Protein AF-0000000078812913 (afdb_homodimer)

pLDDT: mean 93.35, std 6.8, range [59.41, 98.69]

Solvent-accessible surface area (backbone atoms only — not comparable to full-atom values): 32656 Å² total; per-residue (Å²): 103,33,34,32,36,29,32,28,53,79,66,24,17,18,46,25,13,21,52,39,21,26,47,36,25,29,41,68,59,68,62,31,46,44,31,40,25,32,27,13,64,49,12,43,66,68,68,39,63,44,79,60,50,76,75,74,49,61,80,28,57,59,32,44,35,54,91,45,42,54,32,85,66,51,63,87,45,91,64,68,95,68,67,94,56,66,45,59,61,47,29,56,52,39,39,58,73,70,53,47,64,31,39,36,42,35,15,32,65,71,42,41,37,54,49,32,53,43,28,74,73,68,45,43,24,38,31,41,60,35,36,48,32,48,32,52,40,85,32,76,60,27,39,13,22,65,35,22,27,42,46,48,20,53,52,43,51,58,44,50,62,56,25,61,74,66,48,23,35,40,24,36,23,35,60,22,58,81,21,20,46,37,22,53,54,15,20,62,38,35,62,36,44,29,37,37,28,45,73,44,78,66,38,71,65,52,48,26,49,52,53,51,52,39,44,73,72,66,40,60,46,46,38,32,25,30,10,52,42,35,89,64,92,79,82,53,57,42,33,58,47,51,29,53,50,41,24,69,67,61,70,48,61,50,46,64,44,73,58,65,68,65,42,42,56,48,58,35,36,50,68,19,25,43,49,17,31,53,47,15,32,49,47,38,48,29,56,76,70,68,51,56,42,26,25,44,22,32,55,59,87,39,81,48,67,45,56,27,77,73,30,42,94,46,70,37,64,64,53,81,80,35,66,68,52,49,47,37,46,36,52,65,37,41,50,56,102,30,33,33,37,30,33,27,52,80,69,25,17,17,46,25,13,21,52,38,21,26,47,36,26,28,40,69,60,68,61,32,46,44,32,40,24,31,27,13,65,49,12,43,65,69,68,39,66,44,80,61,51,78,76,72,49,61,80,28,58,58,33,45,35,54,92,44,41,54,33,86,65,51,64,88,46,92,63,69,95,64,66,95,55,67,45,59,60,48,30,55,51,39,37,58,72,70,53,45,65,30,39,37,42,35,15,33,65,69,41,42,37,54,49,33,54,43,26,76,73,67,45,43,25,37,31,40,60,35,36,48,34,47,32,52,39,85,32,76,62,29,40,12,21,65,35,21,29,42,47,48,20,53,53,43,51,58,44,52,62,56,26,61,74,66,48,23,36,40,24,37,23,34,60,23,59,83,21,20,45,37,24,52,54,15,21,64,38,35,64,37,46,28,37,37,29,44,74,44,78,66,37,70,66,52,48,27,50,52,54,51,51,38,44,73,72,66,40,60,46,45,38,32,25,30,11,51,42,34,88,63,92,78,81,54,56,44,32,58,47,51,26,51,50,41,24,68,68,62,67,48,60,49,45,64,46,73,57,66,68,66,41,42,57,48,56,35,36,49,67,20,24,43,50,17,31,52,48,15,31,49,47,39,50,30,58,76,69,66,50,57,43,25,26,43,22,34,53,61,88,41,82,49,68,44,55,27,76,74,28,44,93,48,70,36,63,64,53,82,79,36,66,69,51,49,45,38,46,37,51,65,37,39,50,57

Organism: NCBI:txid997873

Radius of gyration: 26.46 Å; Cα contacts (8 Å, |Δi|>4): 1622; chains: 2; bounding box: 70×70×56 Å

Sequence (672 aa):
MRIGILTSGGDCPGINATIRGVCKTAINYYGMEVVGIHSGFQGLLTKDVESFTDKSLSGLLNLGGTMLGTSREKPFKKGGVISDVDKPALILQNIREMGLDCVVCIGGNGTQKTAAKFAAMGVNIVSVPKTIDNDIWGTDISFGFDSAVSIATDAIDRLHSTASSHKRVMVIEVMGHKAGWIALYSGMAGGGDVILVPEIPYSIKNIGNTILERLKKGKPYSIVVVAEGIRTDGRKRAAEYIAQEIEYETGIETRETVLGYIQRGGSPTPYDRNLSTRMGGHATELIANGEFGRMVALKGDTIASIPLEEVAGKLKLVSEDHDLVIQGRRMGICFGMRIGILTSGGDCPGINATIRGVCKTAINYYGMEVVGIHSGFQGLLTKDVESFTDKSLSGLLNLGGTMLGTSREKPFKKGGVISDVDKPALILQNIREMGLDCVVCIGGNGTQKTAAKFAAMGVNIVSVPKTIDNDIWGTDISFGFDSAVSIATDAIDRLHSTASSHKRVMVIEVMGHKAGWIALYSGMAGGGDVILVPEIPYSIKNIGNTILERLKKGKPYSIVVVAEGIRTDGRKRAAEYIAQEIEYETGIETRETVLGYIQRGGSPTPYDRNLSTRMGGHATELIANGEFGRMVALKGDTIASIPLEEVAGKLKLVSEDHDLVIQGRRMGICFG

Foldseek 3Di:
DEEEEEEEDDWFAQQLLLVLLQVCLCCPPVNYWYKYQAAGLVSLLVVPIGTDDPVNSPPRLFATGDPRHHHPDDLPDADDDDHPDNSLVSSVVSCVVVPHQEYEYEYAQSRLQSQLVNVVVPGFYEYEHADLLQWFPPANGHFRVVLLLVQLLVVLLVVVVVCQVQLFEEEEEGERAQAQSSQLSSCLSNVAQETEHQQDDDDLLVVLVSQVVCVVVPNSYGYHYYYQHHDAPPPDTPRVRSQVSSCVNNVGHYYYYYPPCVSRDGTGDPVSSVVSSQQSNVSNVCVSVVNGQWYWHHDPNDIDIDHSVVRHPGIHHDDCPPPSNVVCVVVNHHHD/DEEEEEEEDDWFAQQLLLVLLQVCLCCPPVNYWYKYQAAGLVSLLVVPIGTDDPVNSPPRLFATGDPRHHHPDDLPDADDDDHPDNSLVSSVVSCVVVPHQEYEYEYAQSRLQSQLVNVVVPGFYEYEHADLLQWFPPANGHFRVVLLLVQLLVVLLVVVVVCQVQLFEEEEEGERAQAQSSQLSSCLSNVAQETETQQDDDDLLVVLVSQVVCVVVPNSYGYHYYYQHHDAPPPDTPRVRSQVSSCVNNVGHYYYYYPPCVSRDGTGDPVSSVVSSQQSNVSNVCVSVVNGQWYWHHDPNDIDIDHSVVRHPGIHHDDCPPPSNVVCVVVNHHHD

Nearest PDB structures (foldseek):
  4i7e-assembly1_A  TM=9.572E-01  e=4.248E-35  Geobacillus stearothermophilus
  5xza-assembly1_A  TM=9.373E-01  e=2.368E-32  Staphylococcus aureus subsp. aureus NCTC 8325
  3opy-assembly1_G  TM=9.111E-01  e=5.689E-25  Komagataella pastoris DSMZ 70382
  3opy-assembly1_H  TM=9.187E-01  e=2.645E-23  Komagataella pastoris DSMZ 70382
  7tff-assembly1_D  TM=8.974E-01  e=3.975E-22  Homo sapiens

Structure (mmCIF, N/CA/C/O backbone):
data_AF-0000000078812913-model_v1
#
loop_
_entity.id
_entity.type
_entity.pdbx_description
1 polymer 'ATP-dependent 6-phosphofructokinase'
#
loop_
_atom_site.group_PDB
_atom_site.id
_atom_site.type_symbol
_atom_site.label_atom_id
_atom_site.label_alt_id
_atom_site.label_comp_id
_atom_site.label_asym_id
_atom_site.label_entity_id
_atom_site.label_seq_id
_atom_site.pdbx_PDB_ins_code
_atom_site.Cartn_x
_atom_site.Cartn_y
_atom_site.Cartn_z
_atom_site.occupancy
_atom_site.B_iso_or_equiv
_atom_site.auth_seq_id
_atom_site.auth_comp_id
_atom_site.auth_asym_id
_atom_site.auth_atom_id
_atom_site.pdbx_PDB_model_num
ATOM 1 N N . MET A 1 1 ? 0.148 34.562 5.285 1 95.25 1 MET A N 1
ATOM 2 C CA . MET A 1 1 ? -1.114 33.875 5 1 95.25 1 MET A CA 1
ATOM 3 C C . MET A 1 1 ? -1.564 33.031 6.188 1 95.25 1 MET A C 1
ATOM 5 O O . MET A 1 1 ? -0.74 32.438 6.867 1 95.25 1 MET A O 1
ATOM 9 N N . ARG A 1 2 ? -2.832 33.094 6.469 1 97.88 2 ARG A N 1
ATOM 10 C CA . ARG A 1 2 ? -3.432 32.344 7.566 1 97.88 2 ARG A CA 1
ATOM 11 C C . ARG A 1 2 ? -4.406 31.312 7.043 1 97.88 2 ARG A C 1
ATOM 13 O O . ARG A 1 2 ? -5.41 31.641 6.41 1 97.88 2 ARG A O 1
ATOM 20 N N . ILE A 1 3 ? -4.078 30.031 7.402 1 97.69 3 ILE A N 1
ATOM 21 C CA . ILE A 1 3 ? -4.93 28.984 6.852 1 97.69 3 ILE A CA 1
ATOM 22 C C . ILE A 1 3 ? -5.625 28.234 7.984 1 97.69 3 ILE A C 1
ATOM 24 O O . ILE A 1 3 ? -5.047 28.047 9.055 1 97.69 3 ILE A O 1
ATOM 28 N N . GLY A 1 4 ? -6.91 27.922 7.754 1 98.5 4 GLY A N 1
ATOM 29 C CA . GLY A 1 4 ? -7.652 27.047 8.633 1 98.5 4 GLY A CA 1
ATOM 30 C C . GLY A 1 4 ? -7.727 25.609 8.125 1 98.5 4 GLY A C 1
ATOM 31 O O . GLY A 1 4 ? -7.832 25.391 6.918 1 98.5 4 GLY A O 1
ATOM 32 N N . ILE A 1 5 ? -7.656 24.688 9.062 1 98.19 5 ILE A N 1
ATOM 33 C CA . ILE A 1 5 ? -7.754 23.281 8.688 1 98.19 5 ILE A CA 1
ATOM 34 C C . ILE A 1 5 ? -8.828 22.594 9.531 1 98.19 5 ILE A C 1
ATOM 36 O O . ILE A 1 5 ? -8.867 22.766 10.75 1 98.19 5 ILE A O 1
ATOM 40 N N . LEU A 1 6 ? -9.727 21.859 8.867 1 97.44 6 LEU A N 1
ATOM 41 C CA . LEU A 1 6 ? -10.758 21.125 9.586 1 97.44 6 LEU A CA 1
ATOM 42 C C . LEU A 1 6 ? -10.891 19.703 9.047 1 97.44 6 LEU A C 1
ATOM 44 O O . LEU A 1 6 ? -10.469 19.406 7.926 1 97.44 6 LEU A O 1
ATOM 48 N N . THR A 1 7 ? -11.344 18.828 9.859 1 95.25 7 THR A N 1
ATOM 49 C CA . THR A 1 7 ? -11.695 17.453 9.516 1 95.25 7 THR A CA 1
ATOM 50 C C . THR A 1 7 ? -13.18 17.203 9.734 1 95.25 7 THR A C 1
ATOM 52 O O . THR A 1 7 ? -13.75 17.641 10.734 1 95.25 7 THR A O 1
ATOM 55 N N . SER A 1 8 ? -13.734 16.547 8.766 1 92.06 8 SER A N 1
ATOM 56 C CA . SER A 1 8 ? -15.172 16.281 8.875 1 92.06 8 SER A CA 1
ATOM 57 C C . SER A 1 8 ? -15.516 14.883 8.391 1 92.06 8 SER A C 1
ATOM 59 O O . SER A 1 8 ? -14.773 14.297 7.59 1 92.06 8 SER A O 1
ATOM 61 N N . GLY A 1 9 ? -16.609 14.328 8.977 1 86.56 9 GLY A N 1
ATOM 62 C CA . GLY A 1 9 ? -17.062 12.992 8.617 1 86.56 9 GLY A CA 1
ATOM 63 C C . GLY A 1 9 ? -16.5 11.906 9.523 1 86.56 9 GLY A C 1
ATOM 64 O O . GLY A 1 9 ? -16.109 12.188 10.664 1 86.56 9 GLY A O 1
ATOM 65 N N . GLY A 1 10 ? -16.578 10.656 9.078 1 82.31 10 GLY A N 1
ATOM 66 C CA . GLY A 1 10 ? -16.094 9.539 9.875 1 82.31 10 GLY A CA 1
ATOM 67 C C . GLY A 1 10 ? -14.578 9.516 10 1 82.31 10 GLY A C 1
ATOM 68 O O . GLY A 1 10 ? -13.867 9.914 9.078 1 82.31 10 GLY A O 1
ATOM 69 N N . ASP A 1 11 ? -14.164 9.008 11.094 1 83.31 11 ASP A N 1
ATOM 70 C CA . ASP A 1 11 ? -12.719 8.953 11.312 1 83.31 11 ASP A CA 1
ATOM 71 C C . ASP A 1 11 ? -12.078 7.879 10.438 1 83.31 11 ASP A C 1
ATOM 73 O O . ASP A 1 11 ? -12.758 6.965 9.961 1 83.31 11 ASP A O 1
ATOM 77 N N . CYS A 1 12 ? -10.852 8.141 10.195 1 88.44 12 CYS A N 1
ATOM 78 C CA . CYS A 1 12 ? -10.039 7.223 9.398 1 88.44 12 CYS A CA 1
ATOM 79 C C . CYS A 1 12 ? -8.57 7.34 9.766 1 88.44 12 CYS A C 1
ATOM 81 O O . CYS A 1 12 ? -8.102 8.414 10.148 1 88.44 12 CYS A O 1
ATOM 83 N N . PRO A 1 13 ? -7.832 6.18 9.672 1 92.19 13 PRO A N 1
ATOM 84 C CA . PRO A 1 13 ? -6.383 6.305 9.852 1 92.19 13 PRO A CA 1
ATOM 85 C C . PRO A 1 13 ? -5.734 7.207 8.805 1 92.19 13 PRO A C 1
ATOM 87 O O . PRO A 1 13 ? -6.074 7.133 7.621 1 92.19 13 PRO A O 1
ATOM 90 N N . GLY A 1 14 ? -4.855 8.125 9.312 1 94.81 14 GLY A N 1
ATOM 91 C CA . GLY A 1 14 ? -4.109 8.953 8.391 1 94.81 14 GLY A CA 1
ATOM 92 C C . GLY A 1 14 ? -4.5 10.422 8.445 1 94.81 14 GLY A C 1
ATOM 93 O O . GLY A 1 14 ? -3.814 11.273 7.891 1 94.81 14 GLY A O 1
ATOM 94 N N . ILE A 1 15 ? -5.629 10.727 9.141 1 95.38 15 ILE A N 1
ATOM 95 C CA . ILE A 1 15 ? -6.09 12.109 9.234 1 95.38 15 ILE A CA 1
ATOM 96 C C . ILE A 1 15 ? -5.02 12.961 9.914 1 95.38 15 ILE A C 1
ATOM 98 O O . ILE A 1 15 ? -4.633 14.016 9.391 1 95.38 15 ILE A O 1
ATOM 102 N N . ASN A 1 16 ? -4.52 12.5 11.016 1 96.06 16 ASN A N 1
ATOM 103 C CA . ASN A 1 16 ? -3.516 13.25 11.766 1 96.06 16 ASN A CA 1
ATOM 104 C C . ASN A 1 16 ? -2.221 13.398 10.969 1 96.06 16 ASN A C 1
ATOM 106 O O . ASN A 1 16 ? -1.562 14.438 11.023 1 96.06 16 ASN A O 1
ATOM 110 N N . ALA A 1 17 ? -1.882 12.375 10.266 1 96.25 17 ALA A N 1
ATOM 111 C CA . ALA A 1 17 ? -0.711 12.461 9.391 1 96.25 17 ALA A CA 1
ATOM 112 C C . ALA A 1 17 ? -0.898 13.523 8.32 1 96.25 17 ALA A C 1
ATOM 114 O O . ALA A 1 17 ? 0.055 14.219 7.953 1 96.25 17 ALA A O 1
ATOM 115 N N . THR A 1 18 ? -2.098 13.641 7.789 1 97.44 18 THR A N 1
ATOM 116 C CA . THR A 1 18 ? -2.408 14.648 6.781 1 97.44 18 THR A CA 1
ATOM 117 C C . THR A 1 18 ? -2.328 16.047 7.375 1 97.44 18 THR A C 1
ATOM 119 O O . THR A 1 18 ? -1.732 16.953 6.777 1 97.44 18 THR A O 1
ATOM 122 N N . ILE A 1 19 ? -2.928 16.203 8.555 1 97.06 19 ILE A N 1
ATOM 123 C CA . ILE A 1 19 ? -2.84 17.484 9.258 1 97.06 19 ILE A CA 1
ATOM 124 C C . ILE A 1 19 ? -1.374 17.859 9.445 1 97.06 19 ILE A C 1
ATOM 126 O O . ILE A 1 19 ? -0.98 19 9.148 1 97.06 19 ILE A O 1
ATOM 130 N N . ARG A 1 20 ? -0.597 16.922 9.875 1 96.81 20 ARG A N 1
ATOM 131 C CA . ARG A 1 20 ? 0.834 17.125 10.07 1 96.81 20 ARG A CA 1
ATOM 132 C C . ARG A 1 20 ? 1.511 17.562 8.781 1 96.81 20 ARG A C 1
ATOM 134 O O . ARG A 1 20 ? 2.326 18.484 8.781 1 96.81 20 ARG A O 1
ATOM 141 N N . GLY A 1 21 ? 1.223 16.891 7.688 1 97.06 21 GLY A N 1
ATOM 142 C CA . GLY A 1 21 ? 1.803 17.219 6.395 1 97.06 21 GLY A CA 1
ATOM 143 C C . GLY A 1 21 ? 1.476 18.625 5.938 1 97.06 21 GLY A C 1
ATOM 144 O O . GLY A 1 21 ? 2.359 19.359 5.496 1 97.06 21 GLY A O 1
ATOM 145 N N . VAL A 1 22 ? 0.226 19 6.086 1 97.88 22 VAL A N 1
ATOM 146 C CA . VAL A 1 22 ? -0.206 20.344 5.711 1 97.88 22 VAL A CA 1
ATOM 147 C C . VAL A 1 22 ? 0.504 21.375 6.582 1 97.88 22 VAL A C 1
ATOM 149 O O . VAL A 1 22 ? 1.115 22.312 6.07 1 97.88 22 VAL A O 1
ATOM 152 N N . CYS A 1 23 ? 0.455 21.188 7.852 1 97.56 23 CYS A N 1
ATOM 153 C CA . CYS A 1 23 ? 0.89 22.188 8.812 1 97.56 23 CYS A CA 1
ATOM 154 C C . CYS A 1 23 ? 2.402 22.375 8.773 1 97.56 23 CYS A C 1
ATOM 156 O O . CYS A 1 23 ? 2.898 23.5 8.734 1 97.56 23 CYS A O 1
ATOM 158 N N . LYS A 1 24 ? 3.123 21.297 8.773 1 96.69 24 LYS A N 1
ATOM 159 C CA . LYS A 1 24 ? 4.582 21.406 8.773 1 96.69 24 LYS A CA 1
ATOM 160 C C . LYS A 1 24 ? 5.082 22.078 7.5 1 96.69 24 LYS A C 1
ATOM 162 O O . LYS A 1 24 ? 5.988 22.906 7.551 1 96.69 24 LYS A O 1
ATOM 167 N N . THR A 1 25 ? 4.52 21.688 6.418 1 97.38 25 THR A N 1
ATOM 168 C CA . THR A 1 25 ? 4.914 22.312 5.164 1 97.38 25 THR A CA 1
ATOM 169 C C . THR A 1 25 ? 4.543 23.797 5.16 1 97.38 25 THR A C 1
ATOM 171 O O . THR A 1 25 ? 5.34 24.641 4.746 1 97.38 25 THR A O 1
ATOM 174 N N . ALA A 1 26 ? 3.375 24.141 5.621 1 97.94 26 ALA A N 1
ATOM 175 C CA . ALA A 1 26 ? 2.895 25.516 5.664 1 97.94 26 ALA A CA 1
ATOM 176 C C . ALA A 1 26 ? 3.783 26.375 6.555 1 97.94 26 ALA A C 1
ATOM 178 O O . ALA A 1 26 ? 4.207 27.469 6.156 1 97.94 26 ALA A O 1
ATOM 179 N N . ILE A 1 27 ? 4.098 25.891 7.719 1 96.25 27 ILE A N 1
ATOM 180 C CA . ILE A 1 27 ? 4.828 26.656 8.727 1 96.25 27 ILE A CA 1
ATOM 181 C C . ILE A 1 27 ? 6.305 26.734 8.344 1 96.25 27 ILE A C 1
ATOM 183 O O . ILE A 1 27 ? 6.871 27.812 8.242 1 96.25 27 ILE A O 1
ATOM 187 N N . ASN A 1 28 ? 6.902 25.578 8.016 1 93.5 28 ASN A N 1
ATOM 188 C CA . ASN A 1 28 ? 8.352 25.5 7.871 1 93.5 28 ASN A CA 1
ATOM 189 C C . ASN A 1 28 ? 8.82 26 6.512 1 93.5 28 ASN A C 1
ATOM 191 O O . ASN A 1 28 ? 9.883 26.609 6.402 1 93.5 28 ASN A O 1
ATOM 195 N N . TYR A 1 29 ? 8.07 25.75 5.527 1 96.38 29 TYR A N 1
ATOM 196 C CA . TYR A 1 29 ? 8.555 26.062 4.188 1 96.38 29 TYR A CA 1
ATOM 197 C C . TYR A 1 29 ? 7.938 27.344 3.666 1 96.38 29 TYR A C 1
ATOM 199 O O . TYR A 1 29 ? 8.633 28.188 3.09 1 96.38 29 TYR A O 1
ATOM 207 N N . TYR A 1 30 ? 6.641 27.594 3.922 1 97.38 30 TYR A N 1
ATOM 208 C CA . TYR A 1 30 ? 5.969 28.734 3.312 1 97.38 30 TYR A CA 1
ATOM 209 C C . TYR A 1 30 ? 5.77 29.844 4.328 1 97.38 30 TYR A C 1
ATOM 211 O O . TYR A 1 30 ? 5.344 30.953 3.969 1 97.38 30 TYR A O 1
ATOM 219 N N . GLY A 1 31 ? 6.012 29.578 5.578 1 96.69 31 GLY A N 1
ATOM 220 C CA . GLY A 1 31 ? 5.902 30.609 6.602 1 96.69 31 GLY A CA 1
ATOM 221 C C . GLY A 1 31 ? 4.473 31.031 6.875 1 96.69 31 GLY A C 1
ATOM 222 O O . GLY A 1 31 ? 4.207 32.188 7.156 1 96.69 31 GLY A O 1
ATOM 223 N N . MET A 1 32 ? 3.586 30.141 6.734 1 97.44 32 MET A N 1
ATOM 224 C CA . MET A 1 32 ? 2.172 30.422 6.949 1 97.44 32 MET A CA 1
ATOM 225 C C . MET A 1 32 ? 1.783 30.188 8.406 1 97.44 32 MET A C 1
ATOM 227 O O . MET A 1 32 ? 2.455 29.438 9.117 1 97.44 32 MET A O 1
ATOM 231 N N . GLU A 1 33 ? 0.729 30.875 8.766 1 97.75 33 GLU A N 1
ATOM 232 C CA . GLU A 1 33 ? 0.067 30.562 10.031 1 97.75 33 GLU A CA 1
ATOM 233 C C . GLU A 1 33 ? -1.053 29.547 9.828 1 97.75 33 GLU A C 1
ATOM 235 O O . GLU A 1 33 ? -1.807 29.625 8.852 1 97.75 33 GLU A O 1
ATOM 240 N N . VAL A 1 34 ? -1.1 28.594 10.773 1 97.62 34 VAL A N 1
ATOM 241 C CA . VAL A 1 34 ? -2.107 27.547 10.625 1 97.62 34 VAL A CA 1
ATOM 242 C C . VAL A 1 34 ? -2.971 27.469 11.883 1 97.62 34 VAL A C 1
ATOM 244 O O . VAL A 1 34 ? -2.449 27.438 13 1 97.62 34 VAL A O 1
ATOM 247 N N . VAL A 1 35 ? -4.273 27.469 11.625 1 97.62 35 VAL A N 1
ATOM 248 C CA . VAL A 1 35 ? -5.234 27.328 12.719 1 97.62 35 VAL A CA 1
ATOM 249 C C . VAL A 1 35 ? -6.074 26.062 12.516 1 97.62 35 VAL A C 1
ATOM 251 O O . VAL A 1 35 ? -6.582 25.828 11.414 1 97.62 35 VAL A O 1
ATOM 254 N N . GLY A 1 36 ? -6.117 25.25 13.594 1 97.75 36 GLY A N 1
ATOM 255 C CA . GLY A 1 36 ? -7.004 24.109 13.586 1 97.75 36 GLY A CA 1
ATOM 256 C C . GLY A 1 36 ? -8.43 24.438 13.977 1 97.75 36 GLY A C 1
ATOM 257 O O . GLY A 1 36 ? -8.656 25.141 14.961 1 97.75 36 GLY A O 1
ATOM 258 N N . ILE A 1 37 ? -9.367 24.016 13.172 1 97.38 37 ILE A N 1
ATOM 259 C CA . ILE A 1 37 ? -10.789 24.234 13.422 1 97.38 37 ILE A CA 1
ATOM 260 C C . ILE A 1 37 ? -11.406 22.969 14.016 1 97.38 37 ILE A C 1
ATOM 262 O O . ILE A 1 37 ? -11.414 21.906 13.375 1 97.38 37 ILE A O 1
ATOM 266 N N . HIS A 1 38 ? -11.938 23.062 15.203 1 96.06 38 HIS A N 1
ATOM 267 C CA . HIS A 1 38 ? -12.422 21.891 15.914 1 96.06 38 HIS A CA 1
ATOM 268 C C . HIS A 1 38 ? -13.789 21.453 15.391 1 96.06 38 HIS A C 1
ATOM 270 O O . HIS A 1 38 ? -14.609 22.281 15.016 1 96.06 38 HIS A O 1
ATOM 276 N N . SER A 1 39 ? -13.992 20.125 15.328 1 93.75 39 SER A N 1
ATOM 277 C CA . SER A 1 39 ? -15.289 19.516 15.078 1 93.75 39 SER A CA 1
ATOM 278 C C . SER A 1 39 ? -15.836 19.906 13.711 1 93.75 39 SER A C 1
ATOM 280 O O . SER A 1 39 ? -17.016 20.219 13.578 1 93.75 39 SER A O 1
ATOM 282 N N . GLY A 1 40 ? -14.992 19.984 12.781 1 93.06 40 GLY A N 1
ATOM 283 C CA . GLY A 1 40 ? -15.414 20.188 11.406 1 93.06 40 GLY A CA 1
ATOM 284 C C . GLY A 1 40 ? -15.953 21.594 11.164 1 93.06 40 GLY A C 1
ATOM 285 O O . GLY A 1 40 ? -15.367 22.578 11.602 1 93.06 40 GLY A O 1
ATOM 286 N N . PHE A 1 41 ? -17.078 21.641 10.469 1 93.25 41 PHE A N 1
ATOM 287 C CA . PHE A 1 41 ? -17.656 22.922 10.086 1 93.25 41 PHE A CA 1
ATOM 288 C C . PHE A 1 41 ? -18.312 23.594 11.289 1 93.25 41 PHE A C 1
ATOM 290 O O . PHE A 1 41 ? -18.547 24.797 11.281 1 93.25 41 PHE A O 1
ATOM 297 N N . GLN A 1 42 ? -18.625 22.812 12.273 1 92 42 GLN A N 1
ATOM 298 C CA . GLN A 1 42 ? -19.172 23.375 13.508 1 92 42 GLN A CA 1
ATOM 299 C C . GLN A 1 42 ? -18.188 24.359 14.133 1 92 42 GLN A C 1
ATOM 301 O O . GLN A 1 42 ? -18.609 25.359 14.719 1 92 42 GLN A O 1
ATOM 306 N N . GLY A 1 43 ? -16.938 24.078 14.031 1 94.69 43 GLY A N 1
ATOM 307 C CA . GLY A 1 43 ? -15.93 24.969 14.57 1 94.69 43 GLY A CA 1
ATOM 308 C C . GLY A 1 43 ? -15.906 26.328 13.883 1 94.69 43 GLY A C 1
ATOM 309 O O . GLY A 1 43 ? -15.555 27.328 14.492 1 94.69 43 GLY A O 1
ATOM 310 N N . LEU A 1 44 ? -16.266 26.344 12.633 1 94.62 44 LEU A N 1
ATOM 311 C CA . LEU A 1 44 ? -16.359 27.609 11.906 1 94.62 44 LEU A CA 1
ATOM 312 C C . LEU A 1 44 ? -17.562 28.422 12.383 1 94.62 44 LEU A C 1
ATOM 314 O O . LEU A 1 44 ? -17.531 29.641 12.336 1 94.62 44 LEU A O 1
ATOM 318 N N . LEU A 1 45 ? -18.578 27.719 12.812 1 92.69 45 LEU A N 1
ATOM 319 C CA . LEU A 1 45 ? -19.781 28.375 13.312 1 92.69 45 LEU A CA 1
ATOM 320 C C . LEU A 1 45 ? -19.531 29 14.68 1 92.69 45 LEU A C 1
ATOM 322 O O . LEU A 1 45 ? -20.016 30.109 14.961 1 92.69 45 LEU A O 1
ATOM 326 N N . THR A 1 46 ? -18.797 28.344 15.5 1 93.25 46 THR A N 1
ATOM 327 C CA . THR A 1 46 ? -18.641 28.75 16.891 1 93.25 46 THR A CA 1
ATOM 328 C C . THR A 1 46 ? -17.297 29.422 17.109 1 93.25 46 THR A C 1
ATOM 330 O O . THR A 1 46 ? -16.969 29.844 18.219 1 93.25 46 THR A O 1
ATOM 333 N N . LYS A 1 47 ? -16.453 29.5 16.109 1 96.31 47 LYS A N 1
ATOM 334 C CA . LYS A 1 47 ? -15.102 30.047 16.172 1 96.31 47 LYS A CA 1
ATOM 335 C C . LYS A 1 47 ? -14.266 29.281 17.203 1 96.31 47 LYS A C 1
ATOM 337 O O . LYS A 1 47 ? -13.555 29.891 18.016 1 96.31 47 LYS A O 1
ATOM 342 N N . ASP A 1 48 ? -14.477 27.984 17.219 1 96.25 48 ASP A N 1
ATOM 343 C CA . ASP A 1 48 ? -13.68 27.094 18.062 1 96.25 48 ASP A CA 1
ATOM 344 C C . ASP A 1 48 ? -12.422 26.625 17.328 1 96.25 48 ASP A C 1
ATOM 346 O O . ASP A 1 48 ? -12.453 25.641 16.594 1 96.25 48 ASP A O 1
ATOM 350 N N . VAL A 1 49 ? -11.289 27.375 17.656 1 96.69 49 VAL A N 1
ATOM 351 C CA . VAL A 1 49 ? -10.086 27.141 16.875 1 96.69 49 VAL A CA 1
ATOM 352 C C . VAL A 1 49 ? -8.867 27.125 17.797 1 96.69 49 VAL A C 1
ATOM 354 O O . VAL A 1 49 ? -8.945 27.562 18.953 1 96.69 49 VAL A O 1
ATOM 357 N N . GLU A 1 50 ? -7.828 26.531 17.344 1 96.56 50 GLU A N 1
ATOM 358 C CA . GLU A 1 50 ? -6.539 26.547 18.031 1 96.56 50 GLU A CA 1
ATOM 359 C C . GLU A 1 50 ? -5.395 26.797 17.062 1 96.56 50 GLU A C 1
ATOM 361 O O . GLU A 1 50 ? -5.43 26.328 15.922 1 96.56 50 GLU A O 1
ATOM 366 N N . SER A 1 51 ? -4.402 27.453 17.578 1 95.94 51 SER A N 1
ATOM 367 C CA . SER A 1 51 ? -3.223 27.703 16.75 1 95.94 51 SER A CA 1
ATOM 368 C C . SER A 1 51 ? -2.262 26.516 16.797 1 95.94 51 SER A C 1
ATOM 370 O O . SER A 1 51 ? -2.051 25.922 17.844 1 95.94 51 SER A O 1
ATOM 372 N N . PHE A 1 52 ? -1.752 26.188 15.625 1 95.19 52 PHE A N 1
ATOM 373 C CA . PHE A 1 52 ? -0.778 25.109 15.555 1 95.19 52 PHE A CA 1
ATOM 374 C C . PHE A 1 52 ? 0.642 25.656 15.523 1 95.19 52 PHE A C 1
ATOM 376 O O . PHE A 1 52 ? 0.901 26.688 14.883 1 95.19 52 PHE A O 1
ATOM 383 N N . THR A 1 53 ? 1.521 24.969 16.266 1 90.81 53 THR A N 1
ATOM 384 C CA . THR A 1 53 ? 2.963 25.188 16.234 1 90.81 53 THR A CA 1
ATOM 385 C C . THR A 1 53 ? 3.701 23.875 15.945 1 90.81 53 THR A C 1
ATOM 387 O O . THR A 1 53 ? 3.09 22.812 15.906 1 90.81 53 THR A O 1
ATOM 390 N N . ASP A 1 54 ? 4.957 23.984 15.758 1 87.31 54 ASP A N 1
ATOM 391 C CA . ASP A 1 54 ? 5.773 22.797 15.523 1 87.31 54 ASP A CA 1
ATOM 392 C C . ASP A 1 54 ? 5.645 21.812 16.672 1 87.31 54 ASP A C 1
ATOM 394 O O . ASP A 1 54 ? 5.586 20.594 16.453 1 87.31 54 ASP A O 1
ATOM 398 N N . LYS A 1 55 ? 5.543 22.281 17.812 1 84.88 55 LYS A N 1
ATOM 399 C CA . LYS A 1 55 ? 5.441 21.453 19 1 84.88 55 LYS A CA 1
ATOM 400 C C . LYS A 1 55 ? 4.109 20.703 19.047 1 84.88 55 LYS A C 1
ATOM 402 O O . LYS A 1 55 ? 4.059 19.531 19.422 1 84.88 55 LYS A O 1
ATOM 407 N N . SER A 1 56 ? 3.09 21.391 18.609 1 87.62 56 SER A N 1
ATOM 408 C CA . SER A 1 56 ? 1.759 20.797 18.656 1 87.62 56 SER A CA 1
ATOM 409 C C . SER A 1 56 ? 1.619 19.672 17.625 1 87.62 56 SER A C 1
ATOM 411 O O . SER A 1 56 ? 0.696 18.859 17.703 1 87.62 56 SER A O 1
ATOM 413 N N . LEU A 1 57 ? 2.521 19.609 16.703 1 90.19 57 LEU A N 1
ATOM 414 C CA . LEU A 1 57 ? 2.398 18.672 15.586 1 90.19 57 LEU A CA 1
ATOM 415 C C . LEU A 1 57 ? 3.215 17.406 15.844 1 90.19 57 LEU A C 1
ATOM 417 O O . LEU A 1 57 ? 3.193 16.484 15.039 1 90.19 57 LEU A O 1
ATOM 421 N N . SER A 1 58 ? 3.854 17.344 16.953 1 85.81 58 SER A N 1
ATOM 422 C CA . SER A 1 58 ? 4.699 16.203 17.281 1 85.81 58 SER A CA 1
ATOM 423 C C . SER A 1 58 ? 3.863 14.977 17.609 1 85.81 58 SER A C 1
ATOM 425 O O . SER A 1 58 ? 2.85 15.078 18.297 1 85.81 58 SER A O 1
ATOM 427 N N . GLY A 1 59 ? 4.254 13.812 17.031 1 85.31 59 GLY A N 1
ATOM 428 C CA . GLY A 1 59 ? 3.654 12.539 17.406 1 85.31 59 GLY A CA 1
ATOM 429 C C . GLY A 1 59 ? 2.354 12.258 16.688 1 85.31 59 GLY A C 1
ATOM 430 O O . GLY A 1 59 ? 1.604 11.359 17.062 1 85.31 59 GLY A O 1
ATOM 431 N N . LEU A 1 60 ? 2.062 12.945 15.688 1 90.69 60 LEU A N 1
ATOM 432 C CA . LEU A 1 60 ? 0.774 12.82 15.016 1 90.69 60 LEU A CA 1
ATOM 433 C C . LEU A 1 60 ? 0.831 11.758 13.922 1 90.69 60 LEU A C 1
ATOM 435 O O . LEU A 1 60 ? -0.206 11.242 13.508 1 90.69 60 LEU A O 1
ATOM 439 N N . LEU A 1 61 ? 1.952 11.43 13.484 1 91.5 61 LEU A N 1
ATOM 440 C CA . LEU A 1 61 ? 2.148 10.641 12.273 1 91.5 61 LEU A CA 1
ATOM 441 C C . LEU A 1 61 ? 1.521 9.258 12.422 1 91.5 61 LEU A C 1
ATOM 443 O O . LEU A 1 61 ? 0.888 8.758 11.492 1 91.5 61 LEU A O 1
ATOM 447 N N . ASN A 1 62 ? 1.61 8.625 13.602 1 89.5 62 ASN A N 1
ATOM 448 C CA . ASN A 1 62 ? 1.151 7.254 13.766 1 89.5 62 ASN A CA 1
ATOM 449 C C . ASN A 1 62 ? -0.137 7.188 14.578 1 89.5 62 ASN A C 1
ATOM 451 O O . ASN A 1 62 ? -0.612 6.098 14.914 1 89.5 62 ASN A O 1
ATOM 455 N N . LEU A 1 63 ? -0.652 8.32 14.836 1 86.44 63 LEU A N 1
ATOM 456 C CA . LEU A 1 63 ? -1.858 8.367 15.656 1 86.44 63 LEU A CA 1
ATOM 457 C C . LEU A 1 63 ? -3.104 8.156 14.805 1 86.44 63 LEU A C 1
ATOM 459 O O . LEU A 1 63 ? -3.205 8.703 13.703 1 86.44 63 LEU A O 1
ATOM 463 N N . GLY A 1 64 ? -3.979 7.363 15.336 1 80.88 64 GLY A N 1
ATOM 464 C CA . GLY A 1 64 ? -5.273 7.188 14.703 1 80.88 64 GLY A CA 1
ATOM 465 C C . GLY A 1 64 ? -6.27 8.273 15.07 1 80.88 64 GLY A C 1
ATOM 466 O O . GLY A 1 64 ? -6.012 9.086 15.961 1 80.88 64 GLY A O 1
ATOM 467 N N . GLY A 1 65 ? -7.402 8.281 14.242 1 81.94 65 GLY A N 1
ATOM 468 C CA . GLY A 1 65 ? -8.422 9.281 14.523 1 81.94 65 GLY A CA 1
ATOM 469 C C . GLY A 1 65 ? -8.039 10.672 14.055 1 81.94 65 GLY A C 1
ATOM 470 O O . GLY A 1 65 ? -7.328 10.828 13.055 1 81.94 65 GLY A O 1
ATOM 471 N N . THR A 1 66 ? -8.656 11.664 14.703 1 86.56 66 THR A N 1
ATOM 472 C CA . THR A 1 66 ? -8.352 13.062 14.391 1 86.56 66 THR A CA 1
ATOM 473 C C . THR A 1 66 ? -8.211 13.883 15.664 1 86.56 66 THR A C 1
ATOM 475 O O . THR A 1 66 ? -9.062 13.82 16.547 1 86.56 66 THR A O 1
ATOM 478 N N . MET A 1 67 ? -7.172 14.656 15.695 1 87.94 67 MET A N 1
ATOM 479 C CA . MET A 1 67 ? -6.918 15.5 16.859 1 87.94 67 MET A CA 1
ATOM 480 C C . MET A 1 67 ? -7.883 16.672 16.906 1 87.94 67 MET A C 1
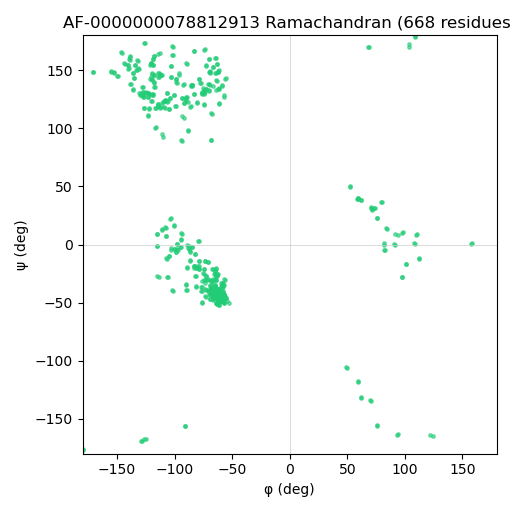ATOM 482 O O . MET A 1 67 ? -8.047 17.312 17.938 1 87.94 67 MET A O 1
ATOM 486 N N . LEU A 1 68 ? -8.57 16.953 15.852 1 92.56 68 LEU A N 1
ATOM 487 C CA . LEU A 1 68 ? -9.453 18.109 15.766 1 92.56 68 LEU A CA 1
ATOM 488 C C . LEU A 1 68 ? -10.898 17.719 16.031 1 92.56 68 LEU A C 1
ATOM 490 O O . LEU A 1 68 ? -11.781 18.578 16.125 1 92.56 68 LEU A O 1
ATOM 494 N N . GLY A 1 69 ? -11.062 16.422 16.203 1 87.31 69 GLY A N 1
ATOM 495 C CA . GLY A 1 69 ? -12.438 15.969 16.328 1 87.31 69 GLY A CA 1
ATOM 496 C C . GLY A 1 69 ? -13.234 16.094 15.055 1 87.31 69 GLY A C 1
ATOM 497 O O . GLY A 1 69 ? -12.75 16.656 14.07 1 87.31 69 GLY A O 1
ATOM 498 N N . THR A 1 70 ? -14.367 15.523 15.102 1 83.56 70 THR A N 1
ATOM 499 C CA . THR A 1 70 ? -15.234 15.57 13.93 1 83.56 70 THR A CA 1
ATOM 500 C C . THR A 1 70 ? -16.688 15.766 14.344 1 83.56 70 THR A C 1
ATOM 502 O O . THR A 1 70 ? -17.016 15.648 15.523 1 83.56 70 THR A O 1
ATOM 505 N N . SER A 1 71 ? -17.359 16.328 13.398 1 76.88 71 SER A N 1
ATOM 506 C CA . SER A 1 71 ? -18.797 16.469 13.57 1 76.88 71 SER A CA 1
ATOM 507 C C . SER A 1 71 ? -19.547 16.156 12.281 1 76.88 71 SER A C 1
ATOM 509 O O . SER A 1 71 ? -18.969 16.172 11.195 1 76.88 71 SER A O 1
ATOM 511 N N . ARG A 1 72 ? -20.875 15.875 12.477 1 72.06 72 ARG A N 1
ATOM 512 C CA . ARG A 1 72 ? -21.719 15.602 11.312 1 72.06 72 ARG A CA 1
ATOM 513 C C . ARG A 1 72 ? -22.594 16.812 10.977 1 72.06 72 ARG A C 1
ATOM 515 O O . ARG A 1 72 ? -23.625 16.672 10.305 1 72.06 72 ARG A O 1
ATOM 522 N N . GLU A 1 73 ? -22.109 17.875 11.43 1 73.75 73 GLU A N 1
ATOM 523 C CA . GLU A 1 73 ? -22.828 19.109 11.148 1 73.75 73 GLU A CA 1
ATOM 524 C C . GLU A 1 73 ? -22.859 19.406 9.648 1 73.75 73 GLU A C 1
ATOM 526 O O . GLU A 1 73 ? -21.828 19.312 8.969 1 73.75 73 GLU A O 1
ATOM 531 N N . LYS A 1 74 ? -24.109 19.766 9.109 1 79.31 74 LYS A N 1
ATOM 532 C CA . LYS A 1 74 ? -24.312 20.141 7.711 1 79.31 74 LYS A CA 1
ATOM 533 C C . LYS A 1 74 ? -24.781 21.594 7.586 1 79.31 74 LYS A C 1
ATOM 535 O O . LYS A 1 74 ? -25.953 21.891 7.773 1 79.31 74 LYS A O 1
ATOM 540 N N . PRO A 1 75 ? -23.812 22.375 7.258 1 86.25 75 PRO A N 1
ATOM 541 C CA . PRO A 1 75 ? -24.094 23.812 7.234 1 86.25 75 PRO A CA 1
ATOM 542 C C . PRO A 1 75 ? -25.266 24.172 6.305 1 86.25 75 PRO A C 1
ATOM 544 O O . PRO A 1 75 ? -25.969 25.156 6.539 1 86.25 75 PRO A O 1
ATOM 547 N N . PHE A 1 76 ? -25.469 23.438 5.285 1 88.12 76 PHE A N 1
ATOM 548 C CA . PHE A 1 76 ? -26.453 23.812 4.273 1 88.12 76 PHE A CA 1
ATOM 549 C C . PHE A 1 76 ? -27.766 23.062 4.484 1 88.12 76 PHE A C 1
ATOM 551 O O . PHE A 1 76 ? -28.703 23.188 3.689 1 88.12 76 PHE A O 1
ATOM 558 N N . LYS A 1 77 ? -27.75 22.188 5.363 1 79.06 77 LYS A N 1
ATOM 559 C CA . LYS A 1 77 ? -29.016 21.531 5.695 1 79.06 77 LYS A CA 1
ATOM 560 C C . LYS A 1 77 ? -29.672 22.188 6.906 1 79.06 77 LYS A C 1
ATOM 562 O O . LYS A 1 77 ? -28.984 22.734 7.77 1 79.06 77 LYS A O 1
ATOM 567 N N . LYS A 1 78 ? -31.125 22.125 6.723 1 68.5 78 LYS A N 1
ATOM 568 C CA . LYS A 1 78 ? -31.922 22.672 7.82 1 68.5 78 LYS A CA 1
ATOM 569 C C . LYS A 1 78 ? -31.766 21.828 9.086 1 68.5 78 LYS A C 1
ATOM 571 O O . LYS A 1 78 ? -31.453 20.641 9.008 1 68.5 78 LYS A O 1
ATOM 576 N N . GLY A 1 79 ? -31.609 22.484 10.234 1 63.34 79 GLY A N 1
ATOM 577 C CA . GLY A 1 79 ? -31.484 21.797 11.516 1 63.34 79 GLY A CA 1
ATOM 578 C C . GLY A 1 79 ? -30.062 21.75 12.031 1 63.34 79 GLY A C 1
ATOM 579 O O . GLY A 1 79 ? -29.188 22.422 11.508 1 63.34 79 GLY A O 1
ATOM 580 N N . GLY A 1 80 ? -29.734 21.344 13.273 1 59.41 80 GLY A N 1
ATOM 581 C CA . GLY A 1 80 ? -28.406 21.234 13.875 1 59.41 80 GLY A CA 1
ATOM 582 C C . GLY A 1 80 ? -28.281 22.031 15.164 1 59.41 80 GLY A C 1
ATOM 583 O O . GLY A 1 80 ? -29.281 22.328 15.812 1 59.41 80 GLY A O 1
ATOM 584 N N . VAL A 1 81 ? -27.078 22.219 15.555 1 59.75 81 VAL A N 1
ATOM 585 C CA . VAL A 1 81 ? -26.781 22.781 16.859 1 59.75 81 VAL A CA 1
ATOM 586 C C . VAL A 1 81 ? -27.375 24.188 16.969 1 59.75 81 VAL A C 1
ATOM 588 O O . VAL A 1 81 ? -27.859 24.594 18.031 1 59.75 81 VAL A O 1
ATOM 591 N N . ILE A 1 82 ? -27.219 25.031 15.891 1 60.31 82 ILE A N 1
ATOM 592 C CA . ILE A 1 82 ? -27.766 26.375 15.914 1 60.31 82 ILE A CA 1
ATOM 593 C C . ILE A 1 82 ? -28.938 26.484 14.938 1 60.31 82 ILE A C 1
ATOM 595 O O . ILE A 1 82 ? -28.75 26.375 13.727 1 60.31 82 ILE A O 1
ATOM 599 N N . SER A 1 83 ? -30.094 26.25 15.508 1 63.53 83 SER A N 1
ATOM 600 C CA . SER A 1 83 ? -31.359 26.375 14.789 1 63.53 83 SER A CA 1
ATOM 601 C C . SER A 1 83 ? -31.719 27.828 14.547 1 63.53 83 SER A C 1
ATOM 603 O O . SER A 1 83 ? -31.281 28.719 15.281 1 63.53 83 SER A O 1
ATOM 605 N N . ASP A 1 84 ? -32.094 28.125 13.211 1 65.19 84 ASP A N 1
ATOM 606 C CA . ASP A 1 84 ? -32.719 29.406 12.898 1 65.19 84 ASP A CA 1
ATOM 607 C C . ASP A 1 84 ? -31.688 30.438 12.453 1 65.19 84 ASP A C 1
ATOM 609 O O . ASP A 1 84 ? -31.891 31.641 12.648 1 65.19 84 ASP A O 1
ATOM 613 N N . VAL A 1 85 ? -30.531 30.031 12.258 1 76.75 85 VAL A N 1
ATOM 614 C CA . VAL A 1 85 ? -29.547 30.969 11.727 1 76.75 85 VAL A CA 1
ATOM 615 C C . VAL A 1 85 ? -29.125 30.531 10.32 1 76.75 85 VAL A C 1
ATOM 617 O O . VAL A 1 85 ? -29.219 29.359 9.977 1 76.75 85 VAL A O 1
ATOM 620 N N . ASP A 1 86 ? -28.891 31.547 9.492 1 90.38 86 ASP A N 1
ATOM 621 C CA . ASP A 1 86 ? -28.25 31.281 8.211 1 90.38 86 ASP A CA 1
ATOM 622 C C . ASP A 1 86 ? -26.812 30.844 8.391 1 90.38 86 ASP A C 1
ATOM 624 O O . ASP A 1 86 ? -25.891 31.656 8.383 1 90.38 86 ASP A O 1
ATOM 628 N N . LYS A 1 87 ? -26.641 29.531 8.523 1 92.19 87 LYS A N 1
ATOM 629 C CA . LYS A 1 87 ? -25.359 28.953 8.898 1 92.19 87 LYS A CA 1
ATOM 630 C C . LYS A 1 87 ? -24.281 29.297 7.875 1 92.19 87 LYS A C 1
ATOM 632 O O . LYS A 1 87 ? -23.172 29.703 8.234 1 92.19 87 LYS A O 1
ATOM 637 N N . PRO A 1 88 ? -24.562 29.141 6.582 1 93.81 88 PRO A N 1
ATOM 638 C CA . PRO A 1 88 ? -23.531 29.484 5.602 1 93.81 88 PRO A CA 1
ATOM 639 C C . PRO A 1 88 ? -23.062 30.938 5.719 1 93.81 88 PRO A C 1
ATOM 641 O O . PRO A 1 88 ? -21.875 31.203 5.668 1 93.81 88 PRO A O 1
ATOM 644 N N . ALA A 1 89 ? -23.969 31.812 5.895 1 94.31 89 ALA A N 1
ATOM 645 C CA . ALA A 1 89 ? -23.641 33.219 6.02 1 94.31 89 ALA A CA 1
ATOM 646 C C . ALA A 1 89 ? -22.781 33.469 7.262 1 94.31 89 ALA A C 1
ATOM 648 O O . ALA A 1 89 ? -21.844 34.281 7.23 1 94.31 89 ALA A O 1
ATOM 649 N N . LEU A 1 90 ? -23.188 32.812 8.289 1 94.62 90 LEU A N 1
ATOM 650 C CA . LEU A 1 90 ? -22.438 32.969 9.531 1 94.62 90 LEU A CA 1
ATOM 651 C C . LEU A 1 90 ? -21.016 32.438 9.383 1 94.62 90 LEU A C 1
ATOM 653 O O . LEU A 1 90 ? -20.062 33.031 9.891 1 94.62 90 LEU A O 1
ATOM 657 N N . ILE A 1 91 ? -20.828 31.359 8.766 1 95.81 91 ILE A N 1
ATOM 658 C CA . ILE A 1 91 ? -19.516 30.766 8.539 1 95.81 91 ILE A CA 1
ATOM 659 C C . ILE A 1 91 ? -18.656 31.703 7.711 1 95.81 91 ILE A C 1
ATOM 661 O O . ILE A 1 91 ? -17.484 31.906 8.023 1 95.81 91 ILE A O 1
ATOM 665 N N . LEU A 1 92 ? -19.25 32.312 6.695 1 96.75 92 LEU A N 1
ATOM 666 C CA . LEU A 1 92 ? -18.516 33.25 5.863 1 96.75 92 LEU A CA 1
ATOM 667 C C . LEU A 1 92 ? -18.047 34.438 6.695 1 96.75 92 LEU A C 1
ATOM 669 O O . LEU A 1 92 ? -16.891 34.875 6.562 1 96.75 92 LEU A O 1
ATOM 673 N N . GLN A 1 93 ? -18.938 34.906 7.5 1 96.69 93 GLN A N 1
ATOM 674 C CA . GLN A 1 93 ? -18.594 36.031 8.383 1 96.69 93 GLN A CA 1
ATOM 675 C C . GLN A 1 93 ? -17.469 35.656 9.336 1 96.69 93 GLN A C 1
ATOM 677 O O . GLN A 1 93 ? -16.516 36.406 9.516 1 96.69 93 GLN A O 1
ATOM 682 N N . ASN A 1 94 ? -17.594 34.5 9.898 1 97.38 94 ASN A N 1
ATOM 683 C CA . ASN A 1 94 ? -16.609 34.062 10.875 1 97.38 94 ASN A CA 1
ATOM 684 C C . ASN A 1 94 ? -15.25 33.812 10.227 1 97.38 94 ASN A C 1
ATOM 686 O O . ASN A 1 94 ? -14.211 34.094 10.836 1 97.38 94 ASN A O 1
ATOM 690 N N . ILE A 1 95 ? -15.188 33.281 9.047 1 97.69 95 ILE A N 1
ATOM 691 C CA . ILE A 1 95 ? -13.953 33.094 8.297 1 97.69 95 ILE A CA 1
ATOM 692 C C . ILE A 1 95 ? -13.234 34.438 8.117 1 97.69 95 ILE A C 1
ATOM 694 O O . ILE A 1 95 ? -12.031 34.531 8.336 1 97.69 95 ILE A O 1
ATOM 698 N N . ARG A 1 96 ? -14 35.438 7.789 1 97 96 ARG A N 1
ATOM 699 C CA . ARG A 1 96 ? -13.461 36.781 7.613 1 97 96 ARG A CA 1
ATOM 700 C C . ARG A 1 96 ? -12.953 37.375 8.938 1 97 96 ARG A C 1
ATOM 702 O O . ARG A 1 96 ? -11.859 37.938 9 1 97 96 ARG A O 1
ATOM 709 N N . GLU A 1 97 ? -13.719 37.156 9.914 1 97.56 97 GLU A N 1
ATOM 710 C CA . GLU A 1 97 ? -13.367 37.719 11.219 1 97.56 97 GLU A CA 1
ATOM 711 C C . GLU A 1 97 ? -12.102 37.062 11.773 1 97.56 97 GLU A C 1
ATOM 713 O O . GLU A 1 97 ? -11.312 37.719 12.461 1 97.56 97 GLU A O 1
ATOM 718 N N . MET A 1 98 ? -11.938 35.812 11.516 1 97.31 98 MET A N 1
ATOM 719 C CA . MET A 1 98 ? -10.773 35.094 12.008 1 97.31 98 MET A CA 1
ATOM 720 C C . MET A 1 98 ? -9.562 35.312 11.117 1 97.31 98 MET A C 1
ATOM 722 O O . MET A 1 98 ? -8.453 34.875 11.43 1 97.31 98 MET A O 1
ATOM 726 N N . GLY A 1 99 ? -9.82 35.938 10.031 1 97.12 99 GLY A N 1
ATOM 727 C CA . GLY A 1 99 ? -8.734 36.281 9.125 1 97.12 99 GLY A CA 1
ATOM 728 C C . GLY A 1 99 ? -8.195 35.094 8.359 1 97.12 99 GLY A C 1
ATOM 729 O O . GLY A 1 99 ? -6.992 35 8.102 1 97.12 99 GLY A O 1
ATOM 730 N N . LEU A 1 100 ? -8.992 34.156 8.07 1 97.94 100 LEU A N 1
ATOM 731 C CA . LEU A 1 100 ? -8.562 33 7.336 1 97.94 100 LEU A CA 1
ATOM 732 C C . LEU A 1 100 ? -8.5 33.281 5.84 1 97.94 100 LEU A C 1
ATOM 734 O O . LEU A 1 100 ? -9.508 33.625 5.227 1 97.94 100 LEU A O 1
ATOM 738 N N . ASP A 1 101 ? -7.336 33.094 5.277 1 98.12 101 ASP A N 1
ATOM 739 C CA . ASP A 1 101 ? -7.145 33.281 3.846 1 98.12 101 ASP A CA 1
ATOM 740 C C . ASP A 1 101 ? -7.605 32.062 3.051 1 98.12 101 ASP A C 1
ATOM 742 O O . ASP A 1 101 ? -7.922 32.188 1.864 1 98.12 101 ASP A O 1
ATOM 746 N N . CYS A 1 102 ? -7.555 30.922 3.693 1 98.12 102 CYS A N 1
ATOM 747 C CA . CYS A 1 102 ? -7.91 29.656 3.07 1 98.12 102 CYS A CA 1
ATOM 748 C C . CYS A 1 102 ? -8.352 28.641 4.117 1 98.12 102 CYS A C 1
ATOM 750 O O . CYS A 1 102 ? -7.934 28.719 5.277 1 98.12 102 CYS A O 1
ATOM 752 N N . VAL A 1 103 ? -9.242 27.781 3.688 1 98.56 103 VAL A N 1
ATOM 753 C CA . VAL A 1 103 ? -9.664 26.688 4.555 1 98.56 103 VAL A CA 1
ATOM 754 C C . VAL A 1 103 ? -9.359 25.359 3.883 1 98.56 103 VAL A C 1
ATOM 756 O O . VAL A 1 103 ? -9.773 25.109 2.744 1 98.56 103 VAL A O 1
ATOM 759 N N . VAL A 1 104 ? -8.594 24.516 4.574 1 98.69 104 VAL A N 1
ATOM 760 C CA . VAL A 1 104 ? -8.328 23.156 4.133 1 98.69 104 VAL A CA 1
ATOM 761 C C . VAL A 1 104 ? -9.359 22.203 4.73 1 98.69 104 VAL A C 1
ATOM 763 O O . VAL A 1 104 ? -9.5 22.125 5.953 1 98.69 104 VAL A O 1
ATOM 766 N N . CYS A 1 105 ? -10.055 21.531 3.889 1 97.88 105 CYS A N 1
ATOM 767 C CA . CYS A 1 105 ? -11.078 20.594 4.332 1 97.88 105 CYS A CA 1
ATOM 768 C C . CYS A 1 105 ? -10.641 19.156 4.098 1 97.88 105 CYS A C 1
ATOM 770 O O . CYS A 1 105 ? -10.43 18.75 2.957 1 97.88 105 CYS A O 1
ATOM 772 N N . ILE A 1 106 ? -10.516 18.406 5.145 1 97.38 106 ILE A N 1
ATOM 773 C CA . ILE A 1 106 ? -10.195 16.984 5.066 1 97.38 106 ILE A CA 1
ATOM 774 C C . ILE A 1 106 ? -11.445 16.156 5.352 1 97.38 106 ILE A C 1
ATOM 776 O O . ILE A 1 106 ? -12.016 16.234 6.441 1 97.38 106 ILE A O 1
ATOM 780 N N . GLY A 1 107 ? -11.906 15.383 4.379 1 94.94 107 GLY A N 1
ATOM 781 C CA . GLY A 1 107 ? -13.117 14.633 4.641 1 94.94 107 GLY A CA 1
ATOM 782 C C . GLY A 1 107 ? -13.555 13.773 3.467 1 94.94 107 GLY A C 1
ATOM 783 O O . GLY A 1 107 ? -12.797 13.602 2.506 1 94.94 107 GLY A O 1
ATOM 784 N N . GLY A 1 108 ? -14.688 13.125 3.637 1 93.81 108 GLY A N 1
ATOM 785 C CA . GLY A 1 108 ? -15.242 12.25 2.615 1 93.81 108 GLY A CA 1
ATOM 786 C C . GLY A 1 108 ? -16.188 12.961 1.663 1 93.81 108 GLY A C 1
ATOM 787 O O . GLY A 1 108 ? -16.078 14.172 1.463 1 93.81 108 GLY A O 1
ATOM 788 N N . ASN A 1 109 ? -17.094 12.203 1.032 1 93.19 109 ASN A N 1
ATOM 789 C CA . ASN A 1 109 ? -17.984 12.719 -0 1 93.19 109 ASN A CA 1
ATOM 790 C C . ASN A 1 109 ? -18.828 13.867 0.519 1 93.19 109 ASN A C 1
ATOM 792 O O . ASN A 1 109 ? -18.984 14.891 -0.156 1 93.19 109 ASN A O 1
ATOM 796 N N . GLY A 1 110 ? -19.406 13.711 1.691 1 92.06 110 GLY A N 1
ATOM 797 C CA . GLY A 1 110 ? -20.188 14.789 2.271 1 92.06 110 GLY A CA 1
ATOM 798 C C . GLY A 1 110 ? -19.391 16.062 2.479 1 92.06 110 GLY A C 1
ATOM 799 O O . GLY A 1 1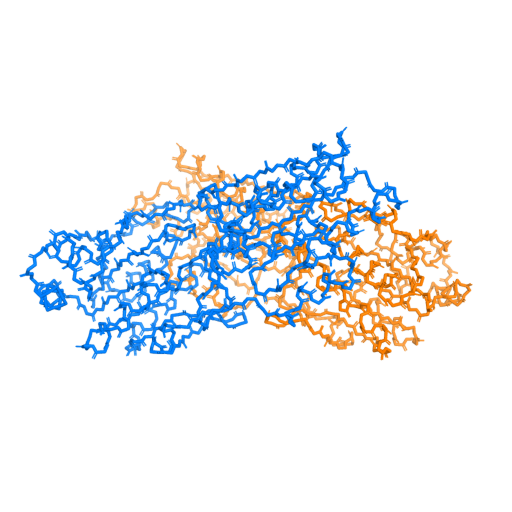10 ? -19.875 17.156 2.209 1 92.06 110 GLY A O 1
ATOM 800 N N . THR A 1 111 ? -18.219 15.922 2.973 1 93.81 111 THR A N 1
ATOM 801 C CA . THR A 1 111 ? -17.328 17.062 3.188 1 93.81 111 THR A CA 1
ATOM 802 C C . THR A 1 111 ? -16.969 17.734 1.862 1 93.81 111 THR A C 1
ATOM 804 O O . THR A 1 111 ? -16.953 18.953 1.767 1 93.81 111 THR A O 1
ATOM 807 N N . GLN A 1 112 ? -16.703 16.906 0.867 1 95.31 112 GLN A N 1
ATOM 808 C CA . GLN A 1 112 ? -16.344 17.453 -0.439 1 95.31 112 GLN A CA 1
ATOM 809 C C . GLN A 1 112 ? -17.5 18.25 -1.03 1 95.31 112 GLN A C 1
ATOM 811 O O . GLN A 1 112 ? -17.281 19.297 -1.652 1 95.31 112 GLN A O 1
ATOM 816 N N . LYS A 1 113 ? -18.672 17.781 -0.855 1 94.56 113 LYS A N 1
ATOM 817 C CA . LYS A 1 113 ? -19.859 18.5 -1.323 1 94.56 113 LYS A CA 1
ATOM 818 C C . LYS A 1 113 ? -19.984 19.844 -0.629 1 94.56 113 LYS A C 1
ATOM 820 O O . LYS A 1 113 ? -20.203 20.859 -1.283 1 94.56 113 LYS A O 1
ATOM 825 N N . THR A 1 114 ? -19.844 19.844 0.669 1 94.75 114 THR A N 1
ATOM 826 C CA . THR A 1 114 ? -19.922 21.062 1.455 1 94.75 114 THR A CA 1
ATOM 827 C C . THR A 1 114 ? -18.812 22.047 1.069 1 94.75 114 THR A C 1
ATOM 829 O O . THR A 1 114 ? -19.062 23.234 0.906 1 94.75 114 THR A O 1
ATOM 832 N N . ALA A 1 115 ? -17.641 21.516 0.916 1 96.25 115 ALA A N 1
ATOM 833 C CA . ALA A 1 115 ? -16.5 22.312 0.503 1 96.25 115 ALA A CA 1
ATOM 834 C C . ALA A 1 115 ? -16.75 22.969 -0.851 1 96.25 115 ALA A C 1
ATOM 836 O O . ALA A 1 115 ? -16.422 24.141 -1.046 1 96.25 115 ALA A O 1
ATOM 837 N N . ALA A 1 116 ? -17.328 22.234 -1.766 1 96.31 116 ALA A N 1
ATOM 838 C CA . ALA A 1 116 ? -17.625 22.75 -3.098 1 96.31 116 ALA A CA 1
ATOM 839 C C . ALA A 1 116 ? -18.625 23.906 -3.023 1 96.31 116 ALA A C 1
ATOM 841 O O . ALA A 1 116 ? -18.484 24.891 -3.75 1 96.31 116 ALA A O 1
ATOM 842 N N . LYS A 1 117 ? -19.578 23.781 -2.199 1 95.88 117 LYS A N 1
ATOM 843 C CA . LYS A 1 117 ? -20.578 24.828 -2.035 1 95.88 117 LYS A CA 1
ATOM 844 C C . LYS A 1 117 ? -19.953 26.109 -1.503 1 95.88 117 LYS A C 1
ATOM 846 O O . LYS A 1 117 ? -20.234 27.203 -1.999 1 95.88 117 LYS A O 1
ATOM 851 N N . PHE A 1 118 ? -19.094 26 -0.534 1 96.62 118 PHE A N 1
ATOM 852 C CA . PHE A 1 118 ? -18.438 27.172 0.02 1 96.62 118 PHE A CA 1
ATOM 853 C C . PHE A 1 118 ? -17.469 27.781 -0.988 1 96.62 118 PHE A C 1
ATOM 855 O O . PHE A 1 118 ? -17.312 29 -1.053 1 96.62 118 PHE A O 1
ATOM 862 N N . ALA A 1 119 ? -16.812 26.891 -1.728 1 97 119 ALA A N 1
ATOM 863 C CA . ALA A 1 119 ? -15.953 27.406 -2.791 1 97 119 ALA A CA 1
ATOM 864 C C . ALA A 1 119 ? -16.75 28.219 -3.803 1 97 119 ALA A C 1
ATOM 866 O O . ALA A 1 119 ? -16.297 29.266 -4.266 1 97 119 ALA A O 1
ATOM 867 N N . ALA A 1 120 ? -17.875 27.766 -4.129 1 95.44 120 ALA A N 1
AT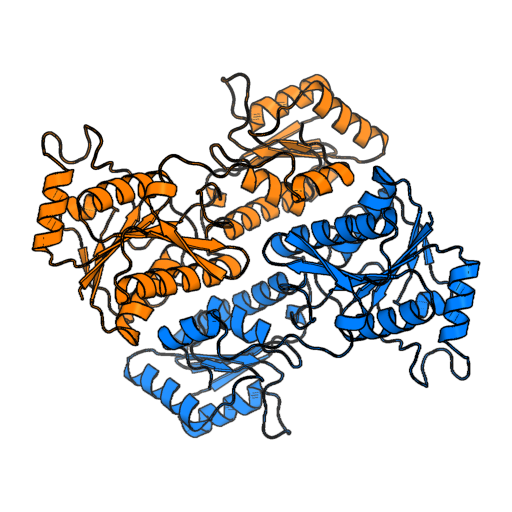OM 868 C CA . ALA A 1 120 ? -18.75 28.469 -5.07 1 95.44 120 ALA A CA 1
ATOM 869 C C . ALA A 1 120 ? -19.203 29.812 -4.512 1 95.44 120 ALA A C 1
ATOM 871 O O . ALA A 1 120 ? -19.5 30.734 -5.27 1 95.44 120 ALA A O 1
ATOM 872 N N . MET A 1 121 ? -19.172 29.938 -3.209 1 96.19 121 MET A N 1
ATOM 873 C CA . MET A 1 121 ? -19.578 31.172 -2.545 1 96.19 121 MET A CA 1
ATOM 874 C C . MET A 1 121 ? -18.406 32.125 -2.424 1 96.19 121 MET A C 1
ATOM 876 O O . MET A 1 121 ? -18.547 33.219 -1.857 1 96.19 121 MET A O 1
ATOM 880 N N . GLY A 1 122 ? -17.234 31.672 -2.859 1 95.88 122 GLY A N 1
ATOM 881 C CA . GLY A 1 122 ? -16.094 32.594 -2.908 1 95.88 122 GLY A CA 1
ATOM 882 C C . GLY A 1 122 ? -15.055 32.312 -1.848 1 95.88 122 GLY A C 1
ATOM 883 O O . GLY A 1 122 ? -14.062 33.031 -1.734 1 95.88 122 GLY A O 1
ATOM 884 N N . VAL A 1 123 ? -15.258 31.297 -1.037 1 97.25 123 VAL A N 1
ATOM 885 C CA . VAL A 1 123 ? -14.266 30.922 -0.033 1 97.25 123 VAL A CA 1
ATOM 886 C C . VAL A 1 123 ? -13.102 30.188 -0.701 1 97.25 123 VAL A C 1
ATOM 888 O O . VAL A 1 123 ? -13.312 29.312 -1.545 1 97.25 123 VAL A O 1
ATOM 891 N N . ASN A 1 124 ? -11.867 30.609 -0.42 1 98.38 124 ASN A N 1
ATOM 892 C CA . ASN A 1 124 ? -10.703 29.859 -0.866 1 98.38 124 ASN A CA 1
ATOM 893 C C . ASN A 1 124 ? -10.602 28.516 -0.143 1 98.38 124 ASN A C 1
ATOM 895 O O . ASN A 1 124 ? -10.273 28.469 1.042 1 98.38 124 ASN A O 1
ATOM 899 N N . ILE A 1 125 ? -10.797 27.422 -0.933 1 98.31 125 ILE A N 1
ATOM 900 C CA . ILE A 1 125 ? -10.836 26.094 -0.332 1 98.31 125 ILE A CA 1
ATOM 901 C C . ILE A 1 125 ? -9.859 25.172 -1.053 1 98.31 125 ILE A C 1
ATOM 903 O O . ILE A 1 125 ? -9.758 25.203 -2.281 1 98.31 125 ILE A O 1
ATOM 907 N N . VAL A 1 126 ? -9.117 24.422 -0.326 1 98.69 126 VAL A N 1
ATOM 908 C CA . VAL A 1 126 ? -8.398 23.234 -0.793 1 98.69 126 VAL A CA 1
ATOM 909 C C . VAL A 1 126 ? -8.82 22.016 0.03 1 98.69 126 VAL A C 1
ATOM 911 O O . VAL A 1 126 ? -8.914 22.094 1.258 1 98.69 126 VAL A O 1
ATOM 914 N N . SER A 1 127 ? -9.164 20.969 -0.667 1 98.19 127 SER A N 1
ATOM 915 C CA . SER A 1 127 ? -9.648 19.812 0.086 1 98.19 127 SER A CA 1
ATOM 916 C C . SER A 1 127 ? -8.75 18.594 -0.125 1 98.19 127 SER A C 1
ATOM 918 O O . SER A 1 127 ? -8.008 18.531 -1.107 1 98.19 127 SER A O 1
ATOM 920 N N . VAL A 1 128 ? -8.734 17.688 0.819 1 98.19 128 VAL A N 1
ATOM 921 C CA . VAL A 1 128 ? -8.008 16.422 0.792 1 98.19 128 VAL A CA 1
ATOM 922 C C . VAL A 1 128 ? -8.977 15.266 0.999 1 98.19 128 VAL A C 1
ATOM 924 O O . VAL A 1 128 ? -9.742 15.25 1.969 1 98.19 128 VAL A O 1
ATOM 927 N N . PRO A 1 129 ? -8.977 14.273 0.101 1 97.19 129 PRO A N 1
ATOM 928 C CA . PRO A 1 129 ? -9.945 13.172 0.162 1 97.19 129 PRO A CA 1
ATOM 929 C C . PRO A 1 129 ? -9.633 12.172 1.271 1 97.19 129 PRO A C 1
ATOM 931 O O . PRO A 1 129 ? -8.555 11.57 1.277 1 97.19 129 PRO A O 1
ATOM 934 N N . LYS A 1 130 ? -10.57 12.047 2.139 1 94.31 130 LYS A N 1
ATOM 935 C CA . LYS A 1 130 ? -10.469 11.141 3.283 1 94.31 130 LYS A CA 1
ATOM 936 C C . LYS A 1 130 ? -11.609 10.133 3.283 1 94.31 130 LYS A C 1
ATOM 938 O O . LYS A 1 130 ? -12.781 10.508 3.41 1 94.31 130 LYS A O 1
ATOM 943 N N . THR A 1 131 ? -11.273 8.82 3.166 1 93.81 131 THR A N 1
ATOM 944 C CA . THR A 1 131 ? -12.266 7.766 3.377 1 93.81 131 THR A CA 1
ATOM 945 C C . THR A 1 131 ? -11.594 6.398 3.41 1 93.81 131 THR A C 1
ATOM 947 O O . THR A 1 131 ? -10.625 6.152 2.682 1 93.81 131 THR A O 1
ATOM 950 N N . ILE A 1 132 ? -12.156 5.492 4.172 1 94.56 132 ILE A N 1
ATOM 951 C CA . ILE A 1 132 ? -11.688 4.113 4.125 1 94.56 132 ILE A CA 1
ATOM 952 C C . ILE A 1 132 ? -12.344 3.387 2.951 1 94.56 132 ILE A C 1
ATOM 954 O O . ILE A 1 132 ? -11.852 2.342 2.51 1 94.56 132 ILE A O 1
ATOM 958 N N . ASP A 1 133 ? -13.414 3.895 2.422 1 94.75 133 ASP A N 1
ATOM 959 C CA . ASP A 1 133 ? -14.242 3.203 1.438 1 94.75 133 ASP A CA 1
ATOM 960 C C . ASP A 1 133 ? -13.625 3.289 0.044 1 94.75 133 ASP A C 1
ATOM 962 O O . ASP A 1 133 ? -14.023 2.555 -0.863 1 94.75 133 ASP A O 1
ATOM 966 N N . ASN A 1 134 ? -12.734 4.223 -0.141 1 96.5 134 ASN A N 1
ATOM 967 C CA . ASN A 1 134 ? -12.078 4.445 -1.425 1 96.5 134 ASN A CA 1
ATOM 968 C C . ASN A 1 134 ? -13.086 4.762 -2.523 1 96.5 134 ASN A C 1
ATOM 970 O O . ASN A 1 134 ? -12.922 4.328 -3.666 1 96.5 134 ASN A O 1
ATOM 974 N N . ASP A 1 135 ? -14.125 5.586 -2.168 1 96.06 135 ASP A N 1
ATOM 975 C CA . ASP A 1 135 ? -15.203 5.812 -3.121 1 96.06 135 ASP A CA 1
ATOM 976 C C . ASP A 1 135 ? -15.25 7.273 -3.564 1 96.06 135 ASP A C 1
ATOM 978 O O . ASP A 1 135 ? -16.219 7.707 -4.195 1 96.06 135 ASP A O 1
ATOM 982 N N . ILE A 1 136 ? -14.266 8.039 -3.199 1 95.94 136 ILE A N 1
ATOM 983 C CA . ILE A 1 136 ? -14.25 9.438 -3.615 1 95.94 136 ILE A CA 1
ATOM 984 C C . ILE A 1 136 ? -13.844 9.531 -5.086 1 95.94 136 ILE A C 1
ATOM 986 O O . ILE A 1 136 ? -12.82 8.977 -5.492 1 95.94 136 ILE A O 1
ATOM 990 N N . TRP A 1 137 ? -14.602 10.258 -5.855 1 96 137 TRP A N 1
ATOM 991 C CA . TRP A 1 137 ? -14.375 10.43 -7.285 1 96 137 TRP A CA 1
ATOM 992 C C . TRP A 1 137 ? -13.133 11.281 -7.539 1 96 137 TRP A C 1
ATOM 994 O O . TRP A 1 137 ? -12.891 12.266 -6.84 1 96 137 TRP A O 1
ATOM 1004 N N . GLY A 1 138 ? -12.32 10.852 -8.555 1 95.56 138 GLY A N 1
ATOM 1005 C CA . GLY A 1 138 ? -11.234 11.711 -9 1 95.56 138 GLY A CA 1
ATOM 1006 C C . GLY A 1 138 ? -9.883 11.289 -8.453 1 95.56 138 GLY A C 1
ATOM 1007 O O . GLY A 1 138 ? -8.844 11.734 -8.945 1 95.56 138 GLY A O 1
ATOM 1008 N N . THR A 1 139 ? -9.852 10.477 -7.438 1 96.88 139 THR A N 1
ATOM 1009 C CA . THR A 1 139 ? -8.586 9.984 -6.902 1 96.88 139 THR A CA 1
ATOM 1010 C C . THR A 1 139 ? -8.523 8.461 -6.984 1 96.88 139 THR A C 1
ATOM 1012 O O . THR A 1 139 ? -9.531 7.781 -6.762 1 96.88 139 THR A O 1
ATOM 1015 N N . ASP A 1 140 ? -7.391 7.902 -7.281 1 95.94 140 ASP A N 1
ATOM 1016 C CA . ASP A 1 140 ? -7.227 6.457 -7.41 1 95.94 140 ASP A CA 1
ATOM 1017 C C . ASP A 1 140 ? -7.344 5.766 -6.055 1 95.94 140 ASP A C 1
ATOM 1019 O O . ASP A 1 140 ? -7.938 4.695 -5.945 1 95.94 140 ASP A O 1
ATOM 1023 N N . ILE A 1 141 ? -6.73 6.348 -5.074 1 96.19 141 ILE A N 1
ATOM 1024 C CA . ILE A 1 141 ? -6.746 5.809 -3.717 1 96.19 141 ILE A CA 1
ATOM 1025 C C . ILE A 1 141 ? -6.922 6.945 -2.713 1 96.19 141 ILE A C 1
ATOM 1027 O O . ILE A 1 141 ? -6.367 8.031 -2.891 1 96.19 141 ILE A O 1
ATOM 1031 N N . SER A 1 142 ? -7.727 6.738 -1.715 1 95.75 142 SER A N 1
ATOM 1032 C CA . SER A 1 142 ? -7.824 7.641 -0.572 1 95.75 142 SER A CA 1
ATOM 1033 C C . SER A 1 142 ? -7.094 7.074 0.643 1 95.75 142 SER A C 1
ATOM 1035 O O . SER A 1 142 ? -7.059 5.859 0.842 1 95.75 142 SER A O 1
ATOM 1037 N N . PHE A 1 143 ? -6.48 7.988 1.413 1 96.06 143 PHE A N 1
ATOM 1038 C CA . PHE A 1 143 ? -5.805 7.465 2.594 1 96.06 143 PHE A CA 1
ATOM 1039 C C . PHE A 1 143 ? -6.812 6.895 3.584 1 96.06 143 PHE A C 1
ATOM 1041 O O . PHE A 1 143 ? -7.961 7.344 3.637 1 96.06 143 PHE A O 1
ATOM 1048 N N . GLY A 1 144 ? -6.332 5.918 4.371 1 95.19 144 GLY A N 1
ATOM 1049 C CA . GLY A 1 144 ? -7.191 5.156 5.266 1 95.19 144 GLY A CA 1
ATOM 1050 C C . GLY A 1 144 ? -7.633 3.828 4.68 1 95.19 144 GLY A C 1
ATOM 1051 O O . GLY A 1 144 ? -7.922 2.883 5.418 1 95.19 144 GLY A O 1
ATOM 1052 N N . PHE A 1 145 ? -7.703 3.77 3.32 1 96.62 145 PHE A N 1
ATOM 1053 C CA . PHE A 1 145 ? -8.164 2.576 2.619 1 96.62 145 PHE A CA 1
ATOM 1054 C C . PHE A 1 145 ? -7.211 1.41 2.857 1 96.62 145 PHE A C 1
ATOM 1056 O O . PHE A 1 145 ? -7.645 0.312 3.215 1 96.62 145 PHE A O 1
ATOM 1063 N N . ASP A 1 146 ? -5.918 1.62 2.654 1 97.62 146 ASP A N 1
ATOM 1064 C CA . ASP A 1 146 ? -4.93 0.562 2.836 1 97.62 146 ASP A CA 1
ATOM 1065 C C . ASP A 1 146 ? -4.957 0.024 4.266 1 97.62 146 ASP A C 1
ATOM 1067 O O . ASP A 1 146 ? -4.801 -1.179 4.484 1 97.62 146 ASP A O 1
ATOM 1071 N N . SER A 1 147 ? -5.094 0.87 5.254 1 96.75 147 SER A N 1
ATOM 1072 C CA . SER A 1 147 ? -5.191 0.467 6.652 1 96.75 147 SER A CA 1
ATOM 1073 C C . SER A 1 147 ? -6.414 -0.411 6.891 1 96.75 147 SER A C 1
ATOM 1075 O O . SER A 1 147 ? -6.324 -1.447 7.555 1 96.75 147 SER A O 1
ATOM 1077 N N . ALA A 1 148 ? -7.531 0.011 6.328 1 96.12 148 ALA A N 1
ATOM 1078 C CA . ALA A 1 148 ? -8.766 -0.761 6.484 1 96.12 148 ALA A CA 1
ATOM 1079 C C . ALA A 1 148 ? -8.633 -2.139 5.836 1 96.12 148 ALA A C 1
ATOM 1081 O O . ALA A 1 148 ? -9.047 -3.145 6.418 1 96.12 148 ALA A O 1
ATOM 1082 N N . VAL A 1 149 ? -8.102 -2.197 4.68 1 97.62 149 VAL A N 1
ATOM 1083 C CA . VAL A 1 149 ? -7.891 -3.457 3.973 1 97.62 149 VAL A CA 1
ATOM 1084 C C . VAL A 1 149 ? -6.969 -4.359 4.785 1 97.62 149 VAL A C 1
ATOM 1086 O O . VAL A 1 149 ? -7.191 -5.57 4.875 1 97.62 149 VAL A O 1
ATOM 1089 N N . SER A 1 150 ? -5.941 -3.787 5.395 1 96.81 150 SER A N 1
ATOM 1090 C CA . SER A 1 150 ? -4.996 -4.551 6.203 1 96.81 150 SER A CA 1
ATOM 1091 C C . SER A 1 150 ? -5.688 -5.195 7.398 1 96.81 150 SER A C 1
ATOM 1093 O O . SER A 1 150 ? -5.473 -6.375 7.684 1 96.81 150 SER A O 1
ATOM 1095 N N . ILE A 1 151 ? -6.492 -4.488 8.031 1 95.31 151 ILE A N 1
ATOM 1096 C CA . ILE A 1 151 ? -7.211 -4.992 9.195 1 95.31 151 ILE A CA 1
ATOM 1097 C C . ILE A 1 151 ? -8.18 -6.09 8.766 1 95.31 151 ILE A C 1
ATOM 1099 O O . ILE A 1 151 ? -8.234 -7.156 9.391 1 95.31 151 ILE A O 1
ATOM 1103 N N . ALA A 1 152 ? -8.906 -5.828 7.746 1 96.31 152 ALA A N 1
ATOM 1104 C CA . ALA A 1 152 ? -9.867 -6.812 7.246 1 96.31 152 ALA A CA 1
ATOM 1105 C C . ALA A 1 152 ? -9.156 -8.094 6.82 1 96.31 152 ALA A C 1
ATOM 1107 O O . ALA A 1 152 ? -9.633 -9.195 7.113 1 96.31 152 ALA A O 1
ATOM 1108 N N . THR A 1 153 ? -8.078 -7.996 6.125 1 97.12 153 THR A N 1
ATOM 1109 C CA . THR A 1 153 ? -7.328 -9.156 5.66 1 97.12 153 THR A CA 1
ATOM 1110 C C . THR A 1 153 ? -6.809 -9.969 6.844 1 97.12 153 THR A C 1
ATOM 1112 O O . THR A 1 153 ? -6.867 -11.203 6.832 1 97.12 153 THR A O 1
ATOM 1115 N N . ASP A 1 154 ? -6.312 -9.266 7.855 1 94.31 154 ASP A N 1
ATOM 1116 C CA . ASP A 1 154 ? -5.859 -9.938 9.07 1 94.31 154 ASP A CA 1
ATOM 1117 C C . ASP A 1 154 ? -6.984 -10.758 9.688 1 94.31 154 ASP A C 1
ATOM 1119 O O . ASP A 1 154 ? -6.766 -11.891 10.141 1 94.31 154 ASP A O 1
ATOM 1123 N N . ALA A 1 155 ? -8.117 -10.188 9.742 1 94.12 155 ALA A N 1
ATOM 1124 C CA . ALA A 1 155 ? -9.281 -10.891 10.273 1 94.12 155 ALA A CA 1
ATOM 1125 C C . ALA A 1 155 ? -9.609 -12.125 9.438 1 94.12 155 ALA A C 1
ATOM 1127 O O . ALA A 1 155 ? -9.883 -13.195 9.984 1 94.12 155 ALA A O 1
ATOM 1128 N N . ILE A 1 156 ? -9.57 -12.031 8.164 1 94.94 156 ILE A N 1
ATOM 1129 C CA . ILE A 1 156 ? -9.852 -13.148 7.27 1 94.94 156 ILE A CA 1
ATOM 1130 C C . ILE A 1 156 ? -8.812 -14.25 7.484 1 94.94 156 ILE A C 1
ATOM 1132 O O . ILE A 1 156 ? -9.164 -15.438 7.551 1 94.94 156 ILE A O 1
ATOM 1136 N N . ASP A 1 157 ? -7.551 -13.906 7.629 1 93.38 157 ASP A N 1
ATOM 1137 C CA . ASP A 1 157 ? -6.48 -14.867 7.863 1 93.38 157 ASP A CA 1
ATOM 1138 C C . ASP A 1 157 ? -6.75 -15.688 9.125 1 93.38 157 ASP A C 1
ATOM 1140 O O . ASP A 1 157 ? -6.516 -16.891 9.141 1 93.38 157 ASP A O 1
ATOM 1144 N N . ARG A 1 158 ? -7.223 -15.047 10.117 1 89.5 158 ARG A N 1
ATOM 1145 C CA . ARG A 1 158 ? -7.508 -15.711 11.383 1 89.5 158 ARG A CA 1
ATOM 1146 C C . ARG A 1 158 ? -8.656 -16.703 11.234 1 89.5 158 ARG A C 1
ATOM 1148 O O . ARG A 1 158 ? -8.688 -17.719 11.922 1 89.5 158 ARG A O 1
ATOM 1155 N N . LEU A 1 159 ? -9.539 -16.375 10.359 1 89.81 159 LEU A N 1
ATOM 1156 C CA . LEU A 1 159 ? -10.711 -17.234 10.164 1 89.81 159 LEU A CA 1
ATOM 1157 C C . LEU A 1 159 ? -10.336 -18.5 9.406 1 89.81 159 LEU A C 1
ATOM 1159 O O . LEU A 1 159 ? -11.016 -19.516 9.531 1 89.81 159 LEU A O 1
ATOM 1163 N N . HIS A 1 160 ? -9.281 -18.469 8.617 1 88.56 160 HIS A N 1
ATOM 1164 C CA . HIS A 1 160 ? -8.852 -19.672 7.891 1 88.56 160 HIS A CA 1
ATOM 1165 C C . HIS A 1 160 ? -8.508 -20.797 8.852 1 88.56 160 HIS A C 1
ATOM 1167 O O . HIS A 1 160 ? -8.875 -21.953 8.609 1 88.56 160 HIS A O 1
ATOM 1173 N N . SER A 1 161 ? -7.891 -20.5 9.93 1 81.5 161 SER A N 1
ATOM 1174 C CA . SER A 1 161 ? -7.477 -21.531 10.883 1 81.5 161 SER A CA 1
ATOM 1175 C C . SER A 1 161 ? -8.68 -22.188 11.547 1 81.5 161 SER A C 1
ATOM 1177 O O . SER A 1 161 ? -8.727 -23.406 11.688 1 81.5 161 SER A O 1
ATOM 1179 N N . THR A 1 162 ? -9.641 -21.359 11.812 1 80.12 162 THR A N 1
ATOM 1180 C CA . THR A 1 162 ? -10.836 -21.875 12.477 1 80.12 162 THR A CA 1
ATOM 1181 C C . THR A 1 162 ? -11.719 -22.641 11.492 1 80.12 162 THR A C 1
ATOM 1183 O O . THR A 1 162 ? -12.305 -23.656 11.844 1 80.12 162 THR A O 1
ATOM 1186 N N . ALA A 1 163 ? -11.773 -22.094 10.375 1 80.19 163 ALA A N 1
ATOM 1187 C CA . ALA A 1 163 ? -12.602 -22.719 9.352 1 80.19 163 ALA A CA 1
ATOM 1188 C C . ALA A 1 163 ? -12.078 -24.109 9 1 80.19 163 ALA A C 1
ATOM 1190 O O . ALA A 1 163 ? -12.852 -25.047 8.789 1 80.19 163 ALA A O 1
ATOM 1191 N N . SER A 1 164 ? -10.828 -24.266 8.945 1 78.38 164 SER A N 1
ATOM 1192 C CA . SER A 1 164 ? -10.195 -25.531 8.578 1 78.38 164 SER A CA 1
ATOM 1193 C C . SER A 1 164 ? -10.422 -26.594 9.648 1 78.38 164 SER A C 1
ATOM 1195 O O . SER A 1 164 ? -10.602 -27.766 9.336 1 78.38 164 SER A O 1
ATOM 1197 N N . SER A 1 165 ? -10.516 -26.172 10.82 1 78.38 165 SER A N 1
ATOM 1198 C CA . SER A 1 165 ? -10.672 -27.109 11.938 1 78.38 165 SER A CA 1
ATOM 1199 C C . SER A 1 165 ? -12.086 -27.688 11.969 1 78.38 165 SER A C 1
ATOM 1201 O O . SER A 1 165 ? -12.281 -28.844 12.344 1 78.38 165 SER A O 1
ATOM 1203 N N . HIS A 1 166 ? -13.078 -26.953 11.523 1 76.19 166 HIS A N 1
ATOM 1204 C CA . HIS A 1 166 ? -14.469 -27.344 11.719 1 76.19 166 HIS A CA 1
ATOM 1205 C C . HIS A 1 166 ? -15.148 -27.641 10.391 1 76.19 166 HIS A C 1
ATOM 1207 O O . HIS A 1 166 ? -16.328 -28.016 10.359 1 76.19 166 HIS A O 1
ATOM 1213 N N . LYS A 1 167 ? -14.43 -27.484 9.289 1 81.69 167 LYS A N 1
ATOM 1214 C CA . LYS A 1 167 ? -14.961 -27.734 7.957 1 81.69 167 LYS A CA 1
ATOM 1215 C C . LYS A 1 167 ? -16.266 -26.969 7.727 1 81.69 167 LYS A C 1
ATOM 1217 O O . LYS A 1 167 ? -17.266 -27.547 7.305 1 81.69 167 LYS A O 1
ATOM 1222 N N . ARG A 1 168 ? -16.281 -25.656 8.023 1 90.44 168 ARG A N 1
ATOM 1223 C CA . ARG A 1 168 ? -17.438 -24.781 7.961 1 90.44 168 ARG A CA 1
ATOM 1224 C C . ARG A 1 168 ? -17.234 -23.672 6.941 1 90.44 168 ARG A C 1
ATOM 1226 O O . ARG A 1 168 ? -16.125 -23.453 6.469 1 90.44 168 ARG A O 1
ATOM 1233 N N . VAL A 1 169 ? -18.375 -23.125 6.605 1 94.75 169 VAL A N 1
ATOM 1234 C CA . VAL A 1 169 ? -18.344 -21.906 5.809 1 94.75 169 VAL A CA 1
ATOM 1235 C C . VAL A 1 169 ? -18.297 -20.688 6.727 1 94.75 169 VAL A C 1
ATOM 1237 O O . VAL A 1 169 ? -19.062 -20.594 7.68 1 94.75 169 VAL A O 1
ATOM 1240 N N . MET A 1 170 ? -17.359 -19.859 6.508 1 95.69 170 MET A N 1
ATOM 1241 C CA . MET A 1 170 ? -17.25 -18.641 7.285 1 95.69 170 MET A CA 1
ATOM 1242 C C . MET A 1 170 ? -17.609 -17.422 6.438 1 95.69 170 MET A C 1
ATOM 1244 O O . MET A 1 170 ? -17.016 -17.188 5.391 1 95.69 170 MET A O 1
ATOM 1248 N N . VAL A 1 171 ? -18.578 -16.672 6.922 1 97 171 VAL A N 1
ATOM 1249 C CA . VAL A 1 171 ? -19.016 -15.453 6.25 1 97 171 VAL A CA 1
ATOM 1250 C C . VAL A 1 171 ? -18.531 -14.234 7.031 1 97 171 VAL A C 1
ATOM 1252 O O . VAL A 1 171 ? -18.844 -14.086 8.211 1 97 171 VAL A O 1
ATOM 1255 N N . ILE A 1 172 ? -17.781 -13.383 6.355 1 97.06 172 ILE A N 1
ATOM 1256 C CA . ILE A 1 172 ? -17.25 -12.203 7.031 1 97.06 172 ILE A CA 1
ATOM 1257 C C . ILE A 1 172 ? -17.781 -10.938 6.348 1 97.06 172 ILE A C 1
ATOM 1259 O O . ILE A 1 172 ? -17.672 -10.789 5.133 1 97.06 172 ILE A O 1
ATOM 1263 N N . GLU A 1 173 ? -18.312 -10.062 7.156 1 97.44 173 GLU A N 1
ATOM 1264 C CA . GLU A 1 173 ? -18.844 -8.797 6.664 1 97.44 173 GLU A CA 1
ATOM 1265 C C . GLU A 1 173 ? -17.859 -7.656 6.906 1 97.44 173 GLU A C 1
ATOM 1267 O O . GLU A 1 173 ? -17.375 -7.477 8.023 1 97.44 173 GLU A O 1
ATOM 1272 N N . VAL A 1 174 ? -17.594 -6.938 5.852 1 97.06 174 VAL A N 1
ATOM 1273 C CA . VAL A 1 174 ? -16.672 -5.809 5.957 1 97.06 174 VAL A CA 1
ATOM 1274 C C . VAL A 1 174 ? -17.406 -4.512 5.594 1 97.06 174 VAL A C 1
ATOM 1276 O O . VAL A 1 174 ? -18.438 -4.539 4.914 1 97.06 174 VAL A O 1
ATOM 1279 N N . MET A 1 175 ? -16.859 -3.375 6.023 1 94.31 175 MET A N 1
ATOM 1280 C CA . MET A 1 175 ? -17.438 -2.053 5.773 1 94.31 175 MET A CA 1
ATOM 1281 C C . MET A 1 175 ? -17.219 -1.638 4.32 1 94.31 175 MET A C 1
ATOM 1283 O O . MET A 1 175 ? -16.531 -2.328 3.564 1 94.31 175 MET A O 1
ATOM 1287 N N . GLY A 1 176 ? -17.906 -0.568 3.852 1 91.88 176 GLY A N 1
ATOM 1288 C CA . GLY A 1 176 ? -17.734 -0.024 2.514 1 91.88 176 GLY A CA 1
ATOM 1289 C C . GLY A 1 176 ? -18.938 0.788 2.051 1 91.88 176 GLY A C 1
ATOM 1290 O O . GLY A 1 176 ? -18.953 1.289 0.925 1 91.88 176 GLY A O 1
ATOM 1291 N N . HIS A 1 177 ? -19.891 0.903 2.896 1 89.56 177 HIS A N 1
ATOM 1292 C CA . HIS A 1 177 ? -21.125 1.61 2.576 1 89.56 177 HIS A CA 1
ATOM 1293 C C . HIS A 1 177 ? -21.688 1.151 1.237 1 89.56 177 HIS A C 1
ATOM 1295 O O . HIS A 1 177 ? -22.094 -0.005 1.092 1 89.56 177 HIS A O 1
ATOM 1301 N N . LYS A 1 178 ? -21.516 2.016 0.234 1 91.44 178 LYS A N 1
ATOM 1302 C CA . LYS A 1 178 ? -22.094 1.695 -1.07 1 91.44 178 LYS A CA 1
ATOM 1303 C C . LYS A 1 178 ? -21.031 1.141 -2.016 1 91.44 178 LYS A C 1
ATOM 1305 O O . LYS A 1 178 ? -21.328 0.729 -3.135 1 91.44 178 LYS A O 1
ATOM 1310 N N . ALA A 1 179 ? -19.844 1.115 -1.564 1 95.94 179 ALA A N 1
ATOM 1311 C CA . ALA A 1 179 ? -18.75 0.695 -2.438 1 95.94 179 ALA A CA 1
ATOM 1312 C C . ALA A 1 179 ? -18.156 -0.637 -1.981 1 95.94 179 ALA A C 1
ATOM 1314 O O . ALA A 1 179 ? -18.047 -0.889 -0.78 1 95.94 179 ALA A O 1
ATOM 1315 N N . GLY A 1 180 ? -17.719 -1.451 -2.893 1 97.88 180 GLY A N 1
ATOM 1316 C CA . GLY A 1 180 ? -17.25 -2.795 -2.582 1 97.88 180 GLY A CA 1
ATOM 1317 C C . GLY A 1 180 ? -15.742 -2.908 -2.523 1 97.88 180 GLY A C 1
ATOM 1318 O O . GLY A 1 180 ? -15.195 -4.016 -2.502 1 97.88 180 GLY A O 1
ATOM 1319 N N . TRP A 1 181 ? -15.039 -1.809 -2.424 1 98.25 181 TRP A N 1
ATOM 1320 C CA . TRP A 1 181 ? -13.586 -1.803 -2.555 1 98.25 181 TRP A CA 1
ATOM 1321 C C . TRP A 1 181 ? -12.93 -2.604 -1.433 1 98.25 181 TRP A C 1
ATOM 1323 O O . TRP A 1 181 ? -12.039 -3.416 -1.679 1 98.25 181 TRP A O 1
ATOM 1333 N N . ILE A 1 182 ? -13.344 -2.414 -0.194 1 98 182 ILE A N 1
ATOM 1334 C CA . ILE A 1 182 ? -12.742 -3.119 0.934 1 98 182 ILE A CA 1
ATOM 1335 C C . ILE A 1 182 ? -12.969 -4.621 0.78 1 98 182 ILE A C 1
ATOM 1337 O O . ILE A 1 182 ? -12.047 -5.418 0.968 1 98 182 ILE A O 1
ATOM 1341 N N . ALA A 1 183 ? -14.164 -4.973 0.44 1 98.5 183 ALA A N 1
ATOM 1342 C CA . ALA A 1 183 ? -14.484 -6.387 0.252 1 98.5 183 ALA A CA 1
ATOM 1343 C C . ALA A 1 183 ? -13.633 -7 -0.855 1 98.5 183 ALA A C 1
ATOM 1345 O O . ALA A 1 183 ? -13.07 -8.086 -0.687 1 98.5 183 ALA A O 1
ATOM 134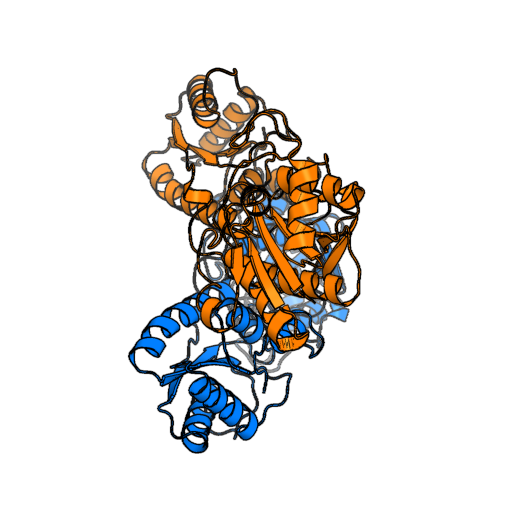6 N N . LEU A 1 184 ? -13.531 -6.316 -1.959 1 98.56 184 LEU A N 1
ATOM 1347 C CA . LEU A 1 184 ? -12.766 -6.809 -3.098 1 98.56 184 LEU A CA 1
ATOM 1348 C C . LEU A 1 184 ? -11.297 -6.996 -2.729 1 98.56 184 LEU A C 1
ATOM 1350 O O . LEU A 1 184 ? -10.742 -8.086 -2.895 1 98.56 184 LEU A O 1
ATOM 1354 N N . TYR A 1 185 ? -10.68 -5.98 -2.166 1 98.56 185 TYR A N 1
ATOM 1355 C CA . TYR A 1 185 ? -9.242 -5.996 -1.922 1 98.56 185 TYR A CA 1
ATOM 1356 C C . TYR A 1 185 ? -8.898 -6.93 -0.769 1 98.56 185 TYR A C 1
ATOM 1358 O O . TYR A 1 185 ? -7.93 -7.695 -0.851 1 98.56 185 TYR A O 1
ATOM 1366 N N . SER A 1 186 ? -9.617 -6.883 0.298 1 98.38 186 SER A N 1
ATOM 1367 C CA . SER A 1 186 ? -9.328 -7.754 1.434 1 98.38 186 SER A CA 1
ATOM 1368 C C . SER A 1 186 ? -9.688 -9.203 1.122 1 98.38 186 SER A C 1
ATOM 1370 O O . SER A 1 186 ? -8.992 -10.125 1.555 1 98.38 186 SER A O 1
ATOM 1372 N N . GLY A 1 187 ? -10.797 -9.398 0.435 1 98.44 187 GLY A N 1
ATOM 1373 C CA . GLY A 1 187 ? -11.164 -10.75 0.027 1 98.44 187 GLY A CA 1
ATOM 1374 C C . GLY A 1 187 ? -10.117 -11.414 -0.842 1 98.44 187 GLY A C 1
ATOM 1375 O O . GLY A 1 187 ? -9.781 -12.586 -0.637 1 98.44 187 GLY A O 1
ATOM 1376 N N . MET A 1 188 ? -9.633 -10.664 -1.812 1 98.12 188 MET A N 1
ATOM 1377 C CA . MET A 1 188 ? -8.586 -11.188 -2.684 1 98.12 188 MET A CA 1
ATOM 1378 C C . MET A 1 188 ? -7.301 -11.445 -1.903 1 98.12 188 MET A C 1
ATOM 1380 O O . MET A 1 188 ? -6.695 -12.508 -2.025 1 98.12 188 MET A O 1
ATOM 1384 N N . ALA A 1 189 ? -6.961 -10.531 -1.071 1 97.94 189 ALA A N 1
ATOM 1385 C CA . ALA A 1 189 ? -5.719 -10.633 -0.308 1 97.94 189 ALA A CA 1
ATOM 1386 C C . ALA A 1 189 ? -5.832 -11.695 0.78 1 97.94 189 ALA A C 1
ATOM 1388 O O . ALA A 1 189 ? -4.824 -12.273 1.198 1 97.94 189 ALA A O 1
ATOM 1389 N N . GLY A 1 190 ? -7.016 -11.922 1.229 1 96.75 190 GLY A N 1
ATOM 1390 C CA . GLY A 1 190 ? -7.238 -12.859 2.312 1 96.75 190 GLY A CA 1
ATOM 1391 C C . GLY A 1 190 ? -7.602 -14.25 1.827 1 96.75 190 GLY A C 1
ATOM 1392 O O . GLY A 1 190 ? -7.844 -15.156 2.633 1 96.75 190 GLY A O 1
ATOM 1393 N N . GLY A 1 191 ? -7.703 -14.406 0.56 1 95.81 191 GLY A N 1
ATOM 1394 C CA . GLY A 1 191 ? -8.008 -15.719 0.017 1 95.81 191 GLY A CA 1
ATOM 1395 C C . GLY A 1 191 ? -9.477 -16.078 0.106 1 95.81 191 GLY A C 1
ATOM 1396 O O . GLY A 1 191 ? -9.828 -17.219 0.42 1 95.81 191 GLY A O 1
ATOM 1397 N N . GLY A 1 192 ? -10.305 -15.18 -0.068 1 96.44 192 GLY A N 1
ATOM 1398 C CA . GLY A 1 192 ? -11.734 -15.461 -0.135 1 96.44 192 GLY A CA 1
ATOM 1399 C C . GLY A 1 192 ? -12.117 -16.328 -1.317 1 96.44 192 GLY A C 1
ATOM 1400 O O . GLY A 1 192 ? -11.562 -16.172 -2.41 1 96.44 192 GLY A O 1
ATOM 1401 N N . ASP A 1 193 ? -13.047 -17.219 -1.054 1 96.88 193 ASP A N 1
ATOM 1402 C CA . ASP A 1 193 ? -13.539 -18.094 -2.115 1 96.88 193 ASP A CA 1
ATOM 1403 C C . ASP A 1 193 ? -14.734 -17.453 -2.832 1 96.88 193 ASP A C 1
ATOM 1405 O O . ASP A 1 193 ? -14.953 -17.703 -4.02 1 96.88 193 ASP A O 1
ATOM 1409 N N . VAL A 1 194 ? -15.5 -16.766 -2.088 1 98.25 194 VAL A N 1
ATOM 1410 C CA . VAL A 1 194 ? -16.641 -15.984 -2.57 1 98.25 194 VAL A CA 1
ATOM 1411 C C . VAL A 1 194 ? -16.516 -14.539 -2.078 1 98.25 194 VAL A C 1
ATOM 1413 O O . VAL A 1 194 ? -16.281 -14.297 -0.893 1 98.25 194 VAL A O 1
ATOM 1416 N N . ILE A 1 195 ? -16.594 -13.641 -3 1 98.62 195 ILE A N 1
ATOM 1417 C CA . ILE A 1 195 ? -16.531 -12.227 -2.662 1 98.62 195 ILE A CA 1
ATOM 1418 C C . ILE A 1 195 ? -17.734 -11.5 -3.248 1 98.62 195 ILE A C 1
ATOM 1420 O O . ILE A 1 195 ? -17.906 -11.438 -4.469 1 98.62 195 ILE A O 1
ATOM 1424 N N . LEU A 1 196 ? -18.562 -10.93 -2.381 1 98.56 196 LEU A N 1
ATOM 1425 C CA . LEU A 1 196 ? -19.781 -10.258 -2.814 1 98.56 196 LEU A CA 1
ATOM 1426 C C . LEU A 1 196 ? -19.688 -8.75 -2.607 1 98.56 196 LEU A C 1
ATOM 1428 O O . LEU A 1 196 ? -19.469 -8.289 -1.486 1 98.56 196 LEU A O 1
ATOM 1432 N N . VAL A 1 197 ? -19.844 -8.008 -3.672 1 98.25 197 VAL A N 1
ATOM 1433 C CA . VAL A 1 197 ? -19.797 -6.551 -3.646 1 98.25 197 VAL A CA 1
ATOM 1434 C C . VAL A 1 197 ? -21.125 -5.984 -4.164 1 98.25 197 VAL A C 1
ATOM 1436 O O . VAL A 1 197 ? -21.828 -6.641 -4.926 1 98.25 197 VAL A O 1
ATOM 1439 N N . PRO A 1 198 ? -21.469 -4.773 -3.76 1 97.25 198 PRO A N 1
ATOM 1440 C CA . PRO A 1 198 ? -22.766 -4.207 -4.141 1 97.25 198 PRO A CA 1
ATOM 1441 C C . PRO A 1 198 ? -22.906 -4.004 -5.648 1 97.25 198 PRO A C 1
ATOM 1443 O O . PRO A 1 198 ? -24.016 -4.016 -6.18 1 97.25 198 PRO A O 1
ATOM 1446 N N . GLU A 1 199 ? -21.828 -3.836 -6.312 1 97.56 199 GLU A N 1
ATOM 1447 C CA . GLU A 1 199 ? -21.812 -3.428 -7.715 1 97.56 199 GLU A CA 1
ATOM 1448 C C . GLU A 1 199 ? -22.062 -4.617 -8.641 1 97.56 199 GLU A C 1
ATOM 1450 O O . GLU A 1 199 ? -22.391 -4.445 -9.812 1 97.56 199 GLU A O 1
ATOM 1455 N N . ILE A 1 200 ? -21.859 -5.824 -8.195 1 97.06 200 ILE A N 1
ATOM 1456 C CA . ILE A 1 200 ? -22.016 -7.035 -8.992 1 97.06 200 ILE A CA 1
ATOM 1457 C C . ILE A 1 200 ? -23.172 -7.875 -8.438 1 97.06 200 ILE A C 1
ATOM 1459 O O . ILE A 1 200 ? -23.125 -8.312 -7.289 1 97.06 200 ILE A O 1
ATOM 1463 N N . PRO A 1 201 ? -24.188 -8.109 -9.25 1 96.19 201 PRO A N 1
ATOM 1464 C CA . PRO A 1 201 ? -25.297 -8.93 -8.781 1 96.19 201 PRO A CA 1
ATOM 1465 C C . PRO A 1 201 ? -24.875 -10.352 -8.43 1 96.19 201 PRO A C 1
ATOM 1467 O O . PRO A 1 201 ? -23.922 -10.883 -9.008 1 96.19 201 PRO A O 1
ATOM 1470 N N . TYR A 1 202 ? -25.625 -10.953 -7.414 1 96.81 202 TYR A N 1
ATOM 1471 C CA . TYR A 1 202 ? -25.297 -12.32 -7.023 1 96.81 202 TYR A CA 1
ATOM 1472 C C . TYR A 1 202 ? -26.562 -13.188 -6.953 1 96.81 202 TYR A C 1
ATOM 1474 O O . TYR A 1 202 ? -27.672 -12.664 -6.871 1 96.81 202 TYR A O 1
ATOM 1482 N N . SER A 1 203 ? -26.344 -14.477 -7.055 1 96.81 203 SER A N 1
ATOM 1483 C CA . SER A 1 203 ? -27.359 -15.508 -6.887 1 96.81 203 SER A CA 1
ATOM 1484 C C . SER A 1 203 ? -26.984 -16.5 -5.789 1 96.81 203 SER A C 1
ATOM 1486 O O . SER A 1 203 ? -25.891 -17.078 -5.824 1 96.81 203 SER A O 1
ATOM 1488 N N . ILE A 1 204 ? -27.922 -16.703 -4.914 1 96.44 204 ILE A N 1
ATOM 1489 C CA . ILE A 1 204 ? -27.672 -17.641 -3.814 1 96.44 204 ILE A CA 1
ATOM 1490 C C . ILE A 1 204 ? -27.391 -19.031 -4.371 1 96.44 204 ILE A C 1
ATOM 1492 O O . ILE A 1 204 ? -26.547 -19.75 -3.848 1 96.44 204 ILE A O 1
ATOM 1496 N N . LYS A 1 205 ? -28.062 -19.375 -5.348 1 96.94 205 LYS A N 1
ATOM 1497 C CA . LYS A 1 205 ? -27.875 -20.672 -5.984 1 96.94 205 LYS A CA 1
ATOM 1498 C C . LYS A 1 205 ? -26.453 -20.812 -6.508 1 96.94 205 LYS A C 1
ATOM 1500 O O . LYS A 1 205 ? -25.812 -21.859 -6.316 1 96.94 205 LYS A O 1
ATOM 1505 N N . ASN A 1 206 ? -26.016 -19.797 -7.141 1 97.31 206 ASN A N 1
ATOM 1506 C CA . ASN A 1 206 ? -24.656 -19.828 -7.676 1 97.31 206 ASN A CA 1
ATOM 1507 C C . ASN A 1 206 ? -23.609 -19.938 -6.566 1 97.31 206 ASN A C 1
ATOM 1509 O O . ASN A 1 206 ? -22.625 -20.656 -6.695 1 97.31 206 ASN A O 1
ATOM 1513 N N . ILE A 1 207 ? -23.812 -19.188 -5.527 1 97.38 207 ILE A N 1
ATOM 1514 C CA . ILE A 1 207 ? -22.922 -19.219 -4.375 1 97.38 207 ILE A CA 1
ATOM 1515 C C . ILE A 1 207 ? -22.906 -20.609 -3.77 1 97.38 207 ILE A C 1
ATOM 1517 O O . ILE A 1 207 ? -21.844 -21.172 -3.506 1 97.38 207 ILE A O 1
ATOM 1521 N N . GLY A 1 208 ? -24.094 -21.141 -3.58 1 96.69 208 GLY A N 1
ATOM 1522 C CA . GLY A 1 208 ? -24.203 -22.5 -3.051 1 96.69 208 GLY A CA 1
ATOM 1523 C C . GLY A 1 208 ? -23.5 -23.531 -3.904 1 96.69 208 GLY A C 1
ATOM 1524 O O . GLY A 1 208 ? -22.781 -24.391 -3.381 1 96.69 208 GLY A O 1
ATOM 1525 N N . ASN A 1 209 ? -23.703 -23.469 -5.18 1 97 209 ASN A N 1
ATOM 1526 C CA . ASN A 1 209 ? -23.047 -24.391 -6.105 1 97 209 ASN A CA 1
ATOM 1527 C C . ASN A 1 209 ? -21.531 -24.297 -6 1 97 209 ASN A C 1
ATOM 1529 O O . ASN A 1 209 ? -20.828 -25.312 -6.047 1 97 209 ASN A O 1
ATOM 1533 N N . THR A 1 210 ? -21.062 -23.094 -5.895 1 96.31 210 THR A N 1
ATOM 1534 C CA . THR A 1 210 ? -19.625 -22.875 -5.766 1 96.31 210 THR A CA 1
ATOM 1535 C C . THR A 1 210 ? -19.078 -23.562 -4.52 1 96.31 210 THR A C 1
ATOM 1537 O O . THR A 1 210 ? -18.062 -24.25 -4.574 1 96.31 210 THR A O 1
ATOM 1540 N N . ILE A 1 211 ? -19.75 -23.406 -3.455 1 96.06 211 ILE A N 1
ATOM 1541 C CA . ILE A 1 211 ? -19.328 -23.969 -2.174 1 96.06 211 ILE A CA 1
ATOM 1542 C C . ILE A 1 211 ? -19.375 -25.484 -2.24 1 96.06 211 ILE A C 1
ATOM 1544 O O . ILE A 1 211 ? -18.438 -26.172 -1.798 1 96.06 211 ILE A O 1
ATOM 1548 N N . LEU A 1 212 ? -20.391 -26.047 -2.82 1 95.69 212 LEU A N 1
ATOM 1549 C CA . LEU A 1 212 ? -20.547 -27.5 -2.934 1 95.69 212 LEU A CA 1
ATOM 1550 C C . LEU A 1 212 ? -19.484 -28.094 -3.85 1 95.69 212 LEU A C 1
ATOM 1552 O O . LEU A 1 212 ? -18.953 -29.172 -3.578 1 95.69 212 LEU A O 1
ATOM 1556 N N . GLU A 1 213 ? -19.234 -27.406 -4.898 1 94.44 213 GL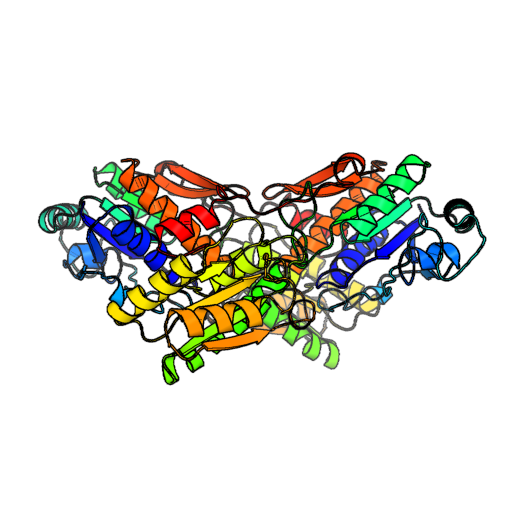U A N 1
ATOM 1557 C CA . GLU A 1 213 ? -18.188 -27.875 -5.812 1 94.44 213 GLU A CA 1
ATOM 1558 C C . GLU A 1 213 ? -16.828 -27.906 -5.129 1 94.44 213 GLU A C 1
ATOM 1560 O O . GLU A 1 213 ? -16.031 -28.828 -5.367 1 94.44 213 GLU A O 1
ATOM 1565 N N . ARG A 1 214 ? -16.562 -26.922 -4.348 1 91.88 214 ARG A N 1
ATOM 1566 C CA . ARG A 1 214 ? -15.32 -26.922 -3.59 1 91.88 214 ARG A CA 1
ATOM 1567 C C . ARG A 1 214 ? -15.242 -28.109 -2.643 1 91.88 214 ARG A C 1
ATOM 1569 O O . ARG A 1 214 ? -14.188 -28.75 -2.523 1 91.88 214 ARG A O 1
ATOM 1576 N N . LEU A 1 215 ? -16.297 -28.359 -2.025 1 89.94 215 LEU A N 1
ATOM 1577 C CA . LEU A 1 215 ? -16.359 -29.516 -1.126 1 89.94 215 LEU A CA 1
ATOM 1578 C C . LEU A 1 215 ? -16.062 -30.812 -1.878 1 89.94 215 LEU A C 1
ATOM 1580 O O . LEU A 1 215 ? -15.336 -31.672 -1.383 1 89.94 215 LEU A O 1
ATOM 1584 N N . LYS A 1 216 ? -16.594 -30.906 -3.012 1 91.12 216 LYS A N 1
ATOM 1585 C CA . LYS A 1 216 ? -16.406 -32.094 -3.84 1 91.12 216 LYS A CA 1
ATOM 1586 C C . LYS A 1 216 ? -14.945 -32.25 -4.254 1 91.12 216 LYS A C 1
ATOM 1588 O O . LYS A 1 216 ? -14.461 -33.375 -4.434 1 91.12 216 LYS A O 1
ATOM 1593 N N . LYS A 1 217 ? -14.297 -31.141 -4.367 1 88.06 217 LYS A N 1
ATOM 1594 C CA . LYS A 1 217 ? -12.906 -31.141 -4.789 1 88.06 217 LYS A CA 1
ATOM 1595 C C . LYS A 1 217 ? -11.969 -31.375 -3.604 1 88.06 217 LYS A C 1
ATOM 1597 O O . LYS A 1 217 ? -10.75 -31.266 -3.734 1 88.06 217 LYS A O 1
ATOM 1602 N N . GLY A 1 218 ? -12.57 -31.484 -2.42 1 85.06 218 GLY A N 1
ATOM 1603 C CA . GLY A 1 218 ? -11.781 -31.844 -1.248 1 85.06 218 GLY A CA 1
ATOM 1604 C C . GLY A 1 218 ? -11.375 -30.641 -0.419 1 85.06 218 GLY A C 1
ATOM 1605 O O . GLY A 1 218 ? -10.508 -30.734 0.445 1 85.06 218 GLY A O 1
ATOM 1606 N N . LYS A 1 219 ? -11.922 -29.578 -0.74 1 86.38 219 LYS A N 1
ATOM 1607 C CA . LYS A 1 219 ? -11.664 -28.391 0.074 1 86.38 219 LYS A CA 1
ATOM 1608 C C . LYS A 1 219 ? -12.617 -28.328 1.262 1 86.38 219 LYS A C 1
ATOM 1610 O O . LYS A 1 219 ? -13.828 -28.156 1.084 1 86.38 219 LYS A O 1
ATOM 1615 N N . PRO A 1 220 ? -12.102 -28.344 2.438 1 81.06 220 PRO A N 1
ATOM 1616 C CA . PRO A 1 220 ? -12.93 -28.625 3.617 1 81.06 220 PRO A CA 1
ATOM 1617 C C . PRO A 1 220 ? -13.742 -27.406 4.07 1 81.06 220 PRO A C 1
ATOM 1619 O O . PRO A 1 220 ? -14.688 -27.562 4.848 1 81.06 220 PRO A O 1
ATOM 1622 N N . TYR A 1 221 ? -13.336 -26.297 3.705 1 90.5 221 TYR A N 1
ATOM 1623 C CA . TYR A 1 221 ? -14.039 -25.109 4.16 1 90.5 221 TYR A CA 1
ATOM 1624 C C . TYR A 1 221 ? -14.016 -24.016 3.09 1 90.5 221 TYR A C 1
ATOM 1626 O O . TYR A 1 221 ? -13.297 -24.125 2.096 1 90.5 221 TYR A O 1
ATOM 1634 N N . SER A 1 222 ? -14.883 -23.016 3.285 1 94.88 222 SER A N 1
ATOM 1635 C CA . SER A 1 222 ? -14.945 -21.875 2.371 1 94.88 222 SER A CA 1
ATOM 1636 C C . SER A 1 222 ? -15.031 -20.562 3.133 1 94.88 222 SER A C 1
ATOM 1638 O O . SER A 1 222 ? -15.648 -20.484 4.199 1 94.88 222 SER A O 1
ATOM 1640 N N . ILE A 1 223 ? -14.383 -19.609 2.584 1 96.19 223 ILE A N 1
ATOM 1641 C CA . ILE A 1 223 ? -14.422 -18.25 3.123 1 96.19 223 ILE A CA 1
ATOM 1642 C C . ILE A 1 223 ? -15.242 -17.359 2.205 1 96.19 223 ILE A C 1
ATOM 1644 O O . ILE A 1 223 ? -14.945 -17.234 1.016 1 96.19 223 ILE A O 1
ATOM 1648 N N . VAL A 1 224 ? -16.281 -16.703 2.791 1 98 224 VAL A N 1
ATOM 1649 C CA . VAL A 1 224 ? -17.172 -15.812 2.057 1 98 224 VAL A CA 1
ATOM 1650 C C . VAL A 1 224 ? -17.031 -14.391 2.604 1 98 224 VAL A C 1
ATOM 1652 O O . VAL A 1 224 ? -17.328 -14.141 3.773 1 98 224 VAL A O 1
ATOM 1655 N N . VAL A 1 225 ? -16.578 -13.477 1.742 1 98.44 225 VAL A N 1
ATOM 1656 C CA . VAL A 1 225 ? -16.422 -12.078 2.137 1 98.44 225 VAL A CA 1
ATOM 1657 C C . VAL A 1 225 ? -17.562 -11.242 1.535 1 98.44 225 VAL A C 1
ATOM 1659 O O . VAL A 1 225 ? -17.75 -11.234 0.317 1 98.44 225 VAL A O 1
ATOM 1662 N N . VAL A 1 226 ? -18.281 -10.508 2.383 1 98.12 226 VAL A N 1
ATOM 1663 C CA . VAL A 1 226 ? -19.438 -9.766 1.903 1 98.12 226 VAL A CA 1
ATOM 1664 C C . VAL A 1 226 ? -19.328 -8.305 2.324 1 98.12 226 VAL A C 1
ATOM 1666 O O . VAL A 1 226 ? -19.031 -8 3.482 1 98.12 226 VAL A O 1
ATOM 1669 N N . ALA A 1 227 ? -19.484 -7.422 1.345 1 97.75 227 ALA A N 1
ATOM 1670 C CA . ALA A 1 227 ? -19.578 -6 1.664 1 97.75 227 ALA A CA 1
ATOM 1671 C C . ALA A 1 227 ? -20.891 -5.688 2.387 1 97.75 227 ALA A C 1
ATOM 1673 O O . ALA A 1 227 ? -21.953 -6.23 2.039 1 97.75 227 ALA A O 1
ATOM 1674 N N . GLU A 1 228 ? -20.859 -4.73 3.24 1 95.12 228 GLU A N 1
ATOM 1675 C CA . GLU A 1 228 ? -22.047 -4.383 4.02 1 95.12 228 GLU A CA 1
ATOM 1676 C C . GLU A 1 228 ? -23.141 -3.807 3.131 1 95.12 228 GLU A C 1
ATOM 1678 O O . GLU A 1 228 ? -24.328 -3.904 3.457 1 95.12 228 GLU A O 1
ATOM 1683 N N . GLY A 1 229 ? -22.797 -3.316 1.988 1 94.44 229 GLY A N 1
ATOM 1684 C CA . GLY A 1 229 ? -23.75 -2.609 1.146 1 94.44 229 GLY A CA 1
ATOM 1685 C C . GLY A 1 229 ? -24.406 -3.504 0.119 1 94.44 229 GLY A C 1
ATOM 1686 O O . GLY A 1 229 ? -25.125 -3.021 -0.759 1 94.44 229 GLY A O 1
ATOM 1687 N N . ILE A 1 230 ? -24.25 -4.801 0.172 1 95.88 230 ILE A N 1
ATOM 1688 C CA . ILE A 1 230 ? -24.859 -5.664 -0.825 1 95.88 230 ILE A CA 1
ATOM 1689 C C . ILE A 1 230 ? -26.375 -5.68 -0.624 1 95.88 230 ILE A C 1
ATOM 1691 O O . ILE A 1 230 ? -26.875 -5.383 0.467 1 95.88 230 ILE A O 1
ATOM 1695 N N . ARG A 1 231 ? -27.078 -6.066 -1.686 1 92.44 231 ARG A N 1
ATOM 1696 C CA . ARG A 1 231 ? -28.531 -6.188 -1.609 1 92.44 231 ARG A CA 1
ATOM 1697 C C . ARG A 1 231 ? -28.938 -7.434 -0.826 1 92.44 231 ARG A C 1
ATOM 1699 O O . ARG A 1 231 ? -28.391 -8.516 -1.047 1 92.44 231 ARG A O 1
ATOM 1706 N N . THR A 1 232 ? -29.781 -7.211 0.086 1 93.62 232 THR A N 1
ATOM 1707 C CA . THR A 1 232 ? -30.328 -8.312 0.872 1 93.62 232 THR A CA 1
ATOM 1708 C C . THR A 1 232 ? -31.859 -8.305 0.815 1 93.62 232 THR A C 1
ATOM 1710 O O . THR A 1 232 ? -32.438 -7.672 -0.06 1 93.62 232 THR A O 1
ATOM 1713 N N . ASP A 1 233 ? -32.5 -9.102 1.713 1 86.81 233 ASP A N 1
ATOM 1714 C CA . ASP A 1 233 ? -33.938 -9.109 1.804 1 86.81 233 ASP A CA 1
ATOM 1715 C C . ASP A 1 233 ? -34.469 -7.898 2.586 1 86.81 233 ASP A C 1
ATOM 1717 O O . ASP A 1 233 ? -35.656 -7.734 2.771 1 86.81 233 ASP A O 1
ATOM 1721 N N . GLY A 1 234 ? -33.562 -7.043 2.982 1 84.06 234 GLY A N 1
ATOM 1722 C CA . GLY A 1 234 ? -33.906 -5.797 3.652 1 84.06 234 GLY A CA 1
ATOM 1723 C C . GLY A 1 234 ? -34.156 -5.969 5.141 1 84.06 234 GLY A C 1
ATOM 1724 O O . GLY A 1 234 ? -34.312 -4.984 5.863 1 84.06 234 GLY A O 1
ATOM 1725 N N . ARG A 1 235 ? -34.156 -7.121 5.719 1 83.69 235 ARG A N 1
ATOM 1726 C CA . ARG A 1 235 ? -34.469 -7.363 7.125 1 83.69 235 ARG A CA 1
ATOM 1727 C C . ARG A 1 235 ? -33.219 -7.691 7.918 1 83.69 235 ARG A C 1
ATOM 1729 O O . ARG A 1 235 ? -33.125 -7.391 9.117 1 83.69 235 ARG A O 1
ATOM 1736 N N . LYS A 1 236 ? -32.25 -8.234 7.344 1 88.88 236 LYS A N 1
ATOM 1737 C CA . LYS A 1 236 ? -31.062 -8.742 8.008 1 88.88 236 LYS A CA 1
ATOM 1738 C C . LYS A 1 236 ? -29.812 -8.039 7.5 1 88.88 236 LYS A C 1
ATOM 1740 O O . LYS A 1 236 ? -29.812 -7.496 6.395 1 88.88 236 LYS A O 1
ATOM 1745 N N . ARG A 1 237 ? -28.797 -8.102 8.438 1 91 237 ARG A N 1
ATOM 1746 C CA . ARG A 1 237 ? -27.484 -7.66 7.98 1 91 237 ARG A CA 1
ATOM 1747 C C . ARG A 1 237 ? -26.969 -8.562 6.859 1 91 237 ARG A C 1
ATOM 1749 O O . ARG A 1 237 ? -27.359 -9.719 6.754 1 91 237 ARG A O 1
ATOM 1756 N N . ALA A 1 238 ? -26.125 -8 6.078 1 94 238 ALA A N 1
ATOM 1757 C CA . ALA A 1 238 ? -25.625 -8.695 4.895 1 94 238 ALA A CA 1
ATOM 1758 C C . ALA A 1 238 ? -25.062 -10.062 5.262 1 94 238 ALA A C 1
ATOM 1760 O O . ALA A 1 238 ? -25.422 -11.078 4.656 1 94 238 ALA A O 1
ATOM 1761 N N . ALA A 1 239 ? -24.203 -10.102 6.246 1 95.06 239 ALA A N 1
ATOM 1762 C CA . ALA A 1 239 ? -23.562 -11.352 6.625 1 95.06 239 ALA A CA 1
ATOM 1763 C C . ALA A 1 239 ? -24.578 -12.367 7.137 1 95.06 239 ALA A C 1
ATOM 1765 O O . ALA A 1 239 ? -24.5 -13.555 6.812 1 95.06 239 ALA A O 1
ATOM 1766 N N . GLU A 1 240 ? -25.453 -11.938 7.957 1 94.62 240 GLU A N 1
ATOM 1767 C CA . GLU A 1 240 ? -26.484 -12.82 8.5 1 94.62 240 GLU A CA 1
ATOM 1768 C C . GLU A 1 240 ? -27.359 -13.391 7.387 1 94.62 240 GLU A C 1
ATOM 1770 O O . GLU A 1 240 ? -27.641 -14.586 7.367 1 94.62 240 GLU A O 1
ATOM 1775 N N . TYR A 1 241 ? -27.781 -12.516 6.523 1 96.38 241 TYR A N 1
ATOM 1776 C CA . TYR A 1 241 ? -28.609 -12.922 5.398 1 96.38 241 TYR A CA 1
ATOM 1777 C C . TYR A 1 241 ? -27.906 -13.977 4.555 1 96.38 241 TYR A C 1
ATOM 1779 O O . TYR A 1 241 ? -28.484 -15.039 4.273 1 96.38 241 TYR A O 1
ATOM 1787 N N . ILE A 1 242 ? -26.703 -13.742 4.188 1 97 242 ILE A N 1
ATOM 1788 C CA . ILE A 1 242 ? -25.953 -14.617 3.295 1 97 242 ILE A CA 1
ATOM 1789 C C . ILE A 1 242 ? -25.656 -15.945 4 1 97 242 ILE A C 1
ATOM 1791 O O . ILE A 1 242 ? -25.75 -17.016 3.395 1 97 242 ILE A O 1
ATOM 1795 N N . ALA A 1 243 ? -25.266 -15.867 5.27 1 96.69 243 ALA A N 1
ATOM 1796 C CA . ALA A 1 243 ? -24.969 -17.078 6.027 1 96.69 243 ALA A CA 1
ATOM 1797 C C . ALA A 1 243 ? -26.172 -18.016 6.074 1 96.69 243 ALA A C 1
ATOM 1799 O O . ALA A 1 243 ? -26.047 -19.219 5.852 1 96.69 243 ALA A O 1
ATOM 1800 N N . GLN A 1 244 ? -27.281 -17.5 6.367 1 96.69 244 GLN A N 1
ATOM 1801 C CA . GLN A 1 244 ? -28.5 -18.297 6.453 1 96.69 244 GLN A CA 1
ATOM 1802 C C . GLN A 1 244 ? -28.859 -18.906 5.102 1 96.69 244 GLN A C 1
ATOM 1804 O O . GLN A 1 244 ? -29.25 -20.062 5.023 1 96.69 244 GLN A O 1
ATOM 1809 N N . GLU A 1 245 ? -28.766 -18.078 4.117 1 96.38 245 GLU A N 1
ATOM 1810 C CA . GLU A 1 245 ? -29.094 -18.547 2.775 1 96.38 245 GLU A CA 1
ATOM 1811 C C . GLU A 1 245 ? -28.156 -19.656 2.328 1 96.38 245 GLU A C 1
ATOM 1813 O O . GLU A 1 245 ? -28.578 -20.625 1.692 1 96.38 245 GLU A O 1
ATOM 1818 N N . ILE A 1 246 ? -26.875 -19.516 2.598 1 96.56 246 ILE A N 1
ATOM 1819 C CA . ILE A 1 246 ? -25.891 -20.531 2.24 1 96.56 246 ILE A CA 1
ATOM 1820 C C . ILE A 1 246 ? -26.203 -21.828 2.967 1 96.56 246 ILE A C 1
ATOM 1822 O O . ILE A 1 246 ? -26.188 -22.906 2.361 1 96.56 246 ILE A O 1
ATOM 1826 N N . GLU A 1 247 ? -26.438 -21.672 4.262 1 96.31 247 GLU A N 1
ATOM 1827 C CA . GLU A 1 247 ? -26.75 -22.859 5.047 1 96.31 247 GLU A CA 1
ATOM 1828 C C . GLU A 1 247 ? -28 -23.562 4.516 1 96.31 247 GLU A C 1
ATOM 1830 O O . GLU A 1 247 ? -28.047 -24.797 4.43 1 96.31 247 GLU A O 1
ATOM 1835 N N . TYR A 1 248 ? -28.953 -22.828 4.176 1 96 248 TYR A N 1
ATOM 1836 C CA . TYR A 1 248 ? -30.188 -23.375 3.633 1 96 248 TYR A CA 1
ATOM 1837 C C . TYR A 1 248 ? -29.938 -24.062 2.301 1 96 248 TYR A C 1
ATOM 1839 O O . TYR A 1 248 ? -30.438 -25.172 2.064 1 96 248 TYR A O 1
ATOM 1847 N N . GLU A 1 249 ? -29.188 -23.469 1.507 1 95.25 249 GLU A N 1
ATOM 1848 C CA . GLU A 1 249 ? -28.969 -23.953 0.147 1 95.25 249 GLU A CA 1
ATOM 1849 C C . GLU A 1 249 ? -28.031 -25.156 0.137 1 95.25 249 GLU A C 1
ATOM 1851 O O . GLU A 1 249 ? -28.172 -26.047 -0.706 1 95.25 249 GLU A O 1
ATOM 1856 N N . THR A 1 250 ? -27.078 -25.297 1.039 1 95.31 250 THR A N 1
ATOM 1857 C CA . THR A 1 250 ? -26 -26.281 0.931 1 95.31 250 THR A CA 1
ATOM 1858 C C . THR A 1 250 ? -26.109 -27.312 2.049 1 95.31 250 THR A C 1
ATOM 1860 O O . THR A 1 250 ? -25.547 -28.406 1.945 1 95.31 250 THR A O 1
ATOM 1863 N N . GLY A 1 251 ? -26.703 -26.891 3.178 1 94.5 251 GLY A N 1
ATOM 1864 C CA . GLY A 1 251 ? -26.75 -27.75 4.355 1 94.5 251 GLY A CA 1
ATOM 1865 C C . GLY A 1 251 ? -25.469 -27.703 5.168 1 94.5 251 GLY A C 1
ATOM 1866 O O . GLY A 1 251 ? -25.359 -28.375 6.203 1 94.5 251 GLY A O 1
ATOM 1867 N N . ILE A 1 252 ? -24.516 -26.969 4.766 1 93.94 252 ILE A N 1
ATOM 1868 C CA . ILE A 1 252 ? -23.234 -26.891 5.453 1 93.94 252 ILE A CA 1
ATOM 1869 C C . ILE A 1 252 ? -23.312 -25.859 6.578 1 93.94 252 ILE A C 1
ATOM 1871 O O . ILE A 1 252 ? -23.859 -24.781 6.391 1 93.94 252 ILE A O 1
ATOM 1875 N N . GLU A 1 253 ? -22.766 -26.188 7.75 1 93.81 253 GLU A N 1
ATOM 1876 C CA . GLU A 1 253 ? -22.734 -25.25 8.859 1 93.81 253 GLU A CA 1
ATOM 1877 C C . GLU A 1 253 ? -22.031 -23.953 8.461 1 93.81 253 GLU A C 1
ATOM 1879 O O . GLU A 1 253 ? -20.922 -23.984 7.941 1 93.81 253 GLU A O 1
ATOM 1884 N N . THR A 1 254 ? -22.703 -22.844 8.688 1 94.88 254 THR A N 1
ATOM 1885 C CA . THR A 1 254 ? -22.203 -21.547 8.266 1 94.88 254 THR A CA 1
ATOM 1886 C C . THR A 1 254 ? -22.234 -20.547 9.422 1 94.88 254 THR A C 1
ATOM 1888 O O . THR A 1 254 ? -23.25 -20.422 10.109 1 94.88 254 THR A O 1
ATOM 1891 N N . ARG A 1 255 ? -21.109 -19.891 9.664 1 93.19 255 ARG A N 1
ATOM 1892 C CA . ARG A 1 255 ? -20.984 -18.891 10.727 1 93.19 255 ARG A CA 1
ATOM 1893 C C . ARG A 1 255 ? -20.641 -17.516 10.148 1 93.19 255 ARG A C 1
ATOM 1895 O O . ARG A 1 255 ? -19.922 -17.422 9.156 1 93.19 255 ARG A O 1
ATOM 1902 N N . GLU A 1 256 ? -21.156 -16.516 10.789 1 93.88 256 GLU A N 1
ATOM 1903 C CA . GLU A 1 256 ? -20.891 -15.164 10.312 1 93.88 256 GLU A CA 1
ATOM 1904 C C . GLU A 1 256 ? -20.047 -14.383 11.32 1 93.88 256 GLU A C 1
ATOM 1906 O O . GLU A 1 256 ? -20.125 -14.633 12.523 1 93.88 256 GLU A O 1
ATOM 1911 N N . THR A 1 257 ? -19.234 -13.508 10.836 1 92.12 257 THR A N 1
ATOM 1912 C CA . THR A 1 257 ? -18.469 -12.531 11.594 1 92.12 257 THR A CA 1
ATOM 1913 C C . THR A 1 257 ? -18.625 -11.133 11.008 1 92.12 257 THR A C 1
ATOM 1915 O O . THR A 1 257 ? -18.5 -10.945 9.797 1 92.12 257 THR A O 1
ATOM 1918 N N . VAL A 1 258 ? -18.938 -10.172 11.844 1 93.19 258 VAL A N 1
ATOM 1919 C CA . VAL A 1 258 ? -19.062 -8.781 11.43 1 93.19 258 VAL A CA 1
ATOM 1920 C C . VAL A 1 258 ? -17.938 -7.957 12.055 1 93.19 258 VAL A C 1
ATOM 1922 O O . VAL A 1 258 ? -17.859 -7.84 13.281 1 93.19 258 VAL A O 1
ATOM 1925 N N . LEU A 1 259 ? -17.141 -7.395 11.273 1 91.56 259 LEU A N 1
ATOM 1926 C CA . LEU A 1 259 ? -15.953 -6.711 11.781 1 91.56 259 LEU A CA 1
ATOM 1927 C C . LEU A 1 259 ? -16.328 -5.359 12.383 1 91.56 259 LEU A C 1
ATOM 1929 O O . LEU A 1 259 ? -15.695 -4.91 13.352 1 91.56 259 LEU A O 1
ATOM 1933 N N . GLY A 1 260 ? -17.312 -4.672 11.781 1 86.94 260 GLY A N 1
ATOM 1934 C CA . GLY A 1 260 ? -17.734 -3.393 12.328 1 86.94 260 GLY A CA 1
ATOM 1935 C C . GLY A 1 260 ? -16.625 -2.354 12.336 1 86.94 260 GLY A C 1
ATOM 1936 O O . GLY A 1 260 ? -15.875 -2.225 11.359 1 86.94 260 GLY A O 1
ATOM 1937 N N . TYR A 1 261 ? -16.391 -1.648 13.484 1 82.75 261 TYR A N 1
ATOM 1938 C CA . TYR A 1 261 ? -15.602 -0.428 13.531 1 82.75 261 TYR A CA 1
ATOM 1939 C C . TYR A 1 261 ? -14.125 -0.749 13.766 1 82.75 261 TYR A C 1
ATOM 1941 O O . TYR A 1 261 ? -13.273 0.143 13.719 1 82.75 261 TYR A O 1
ATOM 1949 N N . ILE A 1 262 ? -13.781 -1.942 13.898 1 81.94 262 ILE A N 1
ATOM 1950 C CA . ILE A 1 262 ? -12.375 -2.301 14.047 1 81.94 262 ILE A CA 1
ATOM 1951 C C . ILE A 1 262 ? -11.609 -1.934 12.781 1 81.94 262 ILE A C 1
ATOM 1953 O O . ILE A 1 262 ? -10.391 -1.767 12.812 1 81.94 262 ILE A O 1
ATOM 1957 N N . GLN A 1 263 ? -12.32 -1.794 11.719 1 88 263 GLN A N 1
ATOM 1958 C CA . GLN A 1 263 ? -11.719 -1.529 10.422 1 88 263 GLN A CA 1
ATOM 1959 C C . GLN A 1 263 ? -11.336 -0.059 10.281 1 88 263 GLN A C 1
ATOM 1961 O O . GLN A 1 263 ? -10.594 0.31 9.367 1 88 263 GLN A O 1
ATOM 1966 N N . ARG A 1 264 ? -11.82 0.8 11.148 1 83.81 264 ARG A N 1
ATOM 1967 C CA . ARG A 1 264 ? -11.617 2.24 11.023 1 83.81 264 ARG A CA 1
ATOM 1968 C C . ARG A 1 264 ? -10.617 2.748 12.062 1 83.81 264 ARG A C 1
ATOM 1970 O O . ARG A 1 264 ? -10.203 3.906 12.016 1 83.81 264 ARG A O 1
ATOM 1977 N N . GLY A 1 265 ? -10.312 1.964 12.945 1 76.44 265 GLY A N 1
ATOM 1978 C CA . GLY A 1 265 ? -9.438 2.379 14.031 1 76.44 265 GLY A CA 1
ATOM 1979 C C . GLY A 1 265 ? -8.016 1.873 13.867 1 76.44 265 GLY A C 1
ATOM 1980 O O . GLY A 1 265 ? -7.719 1.107 12.953 1 76.44 265 GLY A O 1
ATOM 1981 N N . GLY A 1 266 ? -7.094 2.609 14.719 1 79.75 266 GLY A N 1
ATOM 1982 C CA . GLY A 1 266 ? -5.73 2.109 14.797 1 79.75 266 GLY A CA 1
ATOM 1983 C C . GLY A 1 266 ? -4.727 2.992 14.086 1 79.75 266 GLY A C 1
ATOM 1984 O O . GLY A 1 266 ? -5.086 4.039 13.539 1 79.75 266 GLY A O 1
ATOM 1985 N N . SER A 1 267 ? -3.523 2.559 14.172 1 90.81 267 SER A N 1
ATOM 1986 C CA . SER A 1 267 ? -2.428 3.271 13.523 1 90.81 267 SER A CA 1
ATOM 1987 C C . SER A 1 267 ? -2.443 3.055 12.016 1 90.81 267 SER A C 1
ATOM 1989 O O . SER A 1 267 ? -2.688 1.942 11.547 1 90.81 267 SER A O 1
ATOM 1991 N N . PRO A 1 268 ? -2.305 4.141 11.281 1 95.44 268 PRO A N 1
ATOM 1992 C CA . PRO A 1 268 ? -2.252 3.982 9.828 1 95.44 268 PRO A CA 1
ATOM 1993 C C . PRO A 1 268 ? -1.059 3.148 9.367 1 95.44 268 PRO A C 1
ATOM 1995 O O . PRO A 1 268 ? -0.007 3.158 10.008 1 95.44 268 PRO A O 1
ATOM 1998 N N . THR A 1 269 ? -1.218 2.418 8.266 1 96.81 269 THR A N 1
ATOM 1999 C CA . THR A 1 269 ? -0.117 1.705 7.633 1 96.81 269 THR A CA 1
ATOM 2000 C C . THR A 1 269 ? 0.929 2.684 7.105 1 96.81 269 THR A C 1
ATOM 2002 O O . THR A 1 269 ? 0.639 3.867 6.914 1 96.81 269 THR A O 1
ATOM 2005 N N . PRO A 1 270 ? 2.191 2.18 6.863 1 97.19 270 PRO A N 1
ATOM 2006 C CA . PRO A 1 270 ? 3.197 3.053 6.254 1 97.19 270 PRO A CA 1
ATOM 2007 C C . PRO A 1 270 ? 2.754 3.615 4.906 1 97.19 270 PRO A C 1
ATOM 2009 O O . PRO A 1 270 ? 3.092 4.75 4.562 1 97.19 270 PRO A O 1
ATOM 2012 N N . TYR A 1 271 ? 2.004 2.824 4.133 1 97.75 271 TYR A N 1
ATOM 2013 C CA . TYR A 1 271 ? 1.479 3.316 2.865 1 97.75 271 TYR A CA 1
ATOM 2014 C C . TYR A 1 271 ? 0.586 4.535 3.082 1 97.75 271 TYR A C 1
ATOM 2016 O O . TYR A 1 271 ? 0.769 5.566 2.434 1 97.75 271 TYR A O 1
ATOM 2024 N N . ASP A 1 272 ? -0.336 4.43 4.023 1 97.5 272 ASP A N 1
ATOM 2025 C CA . ASP A 1 272 ? -1.261 5.523 4.293 1 97.5 272 ASP A CA 1
ATOM 2026 C C . ASP A 1 272 ? -0.528 6.723 4.891 1 97.5 272 ASP A C 1
ATOM 2028 O O . ASP A 1 272 ? -0.879 7.875 4.613 1 97.5 272 ASP A O 1
ATOM 2032 N N . ARG A 1 273 ? 0.444 6.504 5.727 1 97.88 273 ARG A N 1
ATOM 2033 C CA . ARG A 1 273 ? 1.229 7.594 6.293 1 97.88 273 ARG A CA 1
ATOM 2034 C C . ARG A 1 273 ? 1.924 8.398 5.199 1 97.88 273 ARG A C 1
ATOM 2036 O O . ARG A 1 273 ? 1.868 9.633 5.199 1 97.88 273 ARG A O 1
ATOM 2043 N N . ASN A 1 274 ? 2.57 7.695 4.309 1 98.31 274 ASN A N 1
ATOM 2044 C CA . ASN A 1 274 ? 3.271 8.359 3.215 1 98.31 274 ASN A CA 1
ATOM 2045 C C . ASN A 1 274 ? 2.303 9.086 2.281 1 98.31 274 ASN A C 1
ATOM 2047 O O . ASN A 1 274 ? 2.582 10.195 1.829 1 98.31 274 ASN A O 1
ATOM 2051 N N . LEU A 1 275 ? 1.192 8.406 1.948 1 97.88 275 LEU A N 1
ATOM 2052 C CA . LEU A 1 275 ? 0.196 9.039 1.093 1 97.88 275 LEU A CA 1
ATOM 2053 C C . LEU A 1 275 ? -0.338 10.312 1.734 1 97.88 275 LEU A C 1
ATOM 2055 O O . LEU A 1 275 ? -0.455 11.352 1.069 1 97.88 275 LEU A O 1
ATOM 2059 N N . SER A 1 276 ? -0.658 10.258 3.031 1 97.62 276 SER A N 1
ATOM 2060 C CA . SER A 1 276 ? -1.147 11.406 3.783 1 97.62 276 SER A CA 1
ATOM 2061 C C . SER A 1 276 ? -0.147 12.562 3.744 1 97.62 276 SER A C 1
ATOM 2063 O O . SER A 1 276 ? -0.527 13.711 3.535 1 97.62 276 SER A O 1
ATOM 2065 N N . THR A 1 277 ? 1.099 12.25 3.939 1 97.38 277 THR A N 1
ATOM 2066 C CA . THR A 1 277 ? 2.162 13.25 3.912 1 97.38 277 THR A CA 1
ATOM 2067 C C . THR A 1 277 ? 2.246 13.914 2.539 1 97.38 277 THR A C 1
ATOM 2069 O O . THR A 1 277 ? 2.33 15.141 2.441 1 97.38 277 THR A O 1
ATOM 2072 N N . ARG A 1 278 ? 2.211 13.117 1.507 1 97.88 278 ARG A N 1
ATOM 2073 C CA . ARG A 1 278 ? 2.287 13.625 0.14 1 97.88 278 ARG A CA 1
ATOM 2074 C C . ARG A 1 278 ? 1.092 14.516 -0.18 1 97.88 278 ARG A C 1
ATOM 2076 O O . ARG A 1 278 ? 1.255 15.609 -0.72 1 97.88 278 ARG A O 1
ATOM 2083 N N . MET A 1 279 ? -0.065 14.07 0.175 1 98.31 279 MET A N 1
ATOM 2084 C CA . MET A 1 279 ? -1.275 14.844 -0.099 1 98.31 279 MET A CA 1
ATOM 2085 C C . MET A 1 279 ? -1.286 16.141 0.7 1 98.31 279 MET A C 1
ATOM 2087 O O . MET A 1 279 ? -1.67 17.188 0.18 1 98.31 279 MET A O 1
ATOM 2091 N N . GLY A 1 280 ? -0.913 16.047 1.965 1 98.19 280 GLY A N 1
ATOM 2092 C CA . GLY A 1 280 ? -0.83 17.234 2.785 1 98.19 280 GLY A CA 1
ATOM 2093 C C . GLY A 1 280 ? 0.106 18.297 2.215 1 98.19 280 GLY A C 1
ATOM 2094 O O . GLY A 1 280 ? -0.257 19.469 2.111 1 98.19 280 GLY A O 1
ATOM 2095 N N . GLY A 1 281 ? 1.299 17.859 1.859 1 97.81 281 GLY A N 1
ATOM 2096 C CA . GLY A 1 281 ? 2.254 18.781 1.259 1 97.81 281 GLY A CA 1
ATOM 2097 C C . GLY A 1 281 ? 1.741 19.422 -0.012 1 97.81 281 GLY A C 1
ATOM 2098 O O . GLY A 1 281 ? 1.924 20.625 -0.219 1 97.81 281 GLY A O 1
ATOM 2099 N N . HIS A 1 282 ? 1.107 18.672 -0.842 1 98.12 282 HIS A N 1
ATOM 2100 C CA . HIS A 1 282 ? 0.591 19.188 -2.104 1 98.12 282 HIS A CA 1
ATOM 2101 C C . HIS A 1 282 ? -0.573 20.141 -1.869 1 98.12 282 HIS A C 1
ATOM 2103 O O . HIS A 1 282 ? -0.75 21.109 -2.617 1 98.12 282 HIS A O 1
ATOM 2109 N N . ALA A 1 283 ? -1.354 19.828 -0.851 1 98.56 283 ALA A N 1
ATOM 2110 C CA . ALA A 1 283 ? -2.41 20.781 -0.49 1 98.56 283 ALA A CA 1
ATOM 2111 C C . ALA A 1 283 ? -1.835 22.156 -0.19 1 98.56 283 ALA A C 1
ATOM 2113 O O . ALA A 1 283 ? -2.336 23.172 -0.69 1 98.56 283 ALA A O 1
ATOM 2114 N N . THR A 1 284 ? -0.818 22.203 0.583 1 98.38 284 THR A N 1
ATOM 2115 C CA . THR A 1 284 ? -0.171 23.469 0.938 1 98.38 284 THR A CA 1
ATOM 2116 C C . THR A 1 284 ? 0.448 24.125 -0.293 1 98.38 284 THR A C 1
ATOM 2118 O O . THR A 1 284 ? 0.435 25.344 -0.423 1 98.38 284 THR A O 1
ATOM 2121 N N . GLU A 1 285 ? 0.982 23.312 -1.166 1 97.88 285 GLU A N 1
ATOM 2122 C CA . GLU A 1 285 ? 1.526 23.844 -2.416 1 97.88 285 GLU A CA 1
ATOM 2123 C C . GLU A 1 285 ? 0.448 24.547 -3.238 1 97.88 285 GLU A C 1
ATOM 2125 O O . GLU A 1 285 ? 0.693 25.609 -3.816 1 97.88 285 GLU A O 1
ATOM 2130 N N . LEU A 1 286 ? -0.689 23.953 -3.35 1 98.5 286 LEU A N 1
ATOM 2131 C CA . LEU A 1 286 ? -1.807 24.578 -4.047 1 98.5 286 LEU A CA 1
ATOM 2132 C C . LEU A 1 286 ? -2.141 25.938 -3.436 1 98.5 286 LEU A C 1
ATOM 2134 O O . LEU A 1 286 ? -2.371 26.906 -4.156 1 98.5 286 LEU A O 1
ATOM 2138 N N . ILE A 1 287 ? -2.162 25.984 -2.139 1 98.44 287 ILE A N 1
ATOM 2139 C CA . ILE A 1 287 ? -2.467 27.219 -1.42 1 98.44 287 ILE A CA 1
ATOM 2140 C C . ILE A 1 287 ? -1.421 28.281 -1.75 1 98.44 287 ILE A C 1
ATOM 2142 O O . ILE A 1 287 ? -1.766 29.422 -2.084 1 98.44 287 ILE A O 1
ATOM 2146 N N . ALA A 1 288 ? -0.194 27.922 -1.665 1 98.19 288 ALA A N 1
ATOM 2147 C CA . ALA A 1 288 ? 0.907 28.844 -1.935 1 98.19 288 ALA A CA 1
ATOM 2148 C C . ALA A 1 288 ? 0.837 29.375 -3.361 1 98.19 288 ALA A C 1
ATOM 2150 O O . ALA A 1 288 ? 1.206 30.531 -3.619 1 98.19 288 ALA A O 1
ATOM 2151 N N . ASN A 1 289 ? 0.371 28.562 -4.262 1 98 289 ASN A N 1
ATOM 2152 C CA . ASN A 1 289 ? 0.289 28.922 -5.672 1 98 289 ASN A CA 1
ATOM 2153 C C . ASN A 1 289 ? -1.014 29.656 -5.988 1 98 289 ASN A C 1
ATOM 2155 O O . ASN A 1 289 ? -1.256 30.031 -7.137 1 98 289 ASN A O 1
ATOM 2159 N N . GLY A 1 290 ? -1.899 29.75 -5.023 1 98.12 290 GLY A N 1
ATOM 2160 C CA . GLY A 1 290 ? -3.178 30.422 -5.227 1 98.12 290 GLY A CA 1
ATOM 2161 C C . GLY A 1 290 ? -4.16 29.578 -6.027 1 98.12 290 GLY A C 1
ATOM 2162 O O . GLY A 1 290 ? -5.016 30.125 -6.73 1 98.12 290 GLY A O 1
ATOM 2163 N N . GLU A 1 291 ? -3.945 28.312 -6.016 1 98.25 291 GLU A N 1
ATOM 2164 C CA . GLU A 1 291 ? -4.836 27.391 -6.715 1 98.25 291 GLU A CA 1
ATOM 2165 C C . GLU A 1 291 ? -5.91 26.844 -5.777 1 98.25 291 GLU A C 1
ATOM 2167 O O . GLU A 1 291 ? -5.77 25.75 -5.238 1 98.25 291 GLU A O 1
ATOM 2172 N N . PHE A 1 292 ? -7.02 27.578 -5.707 1 98.38 292 PHE A N 1
ATOM 2173 C CA . PHE A 1 292 ? -8.102 27.25 -4.789 1 98.38 292 PHE A CA 1
ATOM 2174 C C . PHE A 1 292 ? -9.242 26.547 -5.52 1 98.38 292 PHE A C 1
ATOM 2176 O O . PHE A 1 292 ? -9.227 26.438 -6.75 1 98.38 292 PHE A O 1
ATOM 2183 N N . GLY A 1 293 ? -10.234 26 -4.734 1 97.88 293 GLY A N 1
ATOM 2184 C CA . GLY A 1 293 ? -11.367 25.297 -5.305 1 97.88 293 GLY A CA 1
ATOM 2185 C C . GLY A 1 293 ? -11 23.938 -5.883 1 97.88 293 GLY A C 1
ATOM 2186 O O . GLY A 1 293 ? -11.562 23.516 -6.891 1 97.88 293 GLY A O 1
ATOM 2187 N N . ARG A 1 294 ? -10.016 23.359 -5.297 1 98.38 294 ARG A N 1
ATOM 2188 C CA . ARG A 1 294 ? -9.5 22.109 -5.848 1 98.38 294 ARG A CA 1
ATOM 2189 C C . ARG A 1 294 ? -9.344 21.062 -4.758 1 98.38 294 ARG A C 1
ATOM 2191 O O . ARG A 1 294 ? -9.133 21.391 -3.59 1 98.38 294 ARG A O 1
ATOM 2198 N N . MET A 1 295 ? -9.453 19.781 -5.105 1 98.44 295 MET A N 1
ATOM 2199 C CA . MET A 1 295 ? -9.156 18.625 -4.258 1 98.44 295 MET A CA 1
ATOM 2200 C C . MET A 1 295 ? -7.859 17.953 -4.688 1 98.44 295 MET A C 1
ATOM 2202 O O . MET A 1 295 ? -7.66 17.688 -5.871 1 98.44 295 MET A O 1
ATOM 2206 N N . VAL A 1 296 ? -7.035 17.734 -3.744 1 98.56 296 VAL A N 1
ATOM 2207 C CA . VAL A 1 296 ? -5.844 16.938 -4.02 1 98.56 296 VAL A CA 1
ATOM 2208 C C . VAL A 1 296 ? -6.25 15.516 -4.398 1 98.56 296 VAL A C 1
ATOM 2210 O O . VAL A 1 296 ? -7.285 15.023 -3.947 1 98.56 296 VAL A O 1
ATOM 2213 N N . ALA A 1 297 ? -5.477 14.891 -5.266 1 98.12 297 ALA A N 1
ATOM 2214 C CA . ALA A 1 297 ? -5.82 13.562 -5.758 1 98.12 297 ALA A CA 1
ATOM 2215 C C . ALA A 1 297 ? -4.566 12.758 -6.09 1 98.12 297 ALA A C 1
ATOM 2217 O O . ALA A 1 297 ? -3.553 13.32 -6.508 1 98.12 297 ALA A O 1
ATOM 2218 N N . LEU A 1 298 ? -4.66 11.469 -5.844 1 97.38 298 LEU A N 1
ATOM 2219 C CA . LEU A 1 298 ? -3.648 10.555 -6.359 1 97.38 298 LEU A CA 1
ATOM 2220 C C . LEU A 1 298 ? -4.027 10.047 -7.746 1 97.38 298 LEU A C 1
ATOM 2222 O O . LEU A 1 298 ? -5.105 9.477 -7.93 1 97.38 298 LEU A O 1
ATOM 2226 N N . LYS A 1 299 ? -3.201 10.234 -8.727 1 95.75 299 LYS A N 1
ATOM 2227 C CA . LYS A 1 299 ? -3.338 9.719 -10.086 1 95.75 299 LYS A CA 1
ATOM 2228 C C . LYS A 1 299 ? -2.119 8.891 -10.484 1 95.75 299 LYS A C 1
ATOM 2230 O O . LYS A 1 299 ? -1.064 9.445 -10.805 1 95.75 299 LYS A O 1
ATOM 2235 N N . GLY A 1 300 ? -2.395 7.559 -10.602 1 91.88 300 GLY A N 1
ATOM 2236 C CA . GLY A 1 300 ? -1.219 6.715 -10.75 1 91.88 300 GLY A CA 1
ATOM 2237 C C . GLY A 1 300 ? -0.255 6.824 -9.586 1 91.88 300 GLY A C 1
ATOM 2238 O O . GLY A 1 300 ? -0.625 6.551 -8.438 1 91.88 300 GLY A O 1
ATOM 2239 N N . ASP A 1 301 ? 0.972 7.293 -9.867 1 89.75 301 ASP A N 1
ATOM 2240 C CA . ASP A 1 301 ? 1.971 7.438 -8.812 1 89.75 301 ASP A CA 1
ATOM 2241 C C . ASP A 1 301 ? 2.258 8.906 -8.516 1 89.75 301 ASP A C 1
ATOM 2243 O O . ASP A 1 301 ? 3.199 9.227 -7.789 1 89.75 301 ASP A O 1
ATOM 2247 N N . THR A 1 302 ? 1.439 9.797 -9.016 1 94.19 302 THR A N 1
ATOM 2248 C CA . THR A 1 302 ? 1.673 11.227 -8.867 1 94.19 302 THR A CA 1
ATOM 2249 C C . THR A 1 302 ? 0.516 11.891 -8.125 1 94.19 302 THR A C 1
ATOM 2251 O O . THR A 1 302 ? -0.632 11.453 -8.234 1 94.19 302 THR A O 1
ATOM 2254 N N . ILE A 1 303 ? 0.911 12.898 -7.387 1 97.12 303 ILE A N 1
ATOM 2255 C CA . ILE A 1 303 ? -0.122 13.703 -6.742 1 97.12 303 ILE A CA 1
ATOM 2256 C C . ILE A 1 303 ? -0.53 14.852 -7.66 1 97.12 303 ILE A C 1
ATOM 2258 O O . ILE A 1 303 ? 0.326 15.562 -8.188 1 97.12 303 ILE A O 1
ATOM 2262 N N . ALA A 1 304 ? -1.78 14.93 -7.902 1 97 304 ALA A N 1
ATOM 2263 C CA . ALA A 1 304 ? -2.391 15.977 -8.719 1 97 304 ALA A CA 1
ATOM 2264 C C . ALA A 1 304 ? -3.561 16.625 -7.992 1 97 304 ALA A C 1
ATOM 2266 O O . ALA A 1 304 ? -3.639 16.578 -6.762 1 97 304 ALA A O 1
ATOM 2267 N N . SER A 1 305 ? -4.328 17.422 -8.695 1 98.19 305 SER A N 1
ATOM 2268 C CA . SER A 1 305 ? -5.547 18 -8.141 1 98.19 305 SER A CA 1
ATOM 2269 C C . SER A 1 305 ? -6.648 18.094 -9.188 1 98.19 305 SER A C 1
ATOM 2271 O O . SER A 1 305 ? -6.375 18.062 -10.391 1 98.19 305 SER A O 1
ATOM 2273 N N . ILE A 1 306 ? -7.883 18.125 -8.766 1 98 306 ILE A N 1
ATOM 2274 C CA . ILE A 1 306 ? -9.039 18.25 -9.648 1 98 306 ILE A CA 1
ATOM 2275 C C . ILE A 1 306 ? -10 19.297 -9.086 1 98 306 ILE A C 1
ATOM 2277 O O . ILE A 1 306 ? -10.055 19.5 -7.871 1 98 306 ILE A O 1
ATOM 2281 N N . PRO A 1 307 ? -10.711 19.953 -9.961 1 97.75 307 PRO A N 1
ATOM 2282 C CA . PRO A 1 307 ? -11.695 20.906 -9.445 1 97.75 307 PRO A CA 1
ATOM 2283 C C . PRO A 1 307 ? -12.734 20.25 -8.539 1 97.75 307 PRO A C 1
ATOM 2285 O O . PRO A 1 307 ? -13.242 19.172 -8.852 1 97.75 307 PRO A O 1
ATOM 2288 N N . LEU A 1 308 ? -13.031 20.922 -7.426 1 96.62 308 LEU A N 1
ATOM 2289 C CA . LEU A 1 308 ? -13.984 20.422 -6.449 1 96.62 308 LEU A CA 1
ATOM 2290 C C . LEU A 1 308 ? -15.352 20.188 -7.094 1 96.62 308 LEU A C 1
ATOM 2292 O O . LEU A 1 308 ? -16.078 19.266 -6.715 1 96.62 308 LEU A O 1
ATOM 2296 N N . GLU A 1 309 ? -15.711 20.938 -8.023 1 94.44 309 GLU A N 1
ATOM 2297 C CA . GLU A 1 309 ? -17 20.859 -8.711 1 94.44 309 GLU A CA 1
ATOM 2298 C C . GLU A 1 309 ? -17.156 19.531 -9.438 1 94.44 309 GLU A C 1
ATOM 2300 O O . GLU A 1 309 ? -18.281 19.062 -9.633 1 94.44 309 GLU A O 1
ATOM 2305 N N . GLU A 1 310 ? -16.062 18.938 -9.781 1 94.81 310 GLU A N 1
ATOM 2306 C CA . GLU A 1 310 ? -16.094 17.672 -10.508 1 94.81 310 GLU A CA 1
ATOM 2307 C C . GLU A 1 310 ? -16.266 16.484 -9.562 1 94.81 310 GLU A C 1
ATOM 2309 O O . GLU A 1 310 ? -16.641 15.391 -9.984 1 94.81 310 GLU A O 1
ATOM 2314 N N . VAL A 1 311 ? -15.984 16.703 -8.328 1 93.56 311 VAL A N 1
ATOM 2315 C CA . VAL A 1 311 ? -15.969 15.617 -7.344 1 93.56 311 VAL A CA 1
ATOM 2316 C C . VAL A 1 311 ? -17.359 15.469 -6.719 1 93.56 311 VAL A C 1
ATOM 2318 O O . VAL A 1 311 ? -17.828 14.352 -6.516 1 93.56 311 VAL A O 1
ATOM 2321 N N . ALA A 1 312 ? -17.984 16.578 -6.477 1 85.12 312 ALA A N 1
ATOM 2322 C CA . ALA A 1 312 ? -19.219 16.641 -5.707 1 85.12 312 ALA A CA 1
ATOM 2323 C C . ALA A 1 312 ? -20.328 15.836 -6.395 1 85.12 312 ALA A C 1
ATOM 2325 O O . ALA A 1 312 ? -20.578 16 -7.594 1 85.12 312 ALA A O 1
ATOM 2326 N N . GLY A 1 313 ? -20.875 14.812 -5.621 1 84.25 313 GLY A N 1
ATOM 2327 C CA . GLY A 1 313 ? -22.031 14.062 -6.094 1 84.25 313 GLY A CA 1
ATOM 2328 C C . GLY A 1 313 ? -21.656 12.828 -6.895 1 84.25 313 GLY A C 1
ATOM 2329 O O . GLY A 1 313 ? -22.531 12.109 -7.379 1 84.25 313 GLY A O 1
ATOM 2330 N N . LYS A 1 314 ? -20.469 12.578 -7.062 1 92.38 314 LYS A N 1
ATOM 2331 C CA . LYS A 1 314 ? -20 11.406 -7.805 1 92.38 314 LYS A CA 1
ATOM 2332 C C . LYS A 1 314 ? -19.328 10.406 -6.883 1 92.38 314 LYS A C 1
ATOM 2334 O O . LYS A 1 314 ? -18.703 10.789 -5.883 1 92.38 314 LYS A O 1
ATOM 2339 N N . LEU A 1 315 ? -19.484 9.133 -7.195 1 94.31 315 LEU A N 1
ATOM 2340 C CA . LEU A 1 315 ? -18.844 8.062 -6.43 1 94.31 315 LEU A CA 1
ATOM 2341 C C . LEU A 1 315 ? -17.953 7.219 -7.32 1 94.31 315 LEU A C 1
ATOM 2343 O O . LEU A 1 315 ? -18.266 6.977 -8.484 1 94.31 315 LEU A O 1
ATOM 2347 N N . LYS A 1 316 ? -16.859 6.805 -6.82 1 95.81 316 LYS A N 1
ATOM 2348 C CA . LYS A 1 316 ? -16.016 5.805 -7.461 1 95.81 316 LYS A CA 1
ATOM 2349 C C . LYS A 1 316 ? -16.359 4.398 -6.984 1 95.81 316 LYS A C 1
ATOM 2351 O O . LYS A 1 316 ? -16.078 4.035 -5.844 1 95.81 316 LYS A O 1
ATOM 2356 N N . LEU A 1 317 ? -16.938 3.654 -7.84 1 96.81 317 LEU A N 1
ATOM 2357 C CA . LEU A 1 317 ? -17.422 2.328 -7.473 1 96.81 317 LEU A CA 1
ATOM 2358 C C . LEU A 1 317 ? -16.625 1.242 -8.195 1 96.81 317 LEU A C 1
ATOM 2360 O O . LEU A 1 317 ? -15.906 1.529 -9.148 1 96.81 317 LEU A O 1
ATOM 2364 N N . VAL A 1 318 ? -16.75 0.009 -7.707 1 96.94 318 VAL A N 1
ATOM 2365 C CA . VAL A 1 318 ? -16.109 -1.134 -8.344 1 96.94 318 VAL A CA 1
ATOM 2366 C C . VAL A 1 318 ? -16.797 -1.439 -9.672 1 96.94 318 VAL A C 1
ATOM 2368 O O . VAL A 1 318 ? -18.016 -1.451 -9.75 1 96.94 318 VAL A O 1
ATOM 2371 N N . SER A 1 319 ? -16 -1.6 -10.656 1 95 319 SER A N 1
ATOM 2372 C CA . SER A 1 319 ? -16.547 -2.029 -11.938 1 95 319 SER A CA 1
ATOM 2373 C C . SER A 1 319 ? -16.281 -3.508 -12.188 1 95 319 SER A C 1
ATOM 2375 O O . SER A 1 319 ? -15.297 -4.059 -11.695 1 95 319 SER A O 1
ATOM 2377 N N . GLU A 1 320 ? -17.094 -4.145 -12.953 1 94.31 320 GLU A N 1
ATOM 2378 C CA . GLU A 1 320 ? -16.938 -5.562 -13.258 1 94.31 320 GLU A CA 1
ATOM 2379 C C . GLU A 1 320 ? -15.656 -5.816 -14.055 1 94.31 320 GLU A C 1
ATOM 2381 O O . GLU A 1 320 ? -15.109 -6.922 -14.023 1 94.31 320 GLU A O 1
ATOM 2386 N N . ASP A 1 321 ? -15.234 -4.848 -14.734 1 95 321 ASP A N 1
ATOM 2387 C CA . ASP A 1 321 ? -14.055 -5.02 -15.578 1 95 321 ASP A CA 1
ATOM 2388 C C . ASP A 1 321 ? -12.781 -4.594 -14.852 1 95 321 ASP A C 1
ATOM 2390 O O . ASP A 1 321 ? -11.711 -4.504 -15.453 1 95 321 ASP A O 1
ATOM 2394 N N . HIS A 1 322 ? -12.961 -4.258 -13.617 1 95.5 322 HIS A N 1
ATOM 2395 C CA . HIS A 1 322 ? -11.766 -3.953 -12.836 1 95.5 322 HIS A CA 1
ATOM 2396 C C . HIS A 1 322 ? -10.781 -5.117 -12.852 1 95.5 322 HIS A C 1
ATOM 2398 O O . HIS A 1 322 ? -11.188 -6.281 -12.758 1 95.5 322 HIS A O 1
ATOM 2404 N N . ASP A 1 323 ? -9.547 -4.836 -12.898 1 95.81 323 ASP A N 1
ATOM 2405 C CA . ASP A 1 323 ? -8.469 -5.805 -13.078 1 95.81 323 ASP A CA 1
ATOM 2406 C C . ASP A 1 323 ? -8.516 -6.879 -11.992 1 95.81 323 ASP A C 1
ATOM 2408 O O . ASP A 1 323 ? -8.383 -8.07 -12.281 1 95.81 323 ASP A O 1
ATOM 2412 N N . LEU A 1 324 ? -8.672 -6.512 -10.789 1 96.31 324 LEU A N 1
ATOM 2413 C CA . LEU A 1 324 ? -8.672 -7.461 -9.68 1 96.31 324 LEU A CA 1
ATOM 2414 C C . LEU A 1 324 ? -9.859 -8.406 -9.773 1 96.31 324 LEU A C 1
ATOM 2416 O O . LEU A 1 324 ? -9.758 -9.578 -9.375 1 96.31 324 LEU A O 1
ATOM 2420 N N . VAL A 1 325 ? -10.969 -7.906 -10.242 1 97.31 325 VAL A N 1
ATOM 2421 C CA . VAL A 1 325 ? -12.141 -8.75 -10.445 1 97.31 325 VAL A CA 1
ATOM 2422 C C . VAL A 1 325 ? -11.859 -9.766 -11.555 1 97.31 325 VAL A C 1
ATOM 2424 O O . VAL A 1 325 ? -12.125 -10.961 -11.383 1 97.31 325 VAL A O 1
ATOM 2427 N N . ILE A 1 326 ? -11.281 -9.328 -12.633 1 96.94 326 ILE A N 1
ATOM 2428 C CA . ILE A 1 326 ? -10.977 -10.18 -13.773 1 96.94 326 ILE A CA 1
ATOM 2429 C C . ILE A 1 326 ? -10.016 -11.289 -13.352 1 96.94 326 ILE A C 1
ATOM 2431 O O . ILE A 1 326 ? -10.258 -12.469 -13.609 1 96.94 326 ILE A O 1
ATOM 2435 N N . GLN A 1 327 ? -8.961 -10.914 -12.68 1 96.06 327 GLN A N 1
ATOM 2436 C CA . GLN A 1 327 ? -7.98 -11.906 -12.242 1 96.06 327 GLN A CA 1
ATOM 2437 C C . GLN A 1 327 ? -8.586 -12.875 -11.234 1 96.06 327 GLN A C 1
ATOM 2439 O O . GLN A 1 327 ? -8.289 -14.07 -11.258 1 96.06 327 GLN A O 1
ATOM 2444 N N . GLY A 1 328 ? -9.383 -12.344 -10.32 1 96.94 328 GLY A N 1
ATOM 2445 C CA . GLY A 1 328 ? -10.07 -13.211 -9.375 1 96.94 328 GLY A CA 1
ATOM 2446 C C . GLY A 1 328 ? -10.945 -14.25 -10.055 1 96.94 328 GLY A C 1
ATOM 2447 O O . GLY A 1 328 ? -10.914 -15.43 -9.695 1 96.94 328 GLY A O 1
ATOM 2448 N N . ARG A 1 329 ? -11.688 -13.836 -11.016 1 96.69 329 ARG A N 1
ATOM 2449 C CA . ARG A 1 329 ? -12.547 -14.758 -11.766 1 96.69 329 ARG A CA 1
ATOM 2450 C C . ARG A 1 329 ? -11.719 -15.828 -12.469 1 96.69 329 ARG A C 1
ATOM 2452 O O . ARG A 1 329 ? -12.07 -17 -12.453 1 96.69 329 ARG A O 1
ATOM 2459 N N . ARG A 1 330 ? -10.672 -15.406 -13.062 1 95.81 330 ARG A N 1
ATOM 2460 C CA . ARG A 1 330 ? -9.805 -16.328 -13.797 1 95.81 330 ARG A CA 1
ATOM 2461 C C . ARG A 1 330 ? -9.195 -17.359 -12.859 1 95.81 330 ARG A C 1
ATOM 2463 O O . ARG A 1 330 ? -8.938 -18.5 -13.266 1 95.81 330 ARG A O 1
ATOM 2470 N N . MET A 1 331 ? -9.047 -17 -11.617 1 94.75 331 MET A N 1
ATOM 2471 C CA . MET A 1 331 ? -8.445 -17.891 -10.641 1 94.75 331 MET A CA 1
ATOM 2472 C C . MET A 1 331 ? -9.492 -18.812 -10.023 1 94.75 331 MET A C 1
ATOM 2474 O O . MET A 1 331 ? -9.156 -19.734 -9.273 1 94.75 331 MET A O 1
ATOM 2478 N N . GLY A 1 332 ? -10.758 -18.484 -10.242 1 92.94 332 GLY A N 1
ATOM 2479 C CA . GLY A 1 332 ? -11.812 -19.359 -9.758 1 92.94 332 GLY A CA 1
ATOM 2480 C C . GLY A 1 332 ? -12.594 -18.766 -8.602 1 92.94 332 GLY A C 1
ATOM 2481 O O . GLY A 1 332 ? -13.375 -19.469 -7.961 1 92.94 332 GLY A O 1
ATOM 2482 N N . ILE A 1 333 ? -12.383 -17.531 -8.281 1 96.19 333 ILE A N 1
ATOM 2483 C CA . ILE A 1 333 ? -13.125 -16.875 -7.207 1 96.19 333 ILE A CA 1
ATOM 2484 C C . ILE A 1 333 ? -14.516 -16.5 -7.695 1 96.19 333 ILE A C 1
ATOM 2486 O O . ILE A 1 333 ? -14.68 -16.016 -8.82 1 96.19 333 ILE A O 1
ATOM 2490 N N . CYS A 1 334 ? -15.547 -16.688 -6.84 1 97.81 334 CYS A N 1
ATOM 2491 C CA . CYS A 1 334 ? -16.938 -16.391 -7.172 1 97.81 334 CYS A CA 1
ATOM 2492 C C . CYS A 1 334 ? -17.297 -14.977 -6.719 1 97.81 334 CYS A C 1
ATOM 2494 O O . CYS A 1 334 ? -17.172 -14.648 -5.539 1 97.81 334 CYS A O 1
ATOM 2496 N N . PHE A 1 335 ? -17.797 -14.18 -7.586 1 97.62 335 PHE A N 1
ATOM 2497 C CA . PHE A 1 335 ? -18.188 -12.82 -7.246 1 97.62 335 PHE A CA 1
ATOM 2498 C C . PHE A 1 335 ? -19.703 -12.688 -7.23 1 97.62 335 PHE A C 1
ATOM 2500 O O . PHE A 1 335 ? -20.234 -11.578 -7.184 1 97.62 335 PHE A O 1
ATOM 2507 N N . GLY A 1 336 ? -20.438 -13.867 -7.207 1 93.56 336 GLY A N 1
ATOM 2508 C CA . GLY A 1 336 ? -21.891 -13.828 -7.105 1 93.56 336 GLY A CA 1
ATOM 2509 C C . GLY A 1 336 ? -22.578 -14.727 -8.109 1 93.56 336 GLY A C 1
ATOM 2510 O O . GLY A 1 336 ? -23.734 -15.125 -7.91 1 93.56 336 GLY A O 1
ATOM 2511 N N . MET B 1 1 ? -0.545 -26.375 -23.609 1 95.19 1 MET B N 1
ATOM 2512 C CA . MET B 1 1 ? 0.717 -25.688 -23.359 1 95.19 1 MET B CA 1
ATOM 2513 C C . MET B 1 1 ? 1.287 -26.062 -22 1 95.19 1 MET B C 1
ATOM 2515 O O . MET B 1 1 ? 0.54 -26.219 -21.031 1 95.19 1 MET B O 1
ATOM 2519 N N . ARG B 1 2 ? 2.566 -26.266 -21.969 1 97.81 2 ARG B N 1
ATOM 2520 C CA . ARG B 1 2 ? 3.275 -26.609 -20.75 1 97.81 2 ARG B CA 1
ATOM 2521 C C . ARG B 1 2 ? 4.242 -25.516 -20.344 1 97.81 2 ARG B C 1
ATOM 2523 O O . ARG B 1 2 ? 5.184 -25.203 -21.078 1 97.81 2 ARG B O 1
ATOM 2530 N N . ILE B 1 3 ? 3.984 -25 -19.109 1 97.69 3 ILE B N 1
ATOM 2531 C CA . ILE B 1 3 ? 4.828 -23.875 -18.703 1 97.69 3 ILE B CA 1
ATOM 2532 C C . ILE B 1 3 ? 5.637 -24.25 -17.469 1 97.69 3 ILE B C 1
ATOM 2534 O O . ILE B 1 3 ? 5.152 -25 -16.609 1 97.69 3 ILE B O 1
ATOM 2538 N N . GLY B 1 4 ? 6.918 -23.828 -17.469 1 98.5 4 GLY B N 1
ATOM 2539 C CA . GLY B 1 4 ? 7.758 -23.922 -16.281 1 98.5 4 GLY B CA 1
ATOM 2540 C C . GLY B 1 4 ? 7.844 -22.609 -15.508 1 98.5 4 GLY B C 1
ATOM 2541 O O . GLY B 1 4 ? 7.863 -21.531 -16.094 1 98.5 4 GLY B O 1
ATOM 2542 N N . ILE B 1 5 ? 7.871 -22.766 -14.195 1 98.19 5 ILE B N 1
ATOM 2543 C CA . ILE B 1 5 ? 7.996 -21.578 -13.352 1 98.19 5 ILE B CA 1
ATOM 2544 C C . ILE B 1 5 ? 9.156 -21.75 -12.375 1 98.19 5 ILE B C 1
ATOM 2546 O O . ILE B 1 5 ? 9.289 -22.812 -11.75 1 98.19 5 ILE B O 1
ATOM 2550 N N . LEU B 1 6 ? 10.031 -20.734 -12.297 1 97.38 6 LEU B N 1
ATOM 2551 C CA . LEU B 1 6 ? 11.141 -20.781 -11.359 1 97.38 6 LEU B CA 1
ATOM 2552 C C . LEU B 1 6 ? 11.281 -19.469 -10.609 1 97.38 6 LEU B C 1
ATOM 2554 O O . LEU B 1 6 ? 10.781 -18.438 -11.062 1 97.38 6 LEU B O 1
ATOM 2558 N N . THR B 1 7 ? 11.836 -19.531 -9.461 1 95.25 7 THR B N 1
ATOM 2559 C CA . THR B 1 7 ? 12.195 -18.375 -8.648 1 95.25 7 THR B CA 1
ATOM 2560 C C . THR B 1 7 ? 13.703 -18.328 -8.422 1 95.25 7 THR B C 1
ATOM 2562 O O . THR B 1 7 ? 14.336 -19.359 -8.172 1 95.25 7 THR B O 1
ATOM 2565 N N . SER B 1 8 ? 14.219 -17.125 -8.586 1 92.12 8 SER B N 1
ATOM 2566 C CA . SER B 1 8 ? 15.664 -17 -8.422 1 92.12 8 SER B CA 1
ATOM 2567 C C . SER B 1 8 ? 16.016 -15.719 -7.676 1 92.12 8 SER B C 1
ATOM 2569 O O . SER B 1 8 ? 15.242 -14.758 -7.668 1 92.12 8 SER B O 1
ATOM 2571 N N . GLY B 1 9 ? 17.188 -15.789 -6.949 1 86.69 9 GLY B N 1
ATOM 2572 C CA . GLY B 1 9 ? 17.656 -14.648 -6.18 1 86.69 9 GLY B CA 1
ATOM 2573 C C . GLY B 1 9 ? 17.219 -14.68 -4.73 1 86.69 9 GLY B C 1
ATOM 2574 O O . GLY B 1 9 ? 16.891 -15.75 -4.199 1 86.69 9 GLY B O 1
ATOM 2575 N N . GLY B 1 10 ? 17.297 -13.531 -4.055 1 82.38 10 GLY B N 1
ATOM 2576 C CA . GLY B 1 10 ? 16.922 -13.453 -2.652 1 82.38 10 GLY B CA 1
ATOM 2577 C C . GLY B 1 10 ? 15.43 -13.594 -2.43 1 82.38 10 GLY B C 1
ATOM 2578 O O . GLY B 1 10 ? 14.625 -13.164 -3.262 1 82.38 10 GLY B O 1
ATOM 2579 N N . ASP B 1 11 ? 15.117 -14.148 -1.322 1 83.25 11 ASP B N 1
ATOM 2580 C CA . ASP B 1 11 ? 13.695 -14.336 -1.028 1 83.25 11 ASP B CA 1
ATOM 2581 C C . ASP B 1 11 ? 13.031 -13.008 -0.689 1 83.25 11 ASP B C 1
ATOM 2583 O O . ASP B 1 11 ? 13.703 -12.039 -0.331 1 83.25 11 ASP B O 1
ATOM 2587 N N . CYS B 1 12 ? 11.773 -13.023 -0.951 1 88.44 12 CYS B N 1
ATOM 2588 C CA . CYS B 1 12 ? 10.938 -11.859 -0.667 1 88.44 12 CYS B CA 1
ATOM 2589 C C . CYS B 1 12 ? 9.492 -12.273 -0.414 1 88.44 12 CYS B C 1
ATOM 2591 O O . CYS B 1 12 ? 9.023 -13.266 -0.975 1 88.44 12 CYS B O 1
ATOM 2593 N N . PRO B 1 13 ? 8.797 -11.492 0.474 1 92.25 13 PRO B N 1
ATOM 2594 C CA . PRO B 1 13 ? 7.359 -11.773 0.602 1 92.25 13 PRO B CA 1
ATOM 2595 C C . PRO B 1 13 ? 6.602 -11.562 -0.706 1 92.25 13 PRO B C 1
ATOM 2597 O O . PRO B 1 13 ? 6.859 -10.594 -1.427 1 92.25 13 PRO B O 1
ATOM 2600 N N . GLY B 1 14 ? 5.723 -12.57 -1.013 1 94.75 14 GLY B N 1
ATOM 2601 C CA . GLY B 1 14 ? 4.871 -12.406 -2.18 1 94.75 14 GLY B CA 1
ATOM 2602 C C . GLY B 1 14 ? 5.211 -13.367 -3.307 1 94.75 14 GLY B C 1
ATOM 2603 O O . GLY B 1 14 ? 4.453 -13.5 -4.27 1 94.75 14 GLY B O 1
ATOM 2604 N N . ILE B 1 15 ? 6.383 -14.055 -3.201 1 95.38 15 ILE B N 1
ATOM 2605 C CA . ILE B 1 15 ? 6.797 -14.984 -4.246 1 95.38 15 ILE B CA 1
ATOM 2606 C C . ILE B 1 15 ? 5.754 -16.094 -4.395 1 95.38 15 ILE B C 1
ATOM 2608 O O . ILE B 1 15 ? 5.289 -16.359 -5.504 1 95.38 15 ILE B O 1
ATOM 2612 N N . ASN B 1 16 ? 5.367 -16.672 -3.301 1 96.06 16 ASN B N 1
ATOM 2613 C CA . ASN B 1 16 ? 4.395 -17.766 -3.336 1 96.06 16 ASN B CA 1
ATOM 2614 C C . ASN B 1 16 ? 3.037 -17.281 -3.846 1 96.06 16 ASN B C 1
ATOM 2616 O O . ASN B 1 16 ? 2.348 -18.016 -4.559 1 96.06 16 ASN B O 1
ATOM 2620 N N . ALA B 1 17 ? 2.68 -16.109 -3.475 1 96.31 17 ALA B N 1
ATOM 2621 C CA . ALA B 1 17 ? 1.441 -15.539 -3.992 1 96.31 17 ALA B CA 1
ATOM 2622 C C . ALA B 1 17 ? 1.501 -15.383 -5.508 1 96.31 17 ALA B C 1
ATOM 2624 O O . ALA B 1 17 ? 0.496 -15.57 -6.199 1 96.31 17 ALA B O 1
ATOM 2625 N N . THR B 1 18 ? 2.646 -15 -6.031 1 97.44 18 THR B N 1
ATOM 2626 C CA . THR B 1 18 ? 2.838 -14.844 -7.469 1 97.44 18 THR B CA 1
ATOM 2627 C C . THR B 1 18 ? 2.756 -16.188 -8.172 1 97.44 18 THR B C 1
ATOM 2629 O O . THR B 1 18 ? 2.082 -16.328 -9.195 1 97.44 18 THR B O 1
ATOM 2632 N N . ILE B 1 19 ? 3.445 -17.172 -7.594 1 97.06 19 ILE B N 1
ATOM 2633 C CA . ILE B 1 19 ? 3.365 -18.531 -8.133 1 97.06 19 ILE B CA 1
ATOM 2634 C C . ILE B 1 19 ? 1.905 -18.969 -8.195 1 97.06 19 ILE B C 1
ATOM 2636 O O . ILE B 1 19 ? 1.448 -19.469 -9.227 1 97.06 19 ILE B O 1
ATOM 2640 N N . ARG B 1 20 ? 1.197 -18.734 -7.133 1 96.81 20 ARG B N 1
ATOM 2641 C CA . ARG B 1 20 ? -0.221 -19.078 -7.051 1 96.81 20 ARG B CA 1
ATOM 2642 C C . ARG B 1 20 ? -1.012 -18.375 -8.156 1 96.81 20 ARG B C 1
ATOM 2644 O O . ARG B 1 20 ? -1.857 -19 -8.805 1 96.81 20 ARG B O 1
ATOM 2651 N N . GLY B 1 21 ? -0.788 -17.094 -8.344 1 97 21 GLY B N 1
ATOM 2652 C CA . GLY B 1 21 ? -1.479 -16.328 -9.367 1 97 21 GLY B CA 1
ATOM 2653 C C . GLY B 1 21 ? -1.241 -16.844 -10.766 1 97 21 GLY B C 1
ATOM 2654 O O . GLY B 1 21 ? -2.186 -17.016 -11.547 1 97 21 GLY B O 1
ATOM 2655 N N . VAL B 1 22 ? 0.005 -17.141 -11.062 1 97.88 22 VAL B N 1
ATOM 2656 C CA . VAL B 1 22 ? 0.355 -17.688 -12.367 1 97.88 22 VAL B CA 1
ATOM 2657 C C . VAL B 1 22 ? -0.323 -19.047 -12.562 1 97.88 22 VAL B C 1
ATOM 2659 O O . VAL B 1 22 ? -1.007 -19.266 -13.562 1 97.88 22 VAL B O 1
ATOM 2662 N N . CYS B 1 23 ? -0.165 -19.906 -11.625 1 97.5 23 CYS B N 1
ATOM 2663 C CA . CYS B 1 23 ? -0.562 -21.312 -11.766 1 97.5 23 CYS B CA 1
ATOM 2664 C C . CYS B 1 23 ? -2.08 -21.438 -11.805 1 97.5 23 CYS B C 1
ATOM 2666 O O . CYS B 1 23 ? -2.619 -22.141 -12.664 1 97.5 23 CYS B O 1
ATOM 2668 N N . LYS B 1 24 ? -2.764 -20.797 -10.914 1 96.62 24 LYS B N 1
ATOM 2669 C CA . LYS B 1 24 ? -4.219 -20.906 -10.883 1 96.62 24 LYS B CA 1
ATOM 2670 C C . LYS B 1 24 ? -4.844 -20.375 -12.172 1 96.62 24 LYS B C 1
ATOM 2672 O O . LYS B 1 24 ? -5.773 -20.984 -12.711 1 96.62 24 LYS B O 1
ATOM 2677 N N . THR B 1 25 ? -4.348 -19.281 -12.602 1 97.38 25 THR B N 1
ATOM 2678 C CA . THR B 1 25 ? -4.863 -18.719 -13.844 1 97.38 25 THR B CA 1
ATOM 2679 C C . THR B 1 25 ? -4.547 -19.641 -15.023 1 97.38 25 THR B C 1
ATOM 2681 O O . THR B 1 25 ? -5.402 -19.891 -15.875 1 97.38 25 THR B O 1
ATOM 2684 N N . ALA B 1 26 ? -3.359 -20.172 -15.086 1 97.94 26 ALA B N 1
ATOM 2685 C CA . ALA B 1 26 ? -2.928 -21.062 -16.156 1 97.94 26 ALA B CA 1
ATOM 2686 C C . ALA B 1 26 ? -3.775 -22.328 -16.203 1 97.94 26 ALA B C 1
ATOM 2688 O O . ALA B 1 26 ? -4.27 -22.719 -17.25 1 97.94 26 ALA B O 1
ATOM 2689 N N . ILE B 1 27 ? -3.973 -22.922 -15.055 1 96.19 27 ILE B N 1
ATOM 2690 C CA . ILE B 1 27 ? -4.648 -24.219 -14.953 1 96.19 27 ILE B CA 1
ATOM 2691 C C . ILE B 1 27 ? -6.152 -24.016 -15.141 1 96.19 27 ILE B C 1
ATOM 2693 O O . ILE B 1 27 ? -6.766 -24.656 -16 1 96.19 27 ILE B O 1
ATOM 2697 N N . ASN B 1 28 ? -6.73 -23.062 -14.406 1 93.44 28 ASN B N 1
ATOM 2698 C CA . ASN B 1 28 ? -8.188 -22.969 -14.312 1 93.44 28 ASN B CA 1
ATOM 2699 C C . ASN B 1 28 ? -8.773 -22.25 -15.523 1 93.44 28 ASN B C 1
ATOM 2701 O O . ASN B 1 28 ? -9.867 -22.594 -15.977 1 93.44 28 ASN B O 1
ATOM 2705 N N . TYR B 1 29 ? -8.102 -21.297 -16 1 96.31 29 TYR B N 1
ATOM 2706 C CA . TYR B 1 29 ? -8.703 -20.484 -17.047 1 96.31 29 TYR B CA 1
ATOM 2707 C C . TYR B 1 29 ? -8.18 -20.875 -18.422 1 96.31 29 TYR B C 1
ATOM 2709 O O . TYR B 1 29 ? -8.953 -20.984 -19.391 1 96.31 29 TYR B O 1
ATOM 2717 N N . TYR B 1 30 ? -6.871 -21.172 -18.562 1 97.38 30 TYR B N 1
ATOM 2718 C CA . TYR B 1 30 ? -6.297 -21.391 -19.875 1 97.38 30 TYR B CA 1
ATOM 2719 C C . TYR B 1 30 ? -6.055 -22.875 -20.125 1 97.38 30 TYR B C 1
ATOM 2721 O O . TYR B 1 30 ? -5.703 -23.281 -21.234 1 97.38 30 TYR B O 1
ATOM 2729 N N . GLY B 1 31 ? -6.188 -23.672 -19.109 1 96.69 31 GLY B N 1
ATOM 2730 C CA . GLY B 1 31 ? -6.035 -25.109 -19.266 1 96.69 31 GLY B CA 1
ATOM 2731 C C . GLY B 1 31 ? -4.605 -25.531 -19.531 1 96.69 31 GLY B C 1
ATOM 2732 O O . GLY B 1 31 ? -4.363 -26.484 -20.281 1 96.69 31 GLY B O 1
ATOM 2733 N N . MET B 1 32 ? -3.701 -24.828 -19 1 97.38 32 MET B N 1
ATOM 2734 C CA . MET B 1 32 ? -2.287 -25.125 -19.203 1 97.38 32 MET B CA 1
ATOM 2735 C C . MET B 1 32 ? -1.776 -26.078 -18.125 1 97.38 32 MET B C 1
ATOM 2737 O O . MET B 1 32 ? -2.361 -26.172 -17.047 1 97.38 32 MET B O 1
ATOM 2741 N N . GLU B 1 33 ? -0.721 -26.75 -18.516 1 97.69 33 GLU B N 1
ATOM 2742 C CA . GLU B 1 33 ? 0.05 -27.516 -17.531 1 97.69 33 GLU B CA 1
ATOM 2743 C C . GLU B 1 33 ? 1.188 -26.672 -16.969 1 97.69 33 GLU B C 1
ATOM 2745 O O . GLU B 1 33 ? 1.859 -25.938 -17.703 1 97.69 33 GLU B O 1
ATOM 2750 N N . VAL B 1 34 ? 1.344 -26.797 -15.633 1 97.56 34 VAL B N 1
ATOM 2751 C CA . VAL B 1 34 ? 2.377 -25.984 -15 1 97.56 34 VAL B CA 1
ATOM 2752 C C . VAL B 1 34 ? 3.334 -26.875 -14.219 1 97.56 34 VAL B C 1
ATOM 2754 O O . VAL B 1 34 ? 2.898 -27.734 -13.438 1 97.56 34 VAL B O 1
ATOM 2757 N N . VAL B 1 35 ? 4.617 -26.625 -14.469 1 97.62 35 VAL B N 1
ATOM 2758 C CA . VAL B 1 35 ? 5.656 -27.344 -13.734 1 97.62 35 VAL B CA 1
ATOM 2759 C C . VAL B 1 35 ? 6.523 -26.359 -12.961 1 97.62 35 VAL B C 1
ATOM 2761 O O . VAL B 1 35 ? 6.953 -25.344 -13.508 1 97.62 35 VAL B O 1
ATOM 2764 N N . GLY B 1 36 ? 6.68 -26.672 -11.664 1 97.75 36 GLY B N 1
ATOM 2765 C CA . GLY B 1 36 ? 7.605 -25.906 -10.844 1 97.75 36 GLY B CA 1
ATOM 2766 C C . GLY B 1 36 ? 9.039 -26.375 -10.969 1 97.75 36 GLY B C 1
ATOM 2767 O O . GLY B 1 36 ? 9.32 -27.578 -10.914 1 97.75 36 GLY B O 1
ATOM 2768 N N . ILE B 1 37 ? 9.938 -25.453 -11.227 1 97.38 37 ILE B N 1
ATOM 2769 C CA . ILE B 1 37 ? 11.367 -25.719 -11.344 1 97.38 37 ILE B CA 1
ATOM 2770 C C . ILE B 1 37 ? 12.07 -25.359 -10.039 1 97.38 37 ILE B C 1
ATOM 2772 O O . ILE B 1 37 ? 12.062 -24.188 -9.625 1 97.38 37 ILE B O 1
ATOM 2776 N N . HIS B 1 38 ? 12.688 -26.312 -9.406 1 96.06 38 HIS B N 1
ATOM 2777 C CA . HIS B 1 38 ? 13.273 -26.109 -8.086 1 96.06 38 HIS B CA 1
ATOM 2778 C C . HIS B 1 38 ? 14.609 -25.375 -8.188 1 96.06 38 HIS B C 1
ATOM 2780 O O . HIS B 1 38 ? 15.359 -25.562 -9.141 1 96.06 38 HIS B O 1
ATOM 2786 N N . SER B 1 39 ? 14.859 -24.484 -7.23 1 93.75 39 SER B N 1
ATOM 2787 C CA . SER B 1 39 ? 16.156 -23.844 -7.008 1 93.75 39 SER B CA 1
ATOM 2788 C C . SER B 1 39 ? 16.578 -23.016 -8.211 1 93.75 39 SER B C 1
ATOM 2790 O O . SER B 1 39 ? 17.734 -23.062 -8.633 1 93.75 39 SER B O 1
ATOM 2792 N N . GLY B 1 40 ? 15.648 -22.375 -8.789 1 93.12 40 GLY B N 1
ATOM 2793 C CA . GLY B 1 40 ? 15.945 -21.438 -9.852 1 93.12 40 GLY B CA 1
ATOM 2794 C C . GLY B 1 40 ? 16.422 -22.109 -11.133 1 93.12 40 GLY B C 1
ATOM 2795 O O . GLY B 1 40 ? 15.828 -23.094 -11.578 1 93.12 40 GLY B O 1
ATOM 2796 N N . PHE B 1 41 ? 17.484 -21.562 -11.695 1 93.25 41 PHE B N 1
ATOM 2797 C CA . PHE B 1 41 ? 17.984 -22.062 -12.969 1 93.25 41 PHE B CA 1
ATOM 2798 C C . PHE B 1 41 ? 18.703 -23.391 -12.781 1 93.25 41 PHE B C 1
ATOM 2800 O O . PHE B 1 41 ? 18.891 -24.141 -13.742 1 93.25 41 PHE B O 1
ATOM 2807 N N . GLN B 1 42 ? 19.125 -23.641 -11.578 1 92 42 GLN B N 1
ATOM 2808 C CA . GLN B 1 42 ? 19.75 -24.922 -11.281 1 92 42 GLN B CA 1
ATOM 2809 C C . GLN B 1 42 ? 18.797 -26.078 -11.578 1 92 42 GLN B C 1
ATOM 2811 O O . GLN B 1 42 ? 19.219 -27.141 -12.016 1 92 42 GLN B O 1
ATOM 2816 N N . GLY B 1 43 ? 17.531 -25.859 -11.32 1 94.75 43 GLY B N 1
ATOM 2817 C CA . GLY B 1 43 ? 16.547 -26.875 -11.594 1 94.75 43 GLY B CA 1
ATOM 2818 C C . GLY B 1 43 ? 16.422 -27.203 -13.078 1 94.75 43 GLY B C 1
ATOM 2819 O O . GLY B 1 43 ? 16.078 -28.328 -13.445 1 94.75 43 GLY B O 1
ATOM 2820 N N . LEU B 1 44 ? 16.672 -26.25 -13.906 1 94.69 44 LEU B N 1
ATOM 2821 C CA . LEU B 1 44 ? 16.672 -26.484 -15.352 1 94.69 44 LEU B CA 1
ATOM 2822 C C . LEU B 1 44 ? 17.875 -27.312 -15.773 1 94.69 44 LEU B C 1
ATOM 2824 O O . LEU B 1 44 ? 17.797 -28.062 -16.75 1 94.69 44 LEU B O 1
ATOM 2828 N N . LEU B 1 45 ? 18.953 -27.172 -15.039 1 92.62 45 LEU B N 1
ATOM 2829 C CA . LEU B 1 45 ? 20.156 -27.938 -15.328 1 92.62 45 LEU B CA 1
ATOM 2830 C C . LEU B 1 45 ? 20 -29.391 -14.93 1 92.62 45 LEU B C 1
ATOM 2832 O O . LEU B 1 45 ? 20.453 -30.297 -15.641 1 92.62 45 LEU B O 1
ATOM 2836 N N . THR B 1 46 ? 19.359 -29.641 -13.852 1 93.19 46 THR B N 1
ATOM 2837 C CA . THR B 1 46 ? 19.297 -30.969 -13.266 1 93.19 46 THR B CA 1
ATOM 2838 C C . THR B 1 46 ? 17.938 -31.625 -13.562 1 93.19 46 THR B C 1
ATOM 2840 O O . THR B 1 46 ? 17.688 -32.75 -13.164 1 93.19 46 THR B O 1
ATOM 2843 N N . LYS B 1 47 ? 17.031 -30.922 -14.172 1 96.25 47 LYS B N 1
ATOM 2844 C CA . LYS B 1 47 ? 15.664 -31.375 -14.438 1 96.25 47 LYS B CA 1
ATOM 2845 C C . LYS B 1 47 ? 14.938 -31.719 -13.141 1 96.25 47 LYS B C 1
ATOM 2847 O O . LYS B 1 47 ? 14.266 -32.75 -13.055 1 96.25 47 LYS B O 1
ATOM 2852 N N . ASP B 1 48 ? 15.203 -30.891 -12.148 1 96.19 48 ASP B N 1
ATOM 2853 C CA . ASP B 1 48 ? 14.5 -31.016 -10.867 1 96.19 48 ASP B CA 1
ATOM 2854 C C . ASP B 1 48 ? 13.211 -30.203 -10.875 1 96.19 48 ASP B C 1
ATOM 2856 O O . ASP B 1 48 ?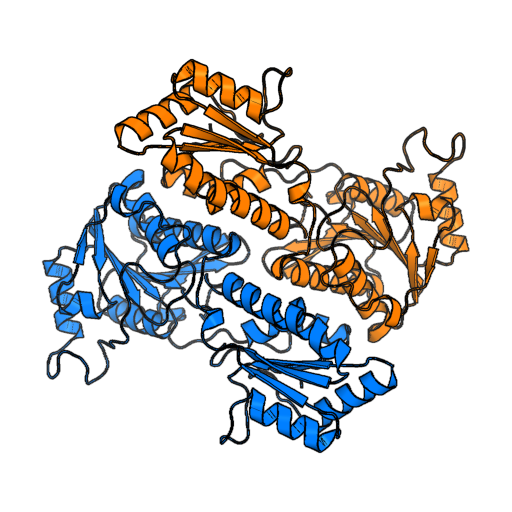 13.219 -29 -10.586 1 96.19 48 ASP B O 1
ATOM 2860 N N . VAL B 1 49 ? 12.086 -30.969 -11.148 1 96.69 49 VAL B N 1
ATOM 2861 C CA . VAL B 1 49 ? 10.828 -30.25 -11.367 1 96.69 49 VAL B CA 1
ATOM 2862 C C . VAL B 1 49 ? 9.688 -31 -10.68 1 96.69 49 VAL B C 1
ATOM 2864 O O . VAL B 1 49 ? 9.844 -32.156 -10.297 1 96.69 49 VAL B O 1
ATOM 2867 N N . GLU B 1 50 ? 8.641 -30.328 -10.43 1 96.5 50 GLU B N 1
ATOM 2868 C CA . GLU B 1 50 ? 7.41 -30.906 -9.906 1 96.5 50 GLU B CA 1
ATOM 2869 C C . GLU B 1 50 ? 6.184 -30.359 -10.625 1 96.5 50 GLU B C 1
ATOM 2871 O O . GLU B 1 50 ? 6.145 -29.188 -10.984 1 96.5 50 GLU B O 1
ATOM 2876 N N . SER B 1 51 ? 5.207 -31.203 -10.734 1 95.88 51 SER B N 1
ATOM 2877 C CA . SER B 1 51 ? 3.961 -30.766 -11.352 1 95.88 51 SER B CA 1
ATOM 2878 C C . SER B 1 51 ? 3.053 -30.078 -10.336 1 95.88 51 SER B C 1
ATOM 2880 O O . SER B 1 51 ? 2.947 -30.531 -9.188 1 95.88 51 SER B O 1
ATOM 2882 N N . PHE B 1 52 ? 2.465 -29 -10.781 1 95.06 52 PHE B N 1
ATOM 2883 C CA . PHE B 1 52 ? 1.528 -28.297 -9.914 1 95.06 52 PHE B CA 1
ATOM 2884 C C . PHE B 1 52 ? 0.09 -28.672 -10.25 1 95.06 52 PHE B C 1
ATOM 2886 O O . PHE B 1 52 ? -0.257 -28.828 -11.422 1 95.06 52 PHE B O 1
ATOM 2893 N N . THR B 1 53 ? -0.697 -28.828 -9.18 1 90.62 53 THR B N 1
ATOM 2894 C CA . THR B 1 53 ? -2.143 -29.016 -9.25 1 90.62 53 THR B CA 1
ATOM 2895 C C . THR B 1 53 ? -2.854 -27.984 -8.359 1 90.62 53 THR B C 1
ATOM 2897 O O . THR B 1 53 ? -2.209 -27.266 -7.602 1 90.62 53 THR B O 1
ATOM 2900 N N . ASP B 1 54 ? -4.133 -27.969 -8.453 1 87.12 54 ASP B N 1
ATOM 2901 C CA . ASP B 1 54 ? -4.922 -27.062 -7.617 1 87.12 54 ASP B CA 1
ATOM 2902 C C . ASP B 1 54 ? -4.664 -27.328 -6.133 1 87.12 54 ASP B C 1
ATOM 2904 O O . ASP B 1 54 ? -4.578 -26.391 -5.34 1 87.12 54 ASP B O 1
ATOM 2908 N N . LYS B 1 55 ? -4.488 -28.5 -5.801 1 84.62 55 LYS B N 1
ATOM 2909 C CA . LYS B 1 55 ? -4.258 -28.891 -4.414 1 84.62 55 LYS B CA 1
ATOM 2910 C C . LYS B 1 55 ? -2.902 -28.391 -3.92 1 84.62 55 LYS B C 1
ATOM 2912 O O . LYS B 1 55 ? -2.775 -27.953 -2.775 1 84.62 55 LYS B O 1
ATOM 2917 N N . SER B 1 56 ? -1.944 -28.438 -4.812 1 87.5 56 SER B N 1
ATOM 2918 C CA . SER B 1 56 ? -0.594 -28.047 -4.43 1 87.5 56 SER B CA 1
ATOM 2919 C C . SER B 1 56 ? -0.502 -26.531 -4.215 1 87.5 56 SER B C 1
ATOM 2921 O O . SER B 1 56 ? 0.455 -26.047 -3.613 1 87.5 56 SER B O 1
ATOM 2923 N N . LEU B 1 57 ? -1.478 -25.828 -4.676 1 90.12 57 LEU B N 1
ATOM 2924 C CA . LEU B 1 57 ? -1.414 -24.359 -4.664 1 90.12 57 LEU B CA 1
ATOM 2925 C C . LEU B 1 57 ? -2.16 -23.797 -3.461 1 90.12 57 LEU B C 1
ATOM 2927 O O . LEU B 1 57 ? -2.166 -22.578 -3.244 1 90.12 57 LEU B O 1
ATOM 2931 N N . SER B 1 58 ? -2.701 -24.641 -2.668 1 85.75 58 SER B N 1
ATOM 2932 C CA . SER B 1 58 ? -3.475 -24.203 -1.509 1 85.75 58 SER B CA 1
ATOM 2933 C C . SER B 1 58 ? -2.568 -23.656 -0.415 1 85.75 58 SER B C 1
ATOM 2935 O O . SER B 1 58 ? -1.506 -24.219 -0.139 1 85.75 58 SER B O 1
ATOM 2937 N N . GLY B 1 59 ? -2.953 -22.484 0.159 1 85.31 59 GLY B N 1
ATOM 2938 C CA . GLY B 1 59 ? -2.279 -21.953 1.328 1 85.31 59 GLY B CA 1
ATOM 2939 C C . GLY B 1 59 ? -1.031 -21.156 0.984 1 85.31 59 GLY B C 1
ATOM 2940 O O . GLY B 1 59 ? -0.226 -20.844 1.863 1 85.31 59 GLY B O 1
ATOM 2941 N N . LEU B 1 60 ? -0.839 -20.812 -0.194 1 90.69 60 LEU B N 1
ATOM 2942 C CA . LEU B 1 60 ? 0.396 -20.172 -0.625 1 90.69 60 LEU B CA 1
ATOM 2943 C C . LEU B 1 60 ? 0.294 -18.656 -0.484 1 90.69 60 LEU B C 1
ATOM 2945 O O . LEU B 1 60 ? 1.312 -17.969 -0.42 1 90.69 60 LEU B O 1
ATOM 2949 N N . LEU B 1 61 ? -0.851 -18.141 -0.424 1 91.56 61 LEU B N 1
ATOM 2950 C CA . LEU B 1 61 ? -1.111 -16.719 -0.56 1 91.56 61 LEU B CA 1
ATOM 2951 C C . LEU B 1 61 ? -0.427 -15.93 0.553 1 91.56 61 LEU B C 1
ATOM 2953 O O . LEU B 1 61 ? 0.15 -14.867 0.305 1 91.56 61 LEU B O 1
ATOM 2957 N N . ASN B 1 62 ? -0.401 -16.438 1.79 1 89.75 62 ASN B N 1
ATOM 2958 C CA . ASN B 1 62 ? 0.114 -15.68 2.924 1 89.75 62 ASN B CA 1
ATOM 2959 C C . ASN B 1 62 ? 1.465 -16.219 3.389 1 89.75 62 ASN B C 1
ATOM 2961 O O . ASN B 1 62 ? 1.999 -15.766 4.406 1 89.75 62 ASN B O 1
ATOM 2965 N N . LEU B 1 63 ? 1.966 -17.109 2.637 1 86.69 63 LEU B N 1
ATOM 2966 C CA . LEU B 1 63 ? 3.23 -17.719 3.025 1 86.69 63 LEU B CA 1
ATOM 2967 C C . LEU B 1 63 ? 4.41 -16.891 2.553 1 86.69 63 LEU B C 1
ATOM 2969 O O . LEU B 1 63 ? 4.406 -16.375 1.432 1 86.69 63 LEU B O 1
ATOM 2973 N N . GLY B 1 64 ? 5.348 -16.766 3.432 1 81.12 64 GLY B N 1
ATOM 2974 C CA . GLY B 1 64 ? 6.598 -16.109 3.068 1 81.12 64 GLY B CA 1
ATOM 2975 C C . GLY B 1 64 ? 7.574 -17.047 2.381 1 81.12 64 GLY B C 1
ATOM 2976 O O . GLY B 1 64 ? 7.355 -18.266 2.33 1 81.12 64 GLY B O 1
ATOM 2977 N N . GLY B 1 65 ? 8.641 -16.375 1.759 1 82 65 GLY B N 1
ATOM 2978 C CA . GLY B 1 65 ? 9.641 -17.172 1.083 1 82 65 GLY B CA 1
ATOM 2979 C C . GLY B 1 65 ? 9.172 -17.719 -0.255 1 82 65 GLY B C 1
ATOM 2980 O O . GLY B 1 65 ? 8.375 -17.078 -0.943 1 82 65 GLY B O 1
ATOM 2981 N N . THR B 1 66 ? 9.805 -18.828 -0.667 1 86.62 66 THR B N 1
ATOM 2982 C CA . THR B 1 66 ? 9.43 -19.484 -1.916 1 86.62 66 THR B CA 1
ATOM 2983 C C . THR B 1 66 ? 9.352 -21 -1.731 1 86.62 66 THR B C 1
ATOM 2985 O O . THR B 1 66 ? 10.273 -21.609 -1.187 1 86.62 66 THR B O 1
ATOM 2988 N N . MET B 1 67 ? 8.297 -21.547 -2.229 1 87.94 67 MET B N 1
ATOM 2989 C CA . MET B 1 67 ? 8.102 -22.984 -2.127 1 87.94 67 MET B CA 1
ATOM 2990 C C . MET B 1 67 ? 9.023 -23.734 -3.086 1 87.94 67 MET B C 1
ATOM 2992 O O . MET B 1 67 ? 9.242 -24.938 -2.938 1 87.94 67 MET B O 1
ATOM 2996 N N . LEU B 1 68 ? 9.609 -23.078 -4.016 1 92.5 68 LEU B N 1
ATOM 2997 C CA . LEU B 1 68 ? 10.445 -23.703 -5.035 1 92.5 68 LEU B CA 1
ATOM 2998 C C . LEU B 1 68 ? 11.922 -23.609 -4.668 1 92.5 68 LEU B C 1
ATOM 3000 O O . LEU B 1 68 ? 12.766 -24.188 -5.348 1 92.5 68 LEU B O 1
ATOM 3004 N N . GLY B 1 69 ? 12.141 -22.906 -3.588 1 87.19 69 GLY B N 1
ATOM 3005 C CA . GLY B 1 69 ? 13.539 -22.656 -3.262 1 87.19 69 GLY B CA 1
ATOM 3006 C C . GLY B 1 69 ? 14.227 -21.734 -4.242 1 87.19 69 GLY B C 1
ATOM 3007 O O . GLY B 1 69 ? 13.641 -21.344 -5.258 1 87.19 69 GLY B O 1
ATOM 3008 N N . THR B 1 70 ? 15.383 -21.359 -3.854 1 83.62 70 THR B N 1
ATOM 3009 C CA . THR B 1 70 ? 16.156 -20.453 -4.699 1 83.62 70 THR B CA 1
ATOM 3010 C C . THR B 1 70 ? 17.625 -20.844 -4.695 1 83.62 70 THR B C 1
ATOM 3012 O O . THR B 1 70 ? 18.062 -21.656 -3.883 1 83.62 70 THR B O 1
ATOM 3015 N N . SER B 1 71 ? 18.203 -20.438 -5.773 1 76.94 71 SER B N 1
ATOM 3016 C CA . SER B 1 71 ? 19.641 -20.609 -5.879 1 76.94 71 SER B CA 1
ATOM 3017 C C . SER B 1 71 ? 20.297 -19.375 -6.504 1 76.94 71 SER B C 1
ATOM 3019 O O . SER B 1 71 ? 19.625 -18.578 -7.156 1 76.94 71 SER B O 1
ATOM 3021 N N . ARG B 1 72 ? 21.656 -19.297 -6.293 1 72.5 72 ARG B N 1
ATOM 3022 C CA . ARG B 1 72 ? 22.406 -18.203 -6.883 1 72.5 72 ARG B CA 1
ATOM 3023 C C . ARG B 1 72 ? 23.203 -18.672 -8.094 1 72.5 72 ARG B C 1
ATOM 3025 O O . ARG B 1 72 ? 24.172 -18.016 -8.508 1 72.5 72 ARG B O 1
ATOM 3032 N N . GLU B 1 73 ? 22.734 -19.719 -8.57 1 74.31 73 GLU B N 1
ATOM 3033 C CA . GLU B 1 73 ? 23.375 -20.266 -9.766 1 74.31 73 GLU B CA 1
ATOM 3034 C C . GLU B 1 73 ? 23.266 -19.281 -10.938 1 74.31 73 GLU B C 1
ATOM 3036 O O . GLU B 1 73 ? 22.188 -18.75 -11.219 1 74.31 73 GLU B O 1
ATOM 3041 N N . LYS B 1 74 ? 24.453 -19.062 -11.664 1 79.81 74 LYS B N 1
ATOM 3042 C CA . LYS B 1 74 ? 24.531 -18.203 -12.844 1 79.81 74 LYS B CA 1
ATOM 3043 C C . LYS B 1 74 ? 24.922 -19 -14.086 1 79.81 74 LYS B C 1
ATOM 3045 O O . LYS B 1 74 ? 26.109 -19.297 -14.297 1 79.81 74 LYS B O 1
ATOM 3050 N N . PRO B 1 75 ? 23.891 -19.281 -14.836 1 86.81 75 PRO B N 1
ATOM 3051 C CA . PRO B 1 75 ? 24.125 -20.156 -15.984 1 86.81 75 PRO B CA 1
ATOM 3052 C C . PRO B 1 75 ? 25.188 -19.625 -16.938 1 86.81 75 PRO B C 1
ATOM 3054 O O . PRO B 1 75 ? 25.875 -20.406 -17.609 1 86.81 75 PRO B O 1
ATOM 3057 N N . PHE B 1 76 ? 25.344 -18.359 -17.031 1 88.38 76 PHE B N 1
ATOM 3058 C CA . PHE B 1 76 ? 26.234 -17.766 -18.031 1 88.38 76 PHE B CA 1
ATOM 3059 C C . PHE B 1 76 ? 27.578 -17.406 -17.406 1 88.38 76 PHE B C 1
ATOM 3061 O O . PHE B 1 76 ? 28.438 -16.828 -18.078 1 88.38 76 PHE B O 1
ATOM 3068 N N . LYS B 1 77 ? 27.688 -17.531 -16.188 1 77.88 77 LYS B N 1
ATOM 3069 C CA . LYS B 1 77 ? 28.984 -17.344 -15.555 1 77.88 77 LYS B CA 1
ATOM 3070 C C . LYS B 1 77 ? 29.703 -18.672 -15.344 1 77.88 77 LYS B C 1
ATOM 3072 O O . LYS B 1 77 ? 29.062 -19.688 -15.117 1 77.88 77 LYS B O 1
ATOM 3077 N N . LYS B 1 78 ? 31.156 -18.422 -15.461 1 68.38 78 LYS B N 1
ATOM 3078 C CA . LYS B 1 78 ? 32 -19.594 -15.258 1 68.38 78 LYS B CA 1
ATOM 3079 C C . LYS B 1 78 ? 31.969 -20.047 -13.797 1 68.38 78 LYS B C 1
ATOM 3081 O O . LYS B 1 78 ? 31.672 -19.25 -12.906 1 68.38 78 LYS B O 1
ATOM 3086 N N . GLY B 1 79 ? 31.875 -21.391 -13.633 1 64.5 79 GLY B N 1
ATOM 3087 C CA . GLY B 1 79 ? 31.875 -21.953 -12.289 1 64.5 79 GLY B CA 1
ATOM 3088 C C . GLY B 1 79 ? 30.5 -22.375 -11.82 1 64.5 79 GLY B C 1
ATOM 3089 O O . GLY B 1 79 ? 29.562 -22.453 -12.625 1 64.5 79 GLY B O 1
ATOM 3090 N N . GLY B 1 80 ? 30.297 -23.062 -10.664 1 60.19 80 GLY B N 1
ATOM 3091 C CA . GLY B 1 80 ? 29.031 -23.5 -10.109 1 60.19 80 GLY B CA 1
ATOM 3092 C C . GLY B 1 80 ? 28.969 -25 -9.898 1 60.19 80 GLY B C 1
ATOM 3093 O O . GLY B 1 80 ? 30 -25.672 -9.789 1 60.19 80 GLY B O 1
ATOM 3094 N N . VAL B 1 81 ? 27.797 -25.453 -9.727 1 60.03 81 VAL B N 1
ATOM 3095 C CA . VAL B 1 81 ? 27.578 -26.844 -9.328 1 60.03 81 VAL B CA 1
ATOM 3096 C C . VAL B 1 81 ? 28.125 -27.781 -10.391 1 60.03 81 VAL B C 1
ATOM 3098 O O . VAL B 1 81 ? 28.656 -28.859 -10.07 1 60.03 81 VAL B O 1
ATOM 3101 N N . ILE B 1 82 ? 27.859 -27.469 -11.695 1 60.38 82 ILE B N 1
ATOM 3102 C CA . ILE B 1 82 ? 28.375 -28.312 -12.766 1 60.38 82 ILE B CA 1
ATOM 3103 C C . ILE B 1 82 ? 29.453 -27.578 -13.547 1 60.38 82 ILE B C 1
ATOM 3105 O O . ILE B 1 82 ? 29.172 -26.578 -14.211 1 60.38 82 ILE B O 1
ATOM 3109 N N . SER B 1 83 ? 30.656 -27.875 -13.102 1 64.44 83 SER B N 1
ATOM 3110 C CA . SER B 1 83 ? 31.844 -27.344 -13.758 1 64.44 83 SER B CA 1
ATOM 3111 C C . SER B 1 83 ? 32.125 -28.062 -15.062 1 64.44 83 SER B C 1
ATOM 3113 O O . SER B 1 83 ? 31.703 -29.203 -15.258 1 64.44 83 SER B O 1
ATOM 3115 N N . ASP B 1 84 ? 32.438 -27.219 -16.141 1 65.75 84 ASP B N 1
ATOM 3116 C CA . ASP B 1 84 ? 33 -27.766 -17.375 1 65.75 84 ASP B CA 1
ATOM 3117 C C . ASP B 1 84 ? 31.906 -28.109 -18.375 1 65.75 84 ASP B C 1
ATOM 3119 O O . ASP B 1 84 ? 32.094 -29.016 -19.203 1 65.75 84 ASP B O 1
ATOM 3123 N N . VAL B 1 85 ? 30.734 -27.734 -18.109 1 76.75 85 VAL B N 1
ATOM 3124 C CA . VAL B 1 85 ? 29.672 -27.953 -19.094 1 76.75 85 VAL B CA 1
ATOM 3125 C C . VAL B 1 85 ? 29.156 -26.625 -19.609 1 76.75 85 VAL B C 1
ATOM 3127 O O . VAL B 1 85 ? 29.25 -25.609 -18.922 1 76.75 85 VAL B O 1
ATOM 3130 N N . ASP B 1 86 ? 28.812 -26.625 -20.891 1 90.56 86 ASP B N 1
ATOM 3131 C CA . ASP B 1 86 ? 28.094 -25.484 -21.453 1 90.56 86 ASP B CA 1
ATOM 3132 C C . ASP B 1 86 ? 26.672 -25.406 -20.875 1 90.56 86 ASP B C 1
ATOM 3134 O O . ASP B 1 86 ? 25.734 -25.938 -21.453 1 90.56 86 ASP B O 1
ATOM 3138 N N . LYS B 1 87 ? 26.578 -24.672 -19.766 1 92.19 87 LYS B N 1
ATOM 3139 C CA . LYS B 1 87 ? 25.344 -24.656 -18.984 1 92.19 87 LYS B CA 1
ATOM 3140 C C . LYS B 1 87 ? 24.172 -24.109 -19.812 1 92.19 87 LYS B C 1
ATOM 3142 O O . LYS B 1 87 ? 23.094 -24.703 -19.828 1 92.19 87 LYS B O 1
ATOM 3147 N N . PRO B 1 88 ? 24.375 -23.016 -20.547 1 93.81 88 PRO B N 1
ATOM 3148 C CA . PRO B 1 88 ? 23.25 -22.516 -21.344 1 93.81 88 PRO B CA 1
ATOM 3149 C C . PRO B 1 88 ? 22.734 -23.531 -22.359 1 93.81 88 PRO B C 1
ATOM 3151 O O . PRO B 1 88 ? 21.531 -23.719 -22.5 1 93.81 88 PRO B O 1
ATOM 3154 N N . ALA B 1 89 ? 23.609 -24.188 -22.984 1 94.38 89 ALA B N 1
ATOM 3155 C CA . ALA B 1 89 ? 23.234 -25.203 -23.969 1 94.38 89 ALA B CA 1
ATOM 3156 C C . ALA B 1 89 ? 22.484 -26.344 -23.312 1 94.38 89 ALA B C 1
ATOM 3158 O O . ALA B 1 89 ? 21.516 -26.859 -23.875 1 94.38 89 ALA B O 1
ATOM 3159 N N . LEU B 1 90 ? 22.984 -26.719 -22.203 1 94.69 90 LEU B N 1
ATOM 3160 C CA . LEU B 1 90 ? 22.328 -27.812 -21.484 1 94.69 90 LEU B CA 1
ATOM 3161 C C . LEU B 1 90 ? 20.922 -27.406 -21.047 1 94.69 90 LEU B C 1
ATOM 3163 O O . LEU B 1 90 ? 20 -28.203 -21.094 1 94.69 90 LEU B O 1
ATOM 3167 N N . ILE B 1 91 ? 20.75 -26.25 -20.594 1 95.88 91 ILE B N 1
ATOM 3168 C CA . ILE B 1 91 ? 19.438 -25.75 -20.156 1 95.88 91 ILE B CA 1
ATOM 3169 C C . ILE B 1 91 ? 18.469 -25.734 -21.328 1 95.88 91 ILE B C 1
ATOM 3171 O O . ILE B 1 91 ? 17.328 -26.156 -21.203 1 95.88 91 ILE B O 1
ATOM 3175 N N . LEU B 1 92 ? 18.969 -25.312 -22.5 1 96.75 92 LEU B N 1
ATOM 3176 C CA . LEU B 1 92 ? 18.125 -25.312 -23.688 1 96.75 92 LEU B CA 1
ATOM 3177 C C . LEU B 1 92 ? 17.672 -26.719 -24.047 1 96.75 92 LEU B C 1
ATOM 3179 O O . LEU B 1 92 ? 16.5 -26.938 -24.375 1 96.75 92 LEU B O 1
ATOM 3183 N N . GLN B 1 93 ? 18.609 -27.609 -23.969 1 96.62 93 GLN B N 1
ATOM 3184 C CA . GLN B 1 93 ? 18.297 -29 -24.25 1 96.62 93 GLN B CA 1
ATOM 3185 C C . GLN B 1 93 ? 17.266 -29.547 -23.266 1 96.62 93 GLN B C 1
ATOM 3187 O O . GLN B 1 93 ? 16.297 -30.203 -23.672 1 96.62 93 GLN B O 1
ATOM 3192 N N . ASN B 1 94 ? 17.484 -29.25 -22.047 1 97.38 94 ASN B N 1
ATOM 3193 C CA . ASN B 1 94 ? 16.594 -29.766 -21.016 1 97.38 94 ASN B CA 1
ATOM 3194 C C . ASN B 1 94 ? 15.203 -29.156 -21.125 1 97.38 94 ASN B C 1
ATOM 3196 O O . ASN B 1 94 ? 14.203 -29.828 -20.859 1 97.38 94 ASN B O 1
ATOM 3200 N N . ILE B 1 95 ? 15.07 -27.906 -21.453 1 97.69 95 ILE B N 1
ATOM 3201 C CA . ILE B 1 95 ? 13.789 -27.25 -21.672 1 97.69 95 ILE B CA 1
ATOM 3202 C C . ILE B 1 95 ? 13.016 -28 -22.766 1 97.69 95 ILE B C 1
ATOM 3204 O O . ILE B 1 95 ? 11.82 -28.281 -22.609 1 97.69 95 ILE B O 1
ATOM 3208 N N . ARG B 1 96 ? 13.703 -28.359 -23.812 1 96.94 96 ARG B N 1
ATOM 3209 C CA . ARG B 1 96 ? 13.102 -29.094 -24.922 1 96.94 96 ARG B CA 1
ATOM 3210 C C . ARG B 1 96 ? 12.68 -30.484 -24.484 1 96.94 96 ARG B C 1
ATOM 3212 O O . ARG B 1 96 ? 11.578 -30.938 -24.797 1 96.94 96 ARG B O 1
ATOM 3219 N N . GLU B 1 97 ? 13.523 -31.078 -23.781 1 97.56 97 GLU B N 1
ATOM 3220 C CA . GLU B 1 97 ? 13.258 -32.438 -23.344 1 97.56 97 GLU B CA 1
ATOM 3221 C C . GLU B 1 97 ? 12.062 -32.5 -22.391 1 97.56 97 GLU B C 1
ATOM 3223 O O . GLU B 1 97 ? 11.312 -33.5 -22.406 1 97.56 97 GLU B O 1
ATOM 3228 N N . MET B 1 98 ? 11.922 -31.531 -21.594 1 97.31 98 MET B N 1
ATOM 3229 C CA . MET B 1 98 ? 10.828 -31.5 -20.625 1 97.31 98 MET B CA 1
ATOM 3230 C C . MET B 1 98 ? 9.539 -31 -21.281 1 97.31 98 MET B C 1
ATOM 3232 O O . MET B 1 98 ? 8.477 -31 -20.656 1 97.31 98 MET B O 1
ATOM 3236 N N . GLY B 1 99 ? 9.703 -30.562 -22.469 1 97.12 99 GLY B N 1
ATOM 3237 C CA . GLY B 1 99 ? 8.531 -30.109 -23.219 1 97.12 99 GLY B CA 1
ATOM 3238 C C . GLY B 1 99 ? 7.98 -28.781 -22.734 1 97.12 99 GLY B C 1
ATOM 3239 O O . GLY B 1 99 ? 6.766 -28.578 -22.719 1 97.12 99 GLY B O 1
ATOM 3240 N N . LEU B 1 100 ? 8.789 -27.953 -22.266 1 97.94 100 LEU B N 1
ATOM 3241 C CA . LEU B 1 100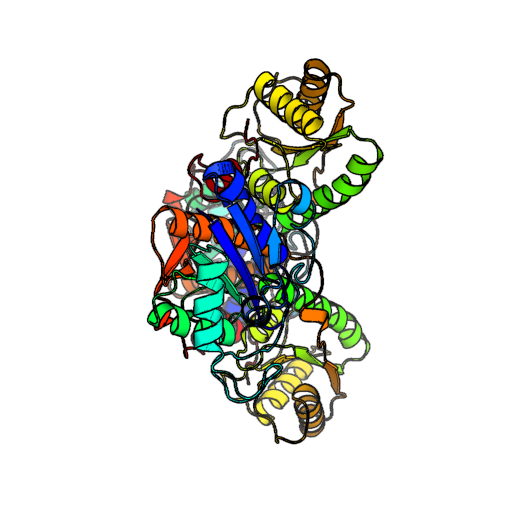 ? 8.336 -26.641 -21.781 1 97.94 100 LEU B CA 1
ATOM 3242 C C . LEU B 1 100 ? 8.148 -25.672 -22.938 1 97.94 100 LEU B C 1
ATOM 3244 O O . LEU B 1 100 ? 9.094 -25.375 -23.672 1 97.94 100 LEU B O 1
ATOM 3248 N N . ASP B 1 101 ? 6.953 -25.156 -23.047 1 98.12 101 ASP B N 1
ATOM 3249 C CA . ASP B 1 101 ? 6.637 -24.188 -24.094 1 98.12 101 ASP B CA 1
ATOM 3250 C C . ASP B 1 101 ? 7.078 -22.781 -23.688 1 98.12 101 ASP B C 1
ATOM 3252 O O . ASP B 1 101 ? 7.293 -21.922 -24.547 1 98.12 101 ASP B O 1
ATOM 3256 N N . CYS B 1 102 ? 7.113 -22.562 -22.406 1 98.19 102 CYS B N 1
ATOM 3257 C CA . CYS B 1 102 ? 7.469 -21.266 -21.844 1 98.19 102 CYS B CA 1
ATOM 3258 C C . CYS B 1 102 ? 8.023 -21.422 -20.422 1 98.19 102 CYS B C 1
ATOM 3260 O O . CYS B 1 102 ? 7.699 -22.375 -19.719 1 98.19 102 CYS B O 1
ATOM 3262 N N . VAL B 1 103 ? 8.914 -20.516 -20.109 1 98.56 103 VAL B N 1
ATOM 3263 C CA . VAL B 1 103 ? 9.445 -20.469 -18.75 1 98.56 103 VAL B CA 1
ATOM 3264 C C . VAL B 1 103 ? 9.133 -19.109 -18.109 1 98.56 103 VAL B C 1
ATOM 3266 O O . VAL B 1 103 ? 9.461 -18.062 -18.672 1 98.56 103 VAL B O 1
ATOM 3269 N N . VAL B 1 104 ? 8.461 -19.156 -16.969 1 98.69 104 VAL B N 1
ATOM 3270 C CA . VAL B 1 104 ? 8.211 -17.953 -16.172 1 98.69 104 VAL B CA 1
ATOM 3271 C C . VAL B 1 104 ? 9.32 -17.781 -15.148 1 98.69 104 VAL B C 1
ATOM 3273 O O . VAL B 1 104 ? 9.555 -18.672 -14.32 1 98.69 104 VAL B O 1
ATOM 3276 N N . CYS B 1 105 ? 9.977 -16.672 -15.211 1 97.88 105 CYS B N 1
ATOM 3277 C CA . CYS B 1 105 ? 11.07 -16.391 -14.289 1 97.88 105 CYS B CA 1
ATOM 3278 C C . CYS B 1 105 ? 10.664 -15.305 -13.281 1 97.88 105 CYS B C 1
ATOM 3280 O O . CYS B 1 105 ? 10.383 -14.172 -13.672 1 97.88 105 CYS B O 1
ATOM 3282 N N . ILE B 1 106 ? 10.648 -15.648 -12.031 1 97.38 106 ILE B N 1
ATOM 3283 C CA . ILE B 1 106 ? 10.375 -14.695 -10.961 1 97.38 106 ILE B CA 1
ATOM 3284 C C . ILE B 1 106 ? 11.672 -14.344 -10.234 1 97.38 106 ILE B C 1
ATOM 3286 O O . ILE B 1 106 ? 12.328 -15.219 -9.664 1 97.38 106 ILE B O 1
ATOM 3290 N N . GLY B 1 107 ? 12.094 -13.078 -10.297 1 95 107 GLY B N 1
ATOM 3291 C CA . GLY B 1 107 ? 13.344 -12.758 -9.633 1 95 107 GLY B CA 1
ATOM 3292 C C . GLY B 1 107 ? 13.719 -11.289 -9.75 1 95 107 GLY B C 1
ATOM 3293 O O . GLY B 1 107 ? 12.898 -10.469 -10.156 1 95 107 GLY B O 1
ATOM 3294 N N . GLY B 1 108 ? 14.891 -10.977 -9.227 1 93.88 108 GLY B N 1
ATOM 3295 C CA . GLY B 1 108 ? 15.391 -9.609 -9.234 1 93.88 108 GLY B CA 1
ATOM 3296 C C . GLY B 1 108 ? 16.219 -9.289 -10.461 1 93.88 108 GLY B C 1
ATOM 3297 O O . GLY B 1 108 ? 16.047 -9.906 -11.516 1 93.88 108 GLY B O 1
ATOM 3298 N N . ASN B 1 109 ? 17.109 -8.289 -10.336 1 93.38 109 ASN B N 1
ATOM 3299 C CA . ASN B 1 109 ? 17.891 -7.781 -11.453 1 93.38 109 ASN B CA 1
ATOM 3300 C C . ASN B 1 109 ? 18.734 -8.883 -12.086 1 93.38 109 ASN B C 1
ATOM 3302 O O . ASN B 1 109 ? 18.797 -9 -13.312 1 93.38 109 ASN B O 1
ATOM 3306 N N . GLY B 1 110 ? 19.406 -9.664 -11.273 1 92.19 110 GLY B N 1
ATOM 3307 C CA . GLY B 1 110 ? 20.188 -10.766 -11.805 1 92.19 110 GLY B CA 1
ATOM 3308 C C . GLY B 1 110 ? 19.359 -11.766 -12.594 1 92.19 110 GLY B C 1
ATOM 3309 O O . GLY B 1 110 ? 19.781 -12.234 -13.648 1 92.19 110 GLY B O 1
ATOM 3310 N N . THR B 1 111 ? 18.234 -12.102 -12.094 1 93.94 111 THR B N 1
ATOM 3311 C CA . THR B 1 111 ? 17.312 -13.023 -12.758 1 93.94 111 THR B CA 1
ATOM 3312 C C . THR B 1 111 ? 16.844 -12.438 -14.086 1 93.94 111 THR B C 1
ATOM 3314 O O . THR B 1 111 ? 16.766 -13.141 -15.094 1 93.94 111 THR B O 1
ATOM 3317 N N . GLN B 1 112 ? 16.531 -11.156 -14.055 1 95.44 112 GLN B N 1
ATOM 3318 C CA . GLN B 1 112 ? 16.047 -10.508 -15.273 1 95.44 112 GLN B CA 1
ATOM 3319 C C . GLN B 1 112 ? 17.125 -10.516 -16.359 1 95.44 112 GLN B C 1
ATOM 3321 O O . GLN B 1 112 ? 16.828 -10.703 -17.531 1 95.44 112 GLN B O 1
ATOM 3326 N N . LYS B 1 113 ? 18.328 -10.297 -15.969 1 94.62 113 LYS B N 1
ATOM 3327 C CA . LYS B 1 113 ? 19.438 -10.344 -16.906 1 94.62 113 LYS B CA 1
ATOM 3328 C C . LYS B 1 113 ? 19.578 -11.734 -17.531 1 94.62 113 LYS B C 1
ATOM 3330 O O . LYS B 1 113 ? 19.703 -11.867 -18.75 1 94.62 113 LYS B O 1
ATOM 3335 N N . THR B 1 114 ? 19.531 -12.742 -16.703 1 94.81 114 THR B N 1
ATOM 3336 C CA . THR B 1 114 ? 19.641 -14.125 -17.156 1 94.81 114 THR B CA 1
ATOM 3337 C C . THR B 1 114 ? 18.453 -14.484 -18.062 1 94.81 114 THR B C 1
ATOM 3339 O O . THR B 1 114 ? 18.641 -15.102 -19.109 1 94.81 114 THR B O 1
ATOM 3342 N N . ALA B 1 115 ? 17.297 -14.078 -17.656 1 96.31 115 ALA B N 1
ATOM 3343 C CA . ALA B 1 115 ? 16.094 -14.312 -18.453 1 96.31 115 ALA B CA 1
ATOM 3344 C C . ALA B 1 115 ? 16.203 -13.672 -19.828 1 96.31 115 ALA B C 1
ATOM 3346 O O . ALA B 1 115 ? 15.828 -14.273 -20.844 1 96.31 115 ALA B O 1
ATOM 3347 N N . ALA B 1 116 ? 16.734 -12.461 -19.875 1 96.38 116 ALA B N 1
ATOM 3348 C CA . ALA B 1 116 ? 16.922 -11.75 -21.141 1 96.38 116 ALA B CA 1
ATOM 3349 C C . ALA B 1 116 ? 17.875 -12.492 -22.062 1 96.38 116 ALA B C 1
ATOM 3351 O O . ALA B 1 116 ? 17.656 -12.562 -23.266 1 96.38 116 ALA B O 1
ATOM 3352 N N . LYS B 1 117 ? 18.891 -13.031 -21.531 1 95.94 117 LYS B N 1
ATOM 3353 C CA . LYS B 1 117 ? 19.875 -13.781 -22.312 1 95.94 117 LYS B CA 1
ATOM 3354 C C . LYS B 1 117 ? 19.234 -15.031 -22.922 1 95.94 117 LYS B C 1
ATOM 3356 O O . LYS B 1 117 ? 19.438 -15.328 -24.109 1 95.94 117 LYS B O 1
ATOM 3361 N N . PHE B 1 118 ? 18.469 -15.734 -22.156 1 96.62 118 PHE B N 1
ATOM 3362 C CA . PHE B 1 118 ? 17.812 -16.938 -22.672 1 96.62 118 PHE B CA 1
ATOM 3363 C C . PHE B 1 118 ? 16.75 -16.578 -23.688 1 96.62 118 PHE B C 1
ATOM 3365 O O . PHE B 1 118 ? 16.547 -17.297 -24.672 1 96.62 118 PHE B O 1
ATOM 3372 N N . ALA B 1 119 ? 16.062 -15.469 -23.422 1 97.12 119 ALA B N 1
ATOM 3373 C CA . ALA B 1 119 ? 15.102 -15 -24.406 1 97.12 119 ALA B CA 1
ATOM 3374 C C . ALA B 1 119 ? 15.781 -14.703 -25.75 1 97.12 119 ALA B C 1
ATOM 3376 O O . ALA B 1 119 ? 15.25 -15.031 -26.812 1 97.12 119 ALA B O 1
ATOM 3377 N N . ALA B 1 120 ? 16.891 -14.117 -25.688 1 95.44 120 ALA B N 1
ATOM 3378 C CA . ALA B 1 120 ? 17.656 -13.797 -26.891 1 95.44 120 ALA B CA 1
ATOM 3379 C C . ALA B 1 120 ? 18.109 -15.062 -27.609 1 95.44 120 ALA B C 1
ATOM 3381 O O . ALA B 1 120 ? 18.297 -15.055 -28.828 1 95.44 120 ALA B O 1
ATOM 3382 N N . MET B 1 121 ? 18.188 -16.156 -26.891 1 96.12 121 MET B N 1
ATOM 3383 C CA . MET B 1 121 ? 18.594 -17.438 -27.453 1 96.12 121 MET B CA 1
ATOM 3384 C C . M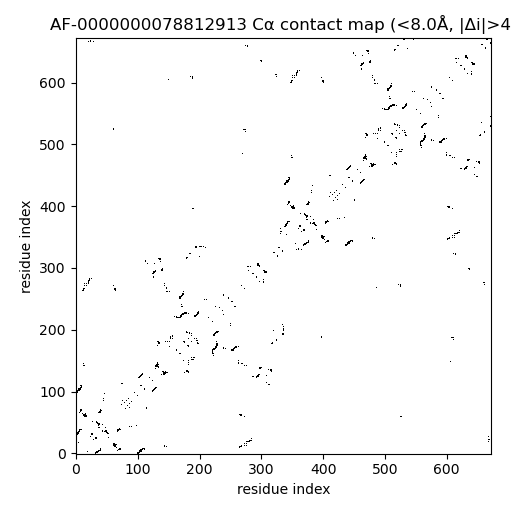ET B 1 121 ? 17.406 -18.188 -28.031 1 96.12 121 MET B C 1
ATOM 3386 O O . MET B 1 121 ? 17.547 -19.312 -28.531 1 96.12 121 MET B O 1
ATOM 3390 N N . GLY B 1 122 ? 16.219 -17.609 -27.859 1 95.81 122 GLY B N 1
ATOM 3391 C CA . GLY B 1 122 ? 15.047 -18.188 -28.516 1 95.81 122 GLY B CA 1
ATOM 3392 C C . GLY B 1 122 ? 14.102 -18.859 -27.547 1 95.81 122 GLY B C 1
ATOM 3393 O O . GLY B 1 122 ? 13.094 -19.453 -27.953 1 95.81 122 GLY B O 1
ATOM 3394 N N . VAL B 1 123 ? 14.406 -18.844 -26.266 1 97.25 123 VAL B N 1
ATOM 3395 C CA . VAL B 1 123 ? 13.516 -19.422 -25.281 1 97.25 123 VAL B CA 1
ATOM 3396 C C . VAL B 1 123 ? 12.328 -18.484 -25.047 1 97.25 123 VAL B C 1
ATOM 3398 O O . VAL B 1 123 ? 12.5 -17.281 -24.922 1 97.25 123 VAL B O 1
ATOM 3401 N N . ASN B 1 124 ? 11.109 -19.016 -25.094 1 98.38 124 ASN B N 1
ATOM 3402 C CA . ASN B 1 124 ? 9.945 -18.234 -24.688 1 98.38 124 ASN B CA 1
ATOM 3403 C C . ASN B 1 124 ? 9.953 -17.953 -23.188 1 98.38 124 ASN B C 1
ATOM 3405 O O . ASN B 1 124 ? 9.719 -18.844 -22.375 1 98.38 124 ASN B O 1
ATOM 3409 N N . ILE B 1 125 ? 10.117 -16.641 -22.859 1 98.31 125 ILE B N 1
ATOM 3410 C CA . ILE B 1 125 ? 10.258 -16.266 -21.453 1 98.31 125 ILE B CA 1
ATOM 3411 C C . ILE B 1 125 ? 9.258 -15.164 -21.125 1 98.31 125 ILE B C 1
ATOM 3413 O O . ILE B 1 125 ? 9.055 -14.234 -21.906 1 98.31 125 ILE B O 1
ATOM 3417 N N . VAL B 1 126 ? 8.602 -15.281 -20.016 1 98.69 126 VAL B N 1
ATOM 3418 C CA . VAL B 1 126 ? 7.895 -14.195 -19.344 1 98.69 126 VAL B CA 1
ATOM 3419 C C . VAL B 1 126 ? 8.43 -14.047 -17.906 1 98.69 126 VAL B C 1
ATOM 3421 O O . VAL B 1 126 ? 8.609 -15.039 -17.203 1 98.69 126 VAL B O 1
ATOM 3424 N N . SER B 1 127 ? 8.75 -12.828 -17.562 1 98.25 127 SER B N 1
ATOM 3425 C CA . SER B 1 127 ? 9.336 -12.664 -16.25 1 98.25 127 SER B CA 1
ATOM 3426 C C . SER B 1 127 ? 8.469 -11.766 -15.367 1 98.25 127 SER B C 1
ATOM 3428 O O . SER B 1 127 ? 7.656 -10.992 -15.875 1 98.25 127 SER B O 1
ATOM 3430 N N . VAL B 1 128 ? 8.555 -11.922 -14.062 1 98.19 128 VAL B N 1
ATOM 3431 C CA . VAL B 1 128 ? 7.879 -11.125 -13.047 1 98.19 128 VAL B CA 1
ATOM 3432 C C . VAL B 1 128 ? 8.906 -10.516 -12.094 1 98.19 128 VAL B C 1
ATOM 3434 O O . VAL B 1 128 ? 9.742 -11.227 -11.531 1 98.19 128 VAL B O 1
ATOM 3437 N N . PRO B 1 129 ? 8.875 -9.188 -11.891 1 97.25 129 PRO B N 1
ATOM 3438 C CA . PRO B 1 129 ? 9.883 -8.508 -11.078 1 97.25 129 PRO B CA 1
ATOM 3439 C C . PRO B 1 129 ? 9.695 -8.742 -9.586 1 97.25 129 PRO B C 1
ATOM 3441 O O . PRO B 1 129 ? 8.633 -8.43 -9.039 1 97.25 129 PRO B O 1
ATOM 3444 N N . LYS B 1 130 ? 10.703 -9.289 -9.008 1 94.31 130 LYS B N 1
ATOM 3445 C CA . LYS B 1 130 ? 10.727 -9.609 -7.586 1 94.31 130 LYS B CA 1
ATOM 3446 C C . LYS B 1 130 ? 11.898 -8.922 -6.895 1 94.31 130 LYS B C 1
ATOM 3448 O O . LYS B 1 130 ? 13.062 -9.219 -7.188 1 94.31 130 LYS B O 1
ATOM 3453 N N . THR B 1 131 ? 11.609 -8.008 -5.93 1 93.94 131 THR B N 1
ATOM 3454 C CA . THR B 1 131 ? 12.648 -7.461 -5.062 1 93.94 131 THR B CA 1
ATOM 3455 C C . THR B 1 131 ? 12.031 -6.645 -3.928 1 93.94 131 THR B C 1
ATOM 3457 O O . THR B 1 131 ? 11.023 -5.965 -4.121 1 93.94 131 THR B O 1
ATOM 3460 N N . ILE B 1 132 ? 12.68 -6.645 -2.797 1 94.56 132 ILE B N 1
ATOM 3461 C CA . ILE B 1 132 ? 12.266 -5.75 -1.72 1 94.56 132 ILE B CA 1
ATOM 3462 C C . ILE B 1 132 ? 12.852 -4.359 -1.946 1 94.56 132 ILE B C 1
ATOM 3464 O O . ILE B 1 132 ? 12.359 -3.375 -1.389 1 94.56 132 ILE B O 1
ATOM 3468 N N . ASP B 1 133 ? 13.867 -4.242 -2.756 1 94.69 133 ASP B N 1
ATOM 3469 C CA . ASP B 1 133 ? 14.633 -3.01 -2.91 1 94.69 133 ASP B CA 1
ATOM 3470 C C . ASP B 1 133 ? 13.906 -2.014 -3.805 1 94.69 133 ASP B C 1
ATOM 3472 O O . ASP B 1 133 ? 14.25 -0.832 -3.842 1 94.69 133 ASP B O 1
ATOM 3476 N N . ASN B 1 134 ? 12.969 -2.49 -4.57 1 96.44 134 ASN B N 1
ATOM 3477 C CA . ASN B 1 134 ? 12.203 -1.664 -5.5 1 96.44 134 ASN B CA 1
ATOM 3478 C C . ASN B 1 134 ? 13.109 -0.977 -6.516 1 96.44 134 ASN B C 1
ATOM 3480 O O . ASN B 1 134 ? 12.875 0.173 -6.891 1 96.44 134 ASN B O 1
ATOM 3484 N N . ASP B 1 135 ? 14.133 -1.739 -7.008 1 96.06 135 ASP B N 1
ATOM 3485 C CA . ASP B 1 135 ? 15.125 -1.103 -7.867 1 96.06 135 ASP B CA 1
ATOM 3486 C C . ASP B 1 135 ? 15.086 -1.682 -9.281 1 96.06 135 ASP B C 1
ATOM 3488 O O . ASP B 1 135 ? 15.984 -1.431 -10.086 1 96.06 135 ASP B O 1
ATOM 3492 N N . ILE B 1 136 ? 14.102 -2.486 -9.57 1 95.94 136 ILE B N 1
ATOM 3493 C CA . ILE B 1 136 ? 14.008 -3.053 -10.906 1 95.94 136 ILE B CA 1
ATOM 3494 C C . ILE B 1 136 ? 13.492 -1.992 -11.875 1 95.94 136 ILE B C 1
ATOM 3496 O O . ILE B 1 136 ? 12.461 -1.362 -11.625 1 95.94 136 ILE B O 1
ATOM 3500 N N . TRP B 1 137 ? 14.148 -1.838 -12.984 1 96 137 TRP B N 1
ATOM 3501 C CA . TRP B 1 137 ? 13.805 -0.853 -14 1 96 137 TRP B CA 1
ATOM 3502 C C . TRP B 1 137 ? 12.516 -1.235 -14.719 1 96 137 TRP B C 1
ATOM 3504 O O . TRP B 1 137 ? 12.289 -2.41 -15.016 1 96 137 TRP B O 1
ATOM 3514 N N . GLY B 1 138 ? 11.648 -0.213 -14.969 1 95.5 138 GLY B N 1
ATOM 3515 C CA . GLY B 1 138 ? 10.5 -0.45 -15.82 1 95.5 138 GLY B CA 1
ATOM 3516 C C . GLY B 1 138 ? 9.211 -0.652 -15.047 1 95.5 138 GLY B C 1
ATOM 3517 O O . GLY B 1 138 ? 8.125 -0.604 -15.617 1 95.5 138 GLY B O 1
ATOM 3518 N N . THR B 1 139 ? 9.281 -0.922 -13.773 1 96.81 139 THR B N 1
ATOM 3519 C CA . THR B 1 139 ? 8.086 -1.072 -12.953 1 96.81 139 THR B CA 1
ATOM 3520 C C . THR B 1 139 ? 8.07 -0.046 -11.82 1 96.81 139 THR B C 1
ATOM 3522 O O . THR B 1 139 ? 9.117 0.255 -11.234 1 96.81 139 THR B O 1
ATOM 3525 N N . ASP B 1 140 ? 6.941 0.493 -11.492 1 95.94 140 ASP B N 1
ATOM 3526 C CA . ASP B 1 140 ? 6.824 1.504 -10.445 1 95.94 140 ASP B CA 1
ATOM 3527 C C . ASP B 1 140 ? 7.07 0.897 -9.062 1 95.94 140 ASP B C 1
ATOM 3529 O O . ASP B 1 140 ? 7.711 1.518 -8.211 1 95.94 140 ASP B O 1
ATOM 3533 N N . ILE B 1 141 ? 6.512 -0.251 -8.844 1 96.12 141 ILE B N 1
ATOM 3534 C CA . ILE B 1 141 ? 6.652 -0.958 -7.578 1 96.12 141 ILE B CA 1
ATOM 3535 C C . ILE B 1 141 ? 6.871 -2.447 -7.836 1 96.12 141 ILE B C 1
ATOM 3537 O O . ILE B 1 141 ? 6.262 -3.02 -8.742 1 96.12 141 ILE B O 1
ATOM 3541 N N . SER B 1 142 ? 7.762 -3.047 -7.109 1 95.75 142 SER B N 1
ATOM 3542 C CA . SER B 1 142 ? 7.918 -4.496 -7.094 1 95.75 142 SER B CA 1
ATOM 3543 C C . SER B 1 142 ? 7.312 -5.105 -5.836 1 95.75 142 SER B C 1
ATOM 3545 O O . SER B 1 142 ? 7.344 -4.492 -4.766 1 95.75 142 SER B O 1
ATOM 3547 N N . PHE B 1 143 ? 6.727 -6.312 -6.012 1 95.94 143 PHE B N 1
ATOM 3548 C CA . PHE B 1 143 ? 6.172 -6.922 -4.805 1 95.94 143 PHE B CA 1
ATOM 3549 C C . PHE B 1 143 ? 7.281 -7.289 -3.826 1 95.94 143 PHE B C 1
ATOM 3551 O O . PHE B 1 143 ? 8.414 -7.566 -4.234 1 95.94 143 PHE B O 1
ATOM 3558 N N . GLY B 1 144 ? 6.902 -7.297 -2.539 1 95.25 144 GLY B N 1
ATOM 3559 C CA . GLY B 1 144 ? 7.859 -7.469 -1.459 1 95.25 144 GLY B CA 1
ATOM 3560 C C . GLY B 1 144 ? 8.297 -6.16 -0.834 1 95.25 144 GLY B C 1
ATOM 3561 O O . GLY B 1 144 ? 8.68 -6.121 0.337 1 95.25 144 GLY B O 1
ATOM 3562 N N . PHE B 1 145 ? 8.258 -5.07 -1.643 1 96.62 145 PHE B N 1
ATOM 3563 C CA . PHE B 1 145 ? 8.695 -3.752 -1.196 1 96.62 145 PHE B CA 1
ATOM 3564 C C . PHE B 1 145 ? 7.812 -3.238 -0.07 1 96.62 145 PHE B C 1
ATOM 3566 O O . PHE B 1 145 ? 8.312 -2.807 0.972 1 96.62 145 PHE B O 1
ATOM 3573 N N . ASP B 1 146 ? 6.5 -3.266 -0.26 1 97.62 146 ASP B N 1
ATOM 3574 C CA . ASP B 1 146 ? 5.566 -2.775 0.748 1 97.62 146 ASP B CA 1
ATOM 3575 C C . ASP B 1 146 ? 5.723 -3.541 2.061 1 97.62 146 ASP B C 1
ATOM 3577 O O . ASP B 1 146 ? 5.629 -2.955 3.141 1 97.62 146 ASP B O 1
ATOM 3581 N N . SER B 1 147 ? 5.91 -4.824 2.012 1 96.75 147 SER B N 1
ATOM 3582 C CA . SER B 1 147 ? 6.133 -5.648 3.195 1 96.75 147 SER B CA 1
ATOM 3583 C C . SER B 1 147 ? 7.402 -5.234 3.928 1 96.75 147 SER B C 1
ATOM 3585 O O . SER B 1 147 ? 7.402 -5.094 5.152 1 96.75 147 SER B O 1
ATOM 3587 N N . ALA B 1 148 ? 8.461 -5.027 3.164 1 96.12 148 ALA B N 1
ATOM 3588 C CA . ALA B 1 148 ? 9.727 -4.613 3.764 1 96.12 148 ALA B CA 1
ATOM 3589 C C . ALA B 1 148 ? 9.594 -3.25 4.434 1 96.12 148 ALA B C 1
ATOM 3591 O O . ALA B 1 148 ? 10.094 -3.047 5.543 1 96.12 148 ALA B O 1
ATOM 3592 N N . VAL B 1 149 ? 8.977 -2.33 3.793 1 97.62 149 VAL B N 1
ATOM 3593 C CA . VAL B 1 149 ? 8.758 -0.994 4.34 1 97.62 149 VAL B CA 1
ATOM 3594 C C . VAL B 1 149 ? 7.934 -1.086 5.621 1 97.62 149 VAL B C 1
ATOM 3596 O O . VAL B 1 149 ? 8.211 -0.383 6.594 1 97.62 149 VAL B O 1
ATOM 3599 N N . SER B 1 150 ? 6.941 -1.959 5.645 1 96.75 150 SER B N 1
ATOM 3600 C CA . SER B 1 150 ? 6.09 -2.137 6.816 1 96.75 150 SER B CA 1
ATOM 3601 C C . SER B 1 150 ? 6.895 -2.631 8.016 1 96.75 150 SER B C 1
ATOM 3603 O O . SER B 1 150 ? 6.75 -2.113 9.125 1 96.75 150 SER B O 1
ATOM 3605 N N . ILE B 1 151 ? 7.719 -3.533 7.801 1 95.25 151 ILE B N 1
ATOM 3606 C CA . ILE B 1 151 ? 8.547 -4.09 8.859 1 95.25 151 ILE B CA 1
ATOM 3607 C C . ILE B 1 151 ? 9.523 -3.031 9.367 1 95.25 151 ILE B C 1
ATOM 3609 O O . ILE B 1 151 ? 9.664 -2.84 10.578 1 95.25 151 ILE B O 1
ATOM 3613 N N . ALA B 1 152 ? 10.156 -2.381 8.469 1 96.25 152 ALA B N 1
ATOM 3614 C CA . ALA B 1 152 ? 11.109 -1.338 8.844 1 96.25 152 ALA B CA 1
ATOM 3615 C C . ALA B 1 152 ? 10.422 -0.223 9.625 1 96.25 152 ALA B C 1
ATOM 3617 O O . ALA B 1 152 ? 10.953 0.264 10.625 1 96.25 152 ALA B O 1
ATOM 3618 N N . THR B 1 153 ? 9.281 0.215 9.188 1 97.12 153 THR B N 1
ATOM 3619 C CA . THR B 1 153 ? 8.539 1.281 9.859 1 97.12 153 THR B CA 1
ATOM 3620 C C . THR B 1 153 ? 8.148 0.86 11.273 1 97.12 153 THR B C 1
ATOM 3622 O O . THR B 1 153 ? 8.25 1.649 12.211 1 97.12 153 THR B O 1
ATOM 3625 N N . ASP B 1 154 ? 7.715 -0.388 11.398 1 94.25 154 ASP B N 1
ATOM 3626 C CA . ASP B 1 154 ? 7.383 -0.914 12.719 1 94.25 154 ASP B CA 1
ATOM 3627 C C . ASP B 1 154 ? 8.586 -0.837 13.656 1 94.25 154 ASP B C 1
ATOM 3629 O O . ASP B 1 154 ? 8.445 -0.48 14.828 1 94.25 154 ASP B O 1
ATOM 3633 N N . ALA B 1 155 ? 9.695 -1.191 13.156 1 94 155 ALA B N 1
ATOM 3634 C CA . ALA B 1 155 ? 10.93 -1.115 13.938 1 94 155 ALA B CA 1
ATOM 3635 C C . ALA B 1 155 ? 11.227 0.324 14.344 1 94 155 ALA B C 1
ATOM 3637 O O . ALA B 1 155 ? 11.594 0.589 15.492 1 94 155 ALA B O 1
ATOM 3638 N N . ILE B 1 156 ? 11.086 1.245 13.477 1 94.88 156 ILE B N 1
ATOM 3639 C CA . ILE B 1 156 ? 11.328 2.656 13.758 1 94.88 156 ILE B CA 1
ATOM 3640 C C . ILE B 1 156 ? 10.359 3.146 14.828 1 94.88 156 ILE B C 1
ATOM 3642 O O . ILE B 1 156 ? 10.758 3.854 15.758 1 94.88 156 ILE B O 1
ATOM 3646 N N . ASP B 1 157 ? 9.102 2.766 14.75 1 93.38 157 ASP B N 1
ATOM 3647 C CA . ASP B 1 157 ? 8.086 3.152 15.727 1 93.38 157 ASP B CA 1
ATOM 3648 C C . ASP B 1 157 ? 8.484 2.707 17.141 1 93.38 157 ASP B C 1
ATOM 3650 O O . ASP B 1 157 ? 8.297 3.447 18.109 1 93.38 157 ASP B O 1
ATOM 3654 N N . ARG B 1 158 ? 9.016 1.555 17.219 1 89.56 158 ARG B N 1
ATOM 3655 C CA . ARG B 1 158 ? 9.43 1.003 18.516 1 89.56 158 ARG B CA 1
ATOM 3656 C C . ARG B 1 158 ? 10.594 1.789 19.094 1 89.56 158 ARG B C 1
ATOM 3658 O O . ARG B 1 158 ? 10.727 1.903 20.312 1 89.56 158 ARG B O 1
ATOM 3665 N N . LEU B 1 159 ? 11.383 2.297 18.219 1 89.75 159 LEU B N 1
ATOM 3666 C CA . LEU B 1 159 ? 12.562 3.031 18.672 1 89.75 159 LEU B CA 1
ATOM 3667 C C . LEU B 1 159 ? 12.18 4.406 19.203 1 89.75 159 LEU B C 1
ATOM 3669 O O . LEU B 1 159 ? 12.898 4.984 20.016 1 89.75 159 LEU B O 1
ATOM 3673 N N . HIS B 1 160 ? 11.062 4.965 18.781 1 88.5 160 HIS B N 1
ATOM 3674 C CA . HIS B 1 160 ? 10.617 6.262 19.266 1 88.5 160 HIS B CA 1
ATOM 3675 C C . HIS B 1 160 ? 10.398 6.227 20.781 1 88.5 160 HIS B C 1
ATOM 3677 O O . HIS B 1 160 ? 10.789 7.156 21.484 1 88.5 160 HIS B O 1
ATOM 3683 N N . SER B 1 161 ? 9.852 5.184 21.281 1 81.5 161 SER B N 1
ATOM 3684 C CA . SER B 1 161 ? 9.547 5.082 22.703 1 81.5 161 SER B CA 1
ATOM 3685 C C . SER B 1 161 ? 10.82 5.027 23.531 1 81.5 161 SER B C 1
ATOM 3687 O O . SER B 1 161 ? 10.93 5.703 24.562 1 81.5 161 SER B O 1
ATOM 3689 N N . THR B 1 162 ? 11.773 4.332 23 1 80.25 162 THR B N 1
ATOM 3690 C CA . THR B 1 162 ? 13.031 4.188 23.719 1 80.25 162 THR B CA 1
ATOM 3691 C C . THR B 1 162 ? 13.867 5.461 23.609 1 80.25 162 THR B C 1
ATOM 3693 O O . THR B 1 162 ? 14.531 5.855 24.578 1 80.25 162 THR B O 1
ATOM 3696 N N . ALA B 1 163 ? 13.812 5.973 22.469 1 80.12 163 ALA B N 1
ATOM 3697 C CA . ALA B 1 163 ? 14.586 7.195 22.25 1 80.12 163 ALA B CA 1
ATOM 3698 C C . ALA B 1 163 ? 14.078 8.328 23.141 1 80.12 163 ALA B C 1
ATOM 3700 O O . ALA B 1 163 ? 14.875 9.109 23.672 1 80.12 163 ALA B O 1
ATOM 3701 N N . SER B 1 164 ? 12.836 8.414 23.328 1 78.25 164 SER B N 1
ATOM 3702 C CA . SER B 1 164 ? 12.234 9.477 24.109 1 78.25 164 SER B CA 1
ATOM 3703 C C . SER B 1 164 ? 12.578 9.336 25.594 1 78.25 164 SER B C 1
ATOM 3705 O O . SER B 1 164 ? 12.781 10.328 26.297 1 78.25 164 SER B O 1
ATOM 3707 N N . SER B 1 165 ? 12.742 8.18 26 1 78.5 165 SER B N 1
ATOM 3708 C CA . SER B 1 165 ? 13.023 7.91 27.406 1 78.5 165 SER B CA 1
ATOM 3709 C C . SER B 1 165 ? 14.453 8.305 27.766 1 78.5 165 SER B C 1
ATOM 3711 O O . SER B 1 165 ? 14.711 8.758 28.891 1 78.5 165 SER B O 1
ATOM 3713 N N . HIS B 1 166 ? 15.391 8.227 26.844 1 76.19 166 HIS B N 1
ATOM 3714 C CA . HIS B 1 166 ? 16.797 8.383 27.156 1 76.19 166 HIS B CA 1
ATOM 3715 C C . HIS B 1 166 ? 17.391 9.625 26.5 1 76.19 166 HIS B C 1
ATOM 3717 O O . HIS B 1 166 ? 18.562 9.93 26.672 1 76.19 166 HIS B O 1
ATOM 3723 N N . LYS B 1 167 ? 16.578 10.352 25.75 1 81.69 167 LYS B N 1
ATOM 3724 C CA . LYS B 1 167 ? 17.016 11.562 25.062 1 81.69 167 LYS B CA 1
ATOM 3725 C C . LYS B 1 167 ? 18.266 11.297 24.219 1 81.69 167 LYS B C 1
ATOM 3727 O O . LYS B 1 167 ? 19.25 12.016 24.328 1 81.69 167 LYS B O 1
ATOM 3732 N N . ARG B 1 168 ? 18.25 10.25 23.391 1 90.5 168 ARG B N 1
ATOM 3733 C CA . ARG B 1 168 ? 19.375 9.789 22.578 1 90.5 168 ARG B CA 1
ATOM 3734 C C . ARG B 1 168 ? 19.062 9.859 21.094 1 90.5 168 ARG B C 1
ATOM 3736 O O . ARG B 1 168 ? 17.906 10.055 20.719 1 90.5 168 ARG B O 1
ATOM 3743 N N . VAL B 1 169 ? 20.141 9.805 20.375 1 94.75 169 VAL B N 1
ATOM 3744 C CA . VAL B 1 169 ? 20 9.641 18.938 1 94.75 169 VAL B CA 1
ATOM 3745 C C . VAL B 1 169 ? 19.984 8.156 18.578 1 94.75 169 VAL B C 1
ATOM 3747 O O . VAL B 1 169 ? 20.828 7.391 19.047 1 94.75 169 VAL B O 1
ATOM 3750 N N . MET B 1 170 ? 19 7.781 17.875 1 95.62 170 MET B N 1
ATOM 3751 C CA . MET B 1 170 ? 18.906 6.398 17.422 1 95.62 170 MET B CA 1
ATOM 3752 C C . MET B 1 170 ? 19.156 6.293 15.922 1 95.62 170 MET B C 1
ATOM 3754 O O . MET B 1 170 ? 18.469 6.926 15.125 1 95.62 170 MET B O 1
ATOM 3758 N N . VAL B 1 171 ? 20.141 5.484 15.578 1 96.94 171 VAL B N 1
ATOM 3759 C CA . VAL B 1 171 ? 20.469 5.246 14.18 1 96.94 171 VAL B CA 1
ATOM 3760 C C . VAL B 1 171 ? 20 3.852 13.766 1 96.94 171 VAL B C 1
ATOM 3762 O O . VAL B 1 171 ? 20.406 2.852 14.367 1 96.94 171 VAL B O 1
ATOM 3765 N N . ILE B 1 172 ? 19.172 3.807 12.734 1 97 172 ILE B N 1
ATOM 3766 C CA . ILE B 1 172 ? 18.656 2.518 12.281 1 97 172 ILE B CA 1
ATOM 3767 C C . ILE B 1 172 ? 19.078 2.268 10.836 1 97 172 ILE B C 1
ATOM 3769 O O . ILE B 1 172 ? 18.859 3.109 9.969 1 97 172 ILE B O 1
ATOM 3773 N N . GLU B 1 173 ? 19.641 1.114 10.633 1 97.31 173 GLU B N 1
ATOM 3774 C CA . GLU B 1 173 ? 20.078 0.71 9.297 1 97.31 173 GLU B CA 1
ATOM 3775 C C . GLU B 1 173 ? 19.078 -0.234 8.648 1 97.31 173 GLU B C 1
ATOM 3777 O O . GLU B 1 173 ? 18.672 -1.232 9.258 1 97.31 173 GLU B O 1
ATOM 3782 N N . VAL B 1 174 ? 18.703 0.113 7.445 1 97 174 VAL B N 1
ATOM 3783 C CA . VAL B 1 174 ? 17.75 -0.716 6.715 1 97 174 VAL B CA 1
ATOM 3784 C C . VAL B 1 174 ? 18.406 -1.23 5.43 1 97 174 VAL B C 1
ATOM 3786 O O . VAL B 1 174 ? 19.375 -0.65 4.941 1 97 174 VAL B O 1
ATOM 3789 N N . MET B 1 175 ? 17.859 -2.303 4.863 1 94.12 175 MET B N 1
ATOM 3790 C CA . MET B 1 175 ? 18.359 -2.922 3.637 1 94.12 175 MET B CA 1
ATOM 3791 C C . MET B 1 175 ? 18.016 -2.066 2.42 1 94.12 175 MET B C 1
ATOM 3793 O O . MET B 1 175 ? 17.297 -1.067 2.537 1 94.12 175 MET B O 1
ATOM 3797 N N . GLY B 1 176 ? 18.609 -2.365 1.24 1 91.69 176 GLY B N 1
ATOM 3798 C CA . GLY B 1 176 ? 18.328 -1.677 -0.008 1 91.69 176 GLY B CA 1
ATOM 3799 C C . GLY B 1 176 ? 19.438 -1.798 -1.027 1 91.69 176 GLY B C 1
ATOM 3800 O O . GLY B 1 176 ? 19.344 -1.265 -2.135 1 91.69 176 GLY B O 1
ATOM 3801 N N . HIS B 1 177 ? 20.438 -2.48 -0.66 1 89.44 177 HIS B N 1
ATOM 3802 C CA . HIS B 1 177 ? 21.609 -2.641 -1.514 1 89.44 177 HIS B CA 1
ATOM 3803 C C . HIS B 1 177 ? 22.094 -1.294 -2.047 1 89.44 177 HIS B C 1
ATOM 3805 O O . HIS B 1 177 ? 22.516 -0.429 -1.275 1 89.44 177 HIS B O 1
ATOM 3811 N N . LYS B 1 178 ? 21.828 -1.068 -3.336 1 91.44 178 LYS B N 1
ATOM 3812 C CA . LYS B 1 178 ? 22.312 0.164 -3.953 1 91.44 178 LYS B CA 1
ATOM 3813 C C . LYS B 1 178 ? 21.203 1.21 -4.031 1 91.44 178 LYS B C 1
ATOM 3815 O O . LYS B 1 178 ? 21.438 2.346 -4.449 1 91.44 178 LYS B O 1
ATOM 3820 N N . ALA B 1 179 ? 20.047 0.834 -3.629 1 95.94 179 ALA B N 1
ATOM 3821 C CA . ALA B 1 179 ? 18.922 1.738 -3.768 1 95.94 179 ALA B CA 1
ATOM 3822 C C . ALA B 1 179 ? 18.422 2.207 -2.402 1 95.94 179 ALA B C 1
ATOM 3824 O O . ALA B 1 179 ? 18.391 1.433 -1.442 1 95.94 179 ALA B O 1
ATOM 3825 N N . GLY B 1 180 ? 17.938 3.412 -2.307 1 97.81 180 GLY B N 1
ATOM 3826 C CA . GLY B 1 180 ? 17.547 4.004 -1.036 1 97.81 180 GLY B CA 1
ATOM 3827 C C . GLY B 1 180 ? 16.047 3.975 -0.793 1 97.81 180 GLY B C 1
ATOM 3828 O O . GLY B 1 180 ? 15.555 4.637 0.118 1 97.81 180 GLY B O 1
ATOM 3829 N N . TRP B 1 181 ? 15.312 3.172 -1.521 1 98.25 181 TRP B N 1
ATOM 3830 C CA . TRP B 1 181 ? 13.859 3.217 -1.491 1 98.25 181 TRP B CA 1
ATOM 3831 C C . TRP B 1 181 ? 13.328 2.828 -0.114 1 98.25 181 TRP B C 1
ATOM 3833 O O . TRP B 1 181 ? 12.445 3.502 0.432 1 98.25 181 TRP B O 1
ATOM 3843 N N . ILE B 1 182 ? 13.82 1.77 0.483 1 98 182 ILE B N 1
ATOM 3844 C CA . ILE B 1 182 ? 13.344 1.319 1.786 1 98 182 ILE B CA 1
ATOM 3845 C C . ILE B 1 182 ? 13.609 2.396 2.834 1 98 182 ILE B C 1
ATOM 3847 O O . ILE B 1 182 ? 12.734 2.719 3.641 1 98 182 ILE B O 1
ATOM 3851 N N . ALA B 1 183 ? 14.789 2.934 2.793 1 98.5 183 ALA B N 1
ATOM 3852 C CA . ALA B 1 183 ? 15.148 3.984 3.742 1 98.5 183 ALA B CA 1
ATOM 3853 C C . ALA B 1 183 ? 14.227 5.195 3.588 1 98.5 183 ALA B C 1
ATOM 3855 O O . ALA B 1 183 ? 13.727 5.73 4.578 1 98.5 183 ALA B O 1
ATOM 3856 N N . LEU B 1 184 ? 14.016 5.613 2.377 1 98.56 184 LEU B N 1
ATOM 3857 C CA . LEU B 1 184 ? 13.18 6.777 2.104 1 98.56 184 LEU B CA 1
ATOM 3858 C C . LEU B 1 184 ? 11.758 6.551 2.596 1 98.56 184 LEU B C 1
ATOM 3860 O O . LEU B 1 184 ? 11.234 7.344 3.381 1 98.56 184 LEU B O 1
ATOM 3864 N N . TYR B 1 185 ? 11.156 5.449 2.211 1 98.56 185 TYR B N 1
ATOM 3865 C CA . TYR B 1 185 ? 9.742 5.219 2.49 1 98.56 185 TYR B CA 1
ATOM 3866 C C . TYR B 1 185 ? 9.523 4.898 3.965 1 98.56 185 TYR B C 1
ATOM 3868 O O . TYR B 1 185 ? 8.586 5.406 4.582 1 98.56 185 TYR B O 1
ATOM 3876 N N . SER B 1 186 ? 10.312 4.078 4.543 1 98.31 186 SER B N 1
ATOM 3877 C CA . SER B 1 186 ? 10.156 3.738 5.957 1 98.31 186 SER B CA 1
ATOM 3878 C C . SER B 1 186 ? 10.539 4.91 6.852 1 98.31 186 SER B C 1
ATOM 3880 O O . SER B 1 186 ? 9.914 5.133 7.895 1 98.31 186 SER B O 1
ATOM 3882 N N . GLY B 1 187 ? 11.602 5.609 6.488 1 98.44 187 GLY B N 1
ATOM 3883 C CA . GLY B 1 187 ? 11.984 6.789 7.242 1 98.44 187 GLY B CA 1
ATOM 3884 C C . GLY B 1 187 ? 10.898 7.844 7.293 1 98.44 187 GLY B C 1
ATOM 3885 O O . GLY B 1 187 ? 10.625 8.414 8.352 1 98.44 187 GLY B O 1
ATOM 3886 N N . MET B 1 188 ? 10.305 8.102 6.133 1 98.12 188 MET B N 1
ATOM 3887 C CA . MET B 1 188 ? 9.219 9.07 6.074 1 98.12 188 MET B CA 1
ATOM 3888 C C . MET B 1 188 ? 8.008 8.578 6.867 1 98.12 188 MET B C 1
ATOM 3890 O O . MET B 1 188 ? 7.438 9.328 7.66 1 98.12 188 MET B O 1
ATOM 3894 N N . ALA B 1 189 ? 7.703 7.348 6.707 1 97.88 189 ALA B N 1
ATOM 3895 C CA . ALA B 1 189 ? 6.527 6.777 7.363 1 97.88 189 ALA B CA 1
ATOM 3896 C C . ALA B 1 189 ? 6.766 6.613 8.859 1 97.88 189 ALA B C 1
ATOM 3898 O O . ALA B 1 189 ? 5.816 6.617 9.648 1 97.88 189 ALA B O 1
ATOM 3899 N N . GLY B 1 190 ? 7.988 6.449 9.227 1 96.75 190 GLY B N 1
ATOM 3900 C CA . GLY B 1 190 ? 8.328 6.215 10.617 1 96.75 190 GLY B CA 1
ATOM 3901 C C . GLY B 1 190 ? 8.703 7.484 11.359 1 96.75 190 GLY B C 1
ATOM 3902 O O . GLY B 1 190 ? 9.047 7.438 12.547 1 96.75 190 GLY B O 1
ATOM 3903 N N . GLY B 1 191 ? 8.719 8.57 10.672 1 95.75 191 GLY B N 1
ATOM 3904 C CA . GLY B 1 191 ? 9.023 9.828 11.328 1 95.75 191 GLY B CA 1
ATOM 3905 C C . GLY B 1 191 ? 10.516 10.039 11.539 1 95.75 191 GLY B C 1
ATOM 3906 O O . GLY B 1 191 ? 10.93 10.531 12.594 1 95.75 191 GLY B O 1
ATOM 3907 N N . GLY B 1 192 ? 11.289 9.641 10.672 1 96.38 192 GLY B N 1
ATOM 3908 C CA . GLY B 1 192 ? 12.719 9.922 10.727 1 96.38 192 GLY B CA 1
ATOM 3909 C C . GLY B 1 192 ? 13.039 11.406 10.633 1 96.38 192 GLY B C 1
ATOM 3910 O O . GLY B 1 192 ? 12.398 12.133 9.867 1 96.38 192 GLY B O 1
ATOM 3911 N N . ASP B 1 193 ? 14.016 11.789 11.414 1 96.81 193 ASP B N 1
ATOM 3912 C CA . ASP B 1 193 ? 14.453 13.18 11.383 1 96.81 193 ASP B CA 1
ATOM 3913 C C . ASP B 1 193 ? 15.562 13.383 10.352 1 96.81 193 ASP B C 1
ATOM 3915 O O . ASP B 1 193 ? 15.703 14.469 9.781 1 96.81 193 ASP B O 1
ATOM 3919 N N . VAL B 1 194 ? 16.359 12.391 10.219 1 98.25 194 VAL B N 1
ATOM 3920 C CA . VAL B 1 194 ? 17.422 12.312 9.227 1 98.25 194 VAL B CA 1
ATOM 3921 C C . VAL B 1 194 ? 17.297 11.016 8.43 1 98.25 194 VAL B C 1
ATOM 3923 O O . VAL B 1 194 ? 17.141 9.938 9.008 1 98.25 194 VAL B O 1
ATOM 3926 N N . ILE B 1 195 ? 17.266 11.164 7.141 1 98.62 195 ILE B N 1
ATOM 3927 C CA . ILE B 1 195 ? 17.172 10 6.262 1 98.62 195 ILE B CA 1
ATOM 3928 C C . ILE B 1 195 ? 18.297 10.039 5.238 1 98.62 195 ILE B C 1
ATOM 3930 O O . ILE B 1 195 ? 18.359 10.953 4.406 1 98.62 195 ILE B O 1
ATOM 3934 N N . LEU B 1 196 ? 19.172 9.039 5.277 1 98.56 196 LEU B N 1
ATOM 3935 C CA . LEU B 1 196 ? 20.328 8.992 4.391 1 98.56 196 LEU B CA 1
ATOM 3936 C C . LEU B 1 196 ? 20.172 7.879 3.361 1 98.56 196 LEU B C 1
ATOM 3938 O O . LEU B 1 196 ? 20.031 6.707 3.725 1 98.56 196 LEU B O 1
ATOM 3942 N N . VAL B 1 197 ? 20.234 8.242 2.1 1 98.25 197 VAL B N 1
ATOM 3943 C CA . VAL B 1 197 ? 20.125 7.297 0.991 1 98.25 197 VAL B CA 1
ATOM 3944 C C . VAL B 1 197 ? 21.391 7.383 0.122 1 98.25 197 VAL B C 1
ATOM 3946 O O . VAL B 1 197 ? 22.062 8.414 0.098 1 98.25 197 VAL B O 1
ATOM 3949 N N . PRO B 1 198 ? 21.719 6.324 -0.581 1 97.25 198 PRO B N 1
ATOM 3950 C CA . PRO B 1 198 ? 22.953 6.305 -1.361 1 97.25 198 PRO B CA 1
ATOM 3951 C C . PRO B 1 198 ? 22.969 7.348 -2.477 1 97.25 198 PRO B C 1
ATOM 3953 O O . PRO B 1 198 ? 24.031 7.809 -2.889 1 97.25 198 PRO B O 1
ATOM 3956 N N . GLU B 1 199 ? 21.828 7.715 -2.939 1 97.56 199 GLU B N 1
ATOM 3957 C CA . GLU B 1 199 ? 21.703 8.539 -4.137 1 97.56 199 GLU B CA 1
ATOM 3958 C C . GLU B 1 199 ? 21.922 10.016 -3.812 1 97.56 199 GLU B C 1
ATOM 3960 O O . GLU B 1 199 ? 22.141 10.828 -4.715 1 97.56 199 GLU B O 1
ATOM 3965 N N . ILE B 1 200 ? 21.797 10.438 -2.584 1 97 200 ILE B N 1
ATOM 3966 C CA . ILE B 1 200 ? 21.938 11.828 -2.164 1 97 200 ILE B CA 1
ATOM 3967 C C . ILE B 1 200 ? 23.156 11.969 -1.256 1 97 200 ILE B C 1
ATOM 3969 O O . ILE B 1 200 ? 23.219 11.359 -0.186 1 97 200 ILE B O 1
ATOM 3973 N N . PRO B 1 201 ? 24.125 12.781 -1.67 1 96.06 201 PRO B N 1
ATOM 3974 C CA . PRO B 1 201 ? 25.297 12.977 -0.826 1 96.06 201 PRO B CA 1
ATOM 3975 C C . PRO B 1 201 ? 24.953 13.586 0.531 1 96.06 201 PRO B C 1
ATOM 3977 O O . PRO B 1 201 ? 23.984 14.328 0.65 1 96.06 201 PRO B O 1
ATOM 3980 N N . TYR B 1 202 ? 25.812 13.219 1.574 1 96.75 202 TYR B N 1
ATOM 3981 C CA . TYR B 1 202 ? 25.562 13.766 2.902 1 96.75 202 TYR B CA 1
ATOM 3982 C C . TYR B 1 202 ? 26.859 14.305 3.52 1 96.75 202 TYR B C 1
ATOM 3984 O O . TYR B 1 202 ? 27.953 13.953 3.082 1 96.75 202 TYR B O 1
ATOM 3992 N N . SER B 1 203 ? 26.672 15.195 4.48 1 96.69 203 SER B N 1
ATOM 3993 C CA . SER B 1 203 ? 27.75 15.758 5.301 1 96.69 203 SER B CA 1
ATOM 3994 C C . SER B 1 203 ? 27.484 15.516 6.785 1 96.69 203 SER B C 1
ATOM 3996 O O . SER B 1 203 ? 26.422 15.867 7.301 1 96.69 203 SER B O 1
ATOM 3998 N N . ILE B 1 204 ? 28.5 15.008 7.426 1 96.31 204 ILE B N 1
ATOM 3999 C CA . ILE B 1 204 ? 28.375 14.742 8.852 1 96.31 204 ILE B CA 1
ATOM 4000 C C . ILE B 1 204 ? 28.094 16.047 9.602 1 96.31 204 ILE B C 1
ATOM 4002 O O . ILE B 1 204 ? 27.312 16.062 10.555 1 96.31 204 ILE B O 1
ATOM 4006 N N . LYS B 1 205 ? 28.703 17.031 9.203 1 96.88 205 LYS B N 1
ATOM 4007 C CA . LYS B 1 205 ? 28.516 18.344 9.82 1 96.88 205 LYS B CA 1
ATOM 4008 C C . LYS B 1 205 ? 27.047 18.781 9.719 1 96.88 205 LYS B C 1
ATOM 4010 O O . LYS B 1 205 ? 26.469 19.266 10.695 1 96.88 205 LYS B O 1
ATOM 4015 N N . ASN B 1 206 ? 26.531 18.609 8.57 1 97.19 206 ASN B N 1
ATOM 4016 C CA . ASN B 1 206 ? 25.141 18.984 8.359 1 97.19 206 ASN B CA 1
ATOM 4017 C C . ASN B 1 206 ? 24.203 18.156 9.219 1 97.19 206 ASN B C 1
ATOM 4019 O O . ASN B 1 206 ? 23.234 18.672 9.773 1 97.19 206 ASN B O 1
ATOM 4023 N N . ILE B 1 207 ? 24.453 16.891 9.273 1 97.31 207 ILE B N 1
ATOM 4024 C CA . ILE B 1 207 ? 23.672 15.984 10.094 1 97.31 207 ILE B CA 1
ATOM 4025 C C . ILE B 1 207 ? 23.75 16.406 11.555 1 97.31 207 ILE B C 1
ATOM 4027 O O . ILE B 1 207 ? 22.719 16.516 12.234 1 97.31 207 ILE B O 1
ATOM 4031 N N . GLY B 1 208 ? 24.969 16.641 11.992 1 96.62 208 GLY B N 1
ATOM 4032 C CA . GLY B 1 208 ? 25.172 17.094 13.367 1 96.62 208 GLY B CA 1
ATOM 4033 C C . GLY B 1 208 ? 24.422 18.375 13.688 1 96.62 208 GLY B C 1
ATOM 4034 O O . GLY B 1 208 ? 23.781 18.484 14.727 1 96.62 208 GLY B O 1
ATOM 4035 N N . ASN B 1 209 ? 24.516 19.328 12.82 1 96.94 209 ASN B N 1
ATOM 4036 C CA . ASN B 1 209 ? 23.828 20.609 13 1 96.94 209 ASN B CA 1
ATOM 4037 C C . ASN B 1 209 ? 22.312 20.406 13.109 1 96.94 209 ASN B C 1
ATOM 4039 O O . ASN B 1 209 ? 21.656 21.062 13.922 1 96.94 209 ASN B O 1
ATOM 4043 N N . THR B 1 210 ? 21.812 19.547 12.281 1 96.31 210 THR B N 1
ATOM 4044 C CA . THR B 1 210 ? 20.391 19.25 12.305 1 96.31 210 THR B CA 1
ATOM 4045 C C . THR B 1 210 ? 19.969 18.703 13.672 1 96.31 210 THR B C 1
ATOM 4047 O O . THR B 1 210 ? 18.969 19.141 14.234 1 96.31 210 THR B O 1
ATOM 4050 N N . ILE B 1 211 ? 20.719 17.797 14.156 1 96 211 ILE B N 1
ATOM 4051 C CA . ILE B 1 211 ? 20.422 17.156 15.43 1 96 211 ILE B CA 1
ATOM 4052 C C . ILE B 1 211 ? 20.516 18.172 16.562 1 96 211 ILE B C 1
ATOM 4054 O O . ILE B 1 211 ? 19.656 18.219 17.438 1 96 211 ILE B O 1
ATOM 4058 N N . LEU B 1 212 ? 21.5 19.016 16.547 1 95.62 212 LEU B N 1
ATOM 4059 C CA . LEU B 1 212 ? 21.703 20.016 17.594 1 95.62 212 LEU B CA 1
ATOM 4060 C C . LEU B 1 212 ? 20.594 21.062 17.547 1 95.62 212 LEU B C 1
ATOM 4062 O O . LEU B 1 212 ? 20.125 21.516 18.594 1 95.62 212 LEU B O 1
ATOM 4066 N N . GLU B 1 213 ? 20.219 21.438 16.391 1 94.44 213 GLU B N 1
ATOM 4067 C CA . GLU B 1 213 ? 19.141 22.406 16.25 1 94.44 213 GLU B CA 1
ATOM 4068 C C . GLU B 1 213 ? 17.828 21.844 16.828 1 94.44 213 GLU B C 1
ATOM 4070 O O . GLU B 1 213 ? 17.047 22.578 17.438 1 94.44 213 GLU B O 1
ATOM 4075 N N . ARG B 1 214 ? 17.609 20.594 16.578 1 91.88 214 ARG B N 1
ATOM 4076 C CA . ARG B 1 214 ? 16.422 19.953 17.141 1 91.88 214 ARG B CA 1
ATOM 4077 C C . ARG B 1 214 ? 16.469 19.984 18.656 1 91.88 214 ARG B C 1
ATOM 4079 O O . ARG B 1 214 ? 15.453 20.25 19.312 1 91.88 214 ARG B O 1
ATOM 4086 N N . LEU B 1 215 ? 17.578 19.719 19.172 1 89.81 215 LEU B N 1
ATOM 4087 C CA . LEU B 1 215 ? 17.75 19.75 20.625 1 89.81 215 LEU B CA 1
ATOM 4088 C C . LEU B 1 215 ? 17.453 21.141 21.172 1 89.81 215 LEU B C 1
ATOM 4090 O O . LEU B 1 215 ? 16.797 21.266 22.203 1 89.81 215 LEU B O 1
ATOM 4094 N N . LYS B 1 216 ? 17.875 22.094 20.484 1 91.12 216 LYS B N 1
ATOM 4095 C CA . LYS B 1 216 ? 17.672 23.484 20.906 1 91.12 216 LYS B CA 1
ATOM 4096 C C . LYS B 1 216 ? 16.188 23.844 20.875 1 91.12 216 LYS B C 1
ATOM 4098 O O . LYS B 1 216 ? 15.727 24.672 21.672 1 91.12 216 LYS B O 1
ATOM 4103 N N . LYS B 1 217 ? 15.492 23.188 19.984 1 88.06 217 LYS B N 1
ATOM 4104 C CA . LYS B 1 217 ? 14.07 23.469 19.844 1 88.06 217 LYS B CA 1
ATOM 4105 C C . LYS B 1 217 ? 13.242 22.672 20.844 1 88.06 217 LYS B C 1
ATOM 4107 O O . LYS B 1 217 ? 12.008 22.656 20.766 1 88.06 217 LYS B O 1
ATOM 4112 N N . GLY B 1 218 ? 13.93 21.844 21.625 1 85.12 218 GLY B N 1
ATOM 4113 C CA . GLY B 1 218 ? 13.258 21.141 22.703 1 85.12 218 GLY B CA 1
ATOM 4114 C C . GLY B 1 218 ? 12.875 19.719 22.328 1 85.12 218 GLY B C 1
ATOM 4115 O O . GLY B 1 218 ? 12.078 19.078 23.016 1 85.12 218 GLY B O 1
ATOM 4116 N N . LYS B 1 219 ? 13.359 19.312 21.266 1 86.38 219 LYS B N 1
ATOM 4117 C CA . LYS B 1 219 ? 13.125 17.922 20.875 1 86.38 219 LYS B CA 1
ATOM 4118 C C . LYS B 1 219 ? 14.172 17 21.484 1 86.38 219 LYS B C 1
ATOM 4120 O O . LYS B 1 219 ? 15.352 17.078 21.156 1 86.38 219 LYS B O 1
ATOM 4125 N N . PRO B 1 220 ? 13.75 16.094 22.281 1 81 220 PRO B N 1
ATOM 4126 C CA . PRO B 1 220 ? 14.672 15.391 23.172 1 81 220 PRO B CA 1
ATOM 4127 C C . PRO B 1 220 ? 15.477 14.297 22.453 1 81 220 PRO B C 1
ATOM 4129 O O . PRO B 1 220 ? 16.484 13.82 22.984 1 81 220 PRO B O 1
ATOM 4132 N N . TYR B 1 221 ? 15.008 13.859 21.391 1 90.5 221 TYR B N 1
ATOM 4133 C CA . TYR B 1 221 ? 15.695 12.773 20.703 1 90.5 221 TYR B CA 1
ATOM 4134 C C . TYR B 1 221 ? 15.555 12.914 19.188 1 90.5 221 TYR B C 1
ATOM 4136 O O . TYR B 1 221 ? 14.758 13.727 18.719 1 90.5 221 TYR B O 1
ATOM 4144 N N . SER B 1 222 ? 16.391 12.164 18.484 1 94.88 222 SER B N 1
ATOM 4145 C CA . SER B 1 222 ? 16.344 12.156 17.016 1 94.88 222 SER B CA 1
ATOM 4146 C C . SER B 1 222 ? 16.438 10.734 16.469 1 94.88 222 SER B C 1
ATOM 4148 O O . SER B 1 222 ? 17.141 9.891 17.047 1 94.88 222 SER B O 1
ATOM 4150 N N . ILE B 1 223 ? 15.719 10.531 15.438 1 96.19 223 ILE B N 1
ATOM 4151 C CA . ILE B 1 223 ? 15.75 9.266 14.727 1 96.19 223 ILE B CA 1
ATOM 4152 C C . ILE B 1 223 ? 16.469 9.438 13.391 1 96.19 223 ILE B C 1
ATOM 4154 O O . ILE B 1 223 ? 16.078 10.266 12.57 1 96.19 223 ILE B O 1
ATOM 4158 N N . VAL B 1 224 ? 17.516 8.609 13.18 1 97.94 224 VAL B N 1
ATOM 4159 C CA . VAL B 1 224 ? 18.312 8.641 11.953 1 97.94 224 VAL B CA 1
ATOM 4160 C C . VAL B 1 224 ? 18.172 7.312 11.211 1 97.94 224 VAL B C 1
ATOM 4162 O O . VAL B 1 224 ? 18.547 6.262 11.727 1 97.94 224 VAL B O 1
ATOM 4165 N N . VAL B 1 225 ? 17.609 7.383 9.992 1 98.38 225 VAL B N 1
ATOM 4166 C CA . VAL B 1 225 ? 17.438 6.191 9.172 1 98.38 225 VAL B CA 1
ATOM 4167 C C . VAL B 1 225 ? 18.484 6.172 8.062 1 98.38 225 VAL B C 1
ATOM 4169 O O . VAL B 1 225 ? 18.578 7.109 7.266 1 98.38 225 VAL B O 1
ATOM 4172 N N . VAL B 1 226 ? 19.234 5.078 7.973 1 98.12 226 VAL B N 1
ATOM 4173 C CA . VAL B 1 226 ? 20.328 5.023 7.004 1 98.12 226 VAL B CA 1
ATOM 4174 C C . VAL B 1 226 ? 20.203 3.77 6.145 1 98.12 226 VAL B C 1
ATOM 4176 O O . VAL B 1 226 ? 19.984 2.672 6.668 1 98.12 226 VAL B O 1
ATOM 4179 N N . ALA B 1 227 ? 20.25 3.973 4.832 1 97.69 227 ALA B N 1
ATOM 4180 C CA . ALA B 1 227 ? 20.328 2.83 3.926 1 97.69 227 ALA B CA 1
ATOM 4181 C C . ALA B 1 227 ? 21.672 2.125 4.031 1 97.69 227 ALA B C 1
ATOM 4183 O O . ALA B 1 227 ? 22.719 2.775 4.148 1 97.69 227 ALA B O 1
ATOM 4184 N N . GLU B 1 228 ? 21.672 0.861 3.838 1 95 228 GLU B N 1
ATOM 4185 C CA . GLU B 1 228 ? 22.906 0.082 3.967 1 95 228 GLU B CA 1
ATOM 4186 C C . GLU B 1 228 ? 23.906 0.445 2.873 1 95 228 GLU B C 1
ATOM 4188 O O . GLU B 1 228 ? 25.109 0.298 3.059 1 95 228 GLU B O 1
ATOM 4193 N N . GLY B 1 229 ? 23.438 1.003 1.798 1 94.31 229 GLY B N 1
ATOM 4194 C CA . GLY B 1 229 ? 24.297 1.242 0.646 1 94.31 229 GLY B CA 1
ATOM 4195 C C . GLY B 1 229 ? 24.922 2.627 0.639 1 94.31 229 GLY B C 1
ATOM 4196 O O . GLY B 1 229 ? 25.547 3.027 -0.343 1 94.31 229 GLY B O 1
ATOM 4197 N N . ILE B 1 230 ? 24.812 3.404 1.69 1 95.75 230 ILE B N 1
ATOM 4198 C CA . ILE B 1 230 ? 25.375 4.746 1.685 1 95.75 230 ILE B CA 1
ATOM 4199 C C . ILE B 1 230 ? 26.906 4.66 1.702 1 95.75 230 ILE B C 1
ATOM 4201 O O . ILE B 1 230 ? 27.469 3.643 2.117 1 95.75 230 ILE B O 1
ATOM 4205 N N . ARG B 1 231 ? 27.516 5.746 1.286 1 92.12 231 ARG B N 1
ATOM 4206 C CA . ARG B 1 231 ? 28.969 5.82 1.312 1 92.12 231 ARG B CA 1
ATOM 4207 C C . ARG B 1 231 ? 29.484 6.02 2.734 1 92.12 231 ARG B C 1
ATOM 4209 O O . ARG B 1 231 ? 28.969 6.859 3.475 1 92.12 231 ARG B O 1
ATOM 4216 N N . THR B 1 232 ? 30.406 5.211 3.064 1 93.44 232 THR B N 1
ATOM 4217 C CA . THR B 1 232 ? 31.047 5.32 4.363 1 93.44 232 THR B CA 1
ATOM 4218 C C . THR B 1 232 ? 32.562 5.414 4.199 1 93.44 232 THR B C 1
ATOM 4220 O O . THR B 1 232 ? 33.062 5.707 3.109 1 93.44 232 THR B O 1
ATOM 4223 N N . ASP B 1 233 ? 33.312 5.246 5.32 1 86.19 233 ASP B N 1
ATOM 4224 C CA . ASP B 1 233 ? 34.75 5.23 5.266 1 86.19 233 ASP B CA 1
ATOM 4225 C C . ASP B 1 233 ? 35.281 3.877 4.793 1 86.19 233 ASP B C 1
ATOM 4227 O O . ASP B 1 233 ? 36.5 3.676 4.68 1 86.19 233 ASP B O 1
ATOM 4231 N N . GLY B 1 234 ? 34.375 3.006 4.461 1 83.75 234 GLY B N 1
ATOM 4232 C CA . GLY B 1 234 ? 34.719 1.707 3.902 1 83.75 234 GLY B CA 1
ATOM 4233 C C . GLY B 1 234 ? 35.094 0.682 4.957 1 83.75 234 GLY B C 1
ATOM 4234 O O . GLY B 1 234 ? 35.312 -0.494 4.641 1 83.75 234 GLY B O 1
ATOM 4235 N N . ARG B 1 235 ? 35.188 0.967 6.203 1 82.38 235 ARG B N 1
ATOM 4236 C CA . ARG B 1 235 ? 35.625 0.057 7.254 1 82.38 235 ARG B CA 1
ATOM 4237 C C . ARG B 1 235 ? 34.469 -0.408 8.109 1 82.38 235 ARG B C 1
ATOM 4239 O O . ARG B 1 235 ? 34.5 -1.512 8.656 1 82.38 235 ARG B O 1
ATOM 4246 N N . LYS B 1 236 ? 33.5 0.332 8.227 1 88.31 236 LYS B N 1
ATOM 4247 C CA . LYS B 1 236 ? 32.375 0.093 9.133 1 88.31 236 LYS B CA 1
ATOM 4248 C C . LYS B 1 236 ? 31.047 -0.005 8.367 1 88.31 236 LYS B C 1
ATOM 4250 O O . LYS B 1 236 ? 30.938 0.5 7.25 1 88.31 236 LYS B O 1
ATOM 4255 N N . ARG B 1 237 ? 30.125 -0.728 9.086 1 90.62 237 ARG B N 1
ATOM 4256 C CA . ARG B 1 237 ? 28.75 -0.7 8.562 1 90.62 237 ARG B CA 1
ATOM 4257 C C . ARG B 1 237 ? 28.188 0.714 8.594 1 90.62 237 ARG B C 1
ATOM 4259 O O . ARG B 1 237 ? 28.625 1.548 9.391 1 90.62 237 ARG B O 1
ATOM 4266 N N . ALA B 1 238 ? 27.25 0.926 7.738 1 93.81 238 ALA B N 1
ATOM 4267 C CA . ALA B 1 238 ? 26.703 2.266 7.574 1 93.81 238 ALA B CA 1
ATOM 4268 C C . ALA B 1 238 ? 26.219 2.828 8.906 1 93.81 238 ALA B C 1
ATOM 4270 O O . ALA B 1 238 ? 26.562 3.949 9.281 1 93.81 238 ALA B O 1
ATOM 4271 N N . ALA B 1 239 ? 25.453 2.055 9.617 1 94.88 239 ALA B N 1
ATOM 4272 C CA . ALA B 1 239 ? 24.875 2.529 10.875 1 94.88 239 ALA B CA 1
ATOM 4273 C C . ALA B 1 239 ? 25.969 2.812 11.906 1 94.88 239 ALA B C 1
ATOM 4275 O O . ALA B 1 239 ? 25.906 3.809 12.625 1 94.88 239 ALA B O 1
ATOM 4276 N N . GLU B 1 240 ? 26.875 1.937 12.023 1 94.44 240 GLU B N 1
ATOM 4277 C CA . GLU B 1 240 ? 27.984 2.111 12.961 1 94.44 240 GLU B CA 1
ATOM 4278 C C . GLU B 1 240 ? 28.797 3.363 12.633 1 94.44 240 GLU B C 1
ATOM 4280 O O . GLU B 1 240 ? 29.125 4.148 13.523 1 94.44 240 GLU B O 1
ATOM 4285 N N . TYR B 1 241 ? 29.109 3.5 11.383 1 96.12 241 TYR B N 1
ATOM 4286 C CA . TYR B 1 241 ? 29.875 4.66 10.93 1 96.12 241 TYR B CA 1
ATOM 4287 C C . TYR B 1 241 ? 29.141 5.953 11.266 1 96.12 241 TYR B C 1
ATOM 4289 O O . TYR B 1 241 ? 29.719 6.863 11.867 1 96.12 241 TYR B O 1
ATOM 4297 N N . ILE B 1 242 ? 27.891 6.047 10.953 1 96.88 242 ILE B N 1
ATOM 4298 C CA . ILE B 1 242 ? 27.109 7.262 11.125 1 96.88 242 ILE B CA 1
ATOM 4299 C C . ILE B 1 242 ? 26.906 7.539 12.609 1 96.88 242 ILE B C 1
ATOM 4301 O O . ILE B 1 242 ? 27 8.688 13.055 1 96.88 242 ILE B O 1
ATOM 4305 N N . ALA B 1 243 ? 26.641 6.5 13.383 1 96.5 243 ALA B N 1
ATOM 4306 C CA . ALA B 1 243 ? 26.438 6.668 14.82 1 96.5 243 ALA B CA 1
ATOM 4307 C C . ALA B 1 243 ? 27.672 7.27 15.477 1 96.5 243 ALA B C 1
ATOM 4309 O O . ALA B 1 243 ? 27.562 8.203 16.281 1 96.5 243 ALA B O 1
ATOM 4310 N N . GLN B 1 244 ? 28.781 6.762 15.18 1 96.56 244 GLN B N 1
ATOM 4311 C CA . GLN B 1 244 ? 30.031 7.242 15.75 1 96.56 244 GLN B CA 1
ATOM 4312 C C . GLN B 1 244 ? 30.312 8.688 15.344 1 96.56 244 GLN B C 1
ATOM 4314 O O . GLN B 1 244 ? 30.719 9.508 16.172 1 96.56 244 GLN B O 1
ATOM 4319 N N . GLU B 1 245 ? 30.109 8.922 14.102 1 96.25 245 GLU B N 1
ATOM 4320 C CA . GLU B 1 245 ? 30.344 10.266 13.594 1 96.25 245 GLU B CA 1
ATOM 4321 C C . GLU B 1 245 ? 29.406 11.281 14.242 1 96.25 245 GLU B C 1
ATOM 4323 O O . GLU B 1 245 ? 29.828 12.398 14.562 1 96.25 245 GLU B O 1
ATOM 4328 N N . ILE B 1 246 ? 28.156 10.93 14.398 1 96.5 246 ILE B N 1
ATOM 4329 C CA . ILE B 1 246 ? 27.188 11.812 15.039 1 96.5 246 ILE B CA 1
ATOM 4330 C C . ILE B 1 246 ? 27.609 12.086 16.484 1 96.5 246 ILE B C 1
ATOM 4332 O O . ILE B 1 246 ? 27.578 13.234 16.938 1 96.5 246 ILE B O 1
ATOM 4336 N N . GLU B 1 247 ? 27.938 11 17.141 1 96.19 247 GLU B N 1
ATOM 4337 C CA . GLU B 1 247 ? 28.359 11.156 18.531 1 96.19 247 GLU B CA 1
ATOM 4338 C C . GLU B 1 247 ? 29.578 12.055 18.656 1 96.19 247 GLU B C 1
ATOM 4340 O O . GLU B 1 247 ? 29.656 12.898 19.547 1 96.19 247 GLU B O 1
ATOM 4345 N N . TYR B 1 248 ? 30.453 11.883 17.797 1 95.88 248 TYR B N 1
ATOM 4346 C CA . TYR B 1 248 ? 31.672 12.695 17.797 1 95.88 248 TYR B CA 1
ATOM 4347 C C . TYR B 1 248 ? 31.344 14.156 17.516 1 95.88 248 TYR B C 1
ATOM 4349 O O . TYR B 1 248 ? 31.875 15.055 18.172 1 95.88 248 TYR B O 1
ATOM 4357 N N . GLU B 1 249 ? 30.531 14.367 16.609 1 95.19 249 GLU B N 1
ATOM 4358 C CA . GLU B 1 249 ? 30.203 15.711 16.141 1 95.19 249 GLU B CA 1
ATOM 4359 C C . GLU B 1 249 ? 29.328 16.453 17.141 1 95.19 249 GLU B C 1
ATOM 4361 O O . GLU B 1 249 ? 29.438 17.672 17.281 1 95.19 249 GLU B O 1
ATOM 4366 N N . THR B 1 250 ? 28.453 15.805 17.875 1 95.31 250 THR B N 1
ATOM 4367 C CA . THR B 1 250 ? 27.406 16.469 18.656 1 95.31 250 THR B CA 1
ATOM 4368 C C . THR B 1 250 ? 27.641 16.266 20.156 1 95.31 250 THR B C 1
ATOM 4370 O O . THR B 1 250 ? 27.109 17.016 20.969 1 95.31 250 THR B O 1
ATOM 4373 N N . GLY B 1 251 ? 28.297 15.148 20.484 1 94.44 251 GLY B N 1
ATOM 4374 C CA . GLY B 1 251 ? 28.469 14.781 21.875 1 94.44 251 GLY B CA 1
ATOM 4375 C C . GLY B 1 251 ? 27.266 14.086 22.469 1 94.44 251 GLY B C 1
ATOM 4376 O O . GLY B 1 251 ? 27.25 13.719 23.641 1 94.44 251 GLY B O 1
ATOM 4377 N N . ILE B 1 252 ? 26.266 13.875 21.719 1 93.81 252 ILE B N 1
ATOM 4378 C CA . ILE B 1 252 ? 25.031 13.242 22.188 1 93.81 252 ILE B CA 1
ATOM 4379 C C . ILE B 1 252 ? 25.172 11.727 22.094 1 93.81 252 ILE B C 1
ATOM 4381 O O . ILE B 1 252 ? 25.656 11.203 21.094 1 93.81 252 ILE B O 1
ATOM 4385 N N . GLU B 1 253 ? 24.719 11.016 23.141 1 93.69 253 GLU B N 1
ATOM 4386 C CA . GLU B 1 253 ? 24.75 9.555 23.109 1 93.69 253 GLU B CA 1
ATOM 4387 C C . GLU B 1 253 ? 23.969 9.023 21.906 1 93.69 253 GLU B C 1
ATOM 4389 O O . GLU B 1 253 ? 22.812 9.398 21.688 1 93.69 253 GLU B O 1
ATOM 4394 N N . THR B 1 254 ? 24.609 8.164 21.141 1 94.81 254 THR B N 1
ATOM 4395 C CA . THR B 1 254 ? 24.031 7.656 19.906 1 94.81 254 THR B CA 1
ATOM 4396 C C . THR B 1 254 ? 24.109 6.133 19.859 1 94.81 254 THR B C 1
ATOM 4398 O O . THR B 1 254 ? 25.172 5.555 20.125 1 94.81 254 THR B O 1
ATOM 4401 N N . ARG B 1 255 ? 22.984 5.488 19.594 1 93.06 255 ARG B N 1
ATOM 4402 C CA . ARG B 1 255 ? 22.906 4.035 19.5 1 93.06 255 ARG B CA 1
ATOM 4403 C C . ARG B 1 255 ? 22.469 3.6 18.094 1 93.06 255 ARG B C 1
ATOM 4405 O O . ARG B 1 255 ? 21.672 4.281 17.453 1 93.06 255 ARG B O 1
ATOM 4412 N N . GLU B 1 256 ? 23 2.479 17.688 1 93.69 256 GLU B N 1
ATOM 4413 C CA . GLU B 1 256 ? 22.641 1.979 16.359 1 93.69 256 GLU B CA 1
ATOM 4414 C C . GLU B 1 256 ? 21.859 0.675 16.453 1 93.69 256 GLU B C 1
ATOM 4416 O O . GLU B 1 256 ? 22.031 -0.098 17.406 1 93.69 256 GLU B O 1
ATOM 4421 N N . THR B 1 257 ? 20.969 0.474 15.539 1 92 257 THR B N 1
ATOM 4422 C CA . THR B 1 257 ? 20.219 -0.758 15.32 1 92 257 THR B CA 1
ATOM 4423 C C . THR B 1 257 ? 20.297 -1.181 13.859 1 92 257 THR B C 1
ATOM 4425 O O . THR B 1 257 ? 20.062 -0.367 12.961 1 92 257 THR B O 1
ATOM 4428 N N . VAL B 1 258 ? 20.625 -2.432 13.617 1 93.06 258 VAL B N 1
ATOM 4429 C CA . VAL B 1 258 ? 20.672 -2.988 12.266 1 93.06 258 VAL B CA 1
ATOM 4430 C C . VAL B 1 258 ? 19.562 -4.035 12.109 1 93.06 258 VAL B C 1
ATOM 4432 O O . VAL B 1 258 ? 19.578 -5.059 12.797 1 93.06 258 VAL B O 1
ATOM 4435 N N . LEU B 1 259 ? 18.672 -3.812 11.25 1 91.44 259 LEU B N 1
ATOM 4436 C CA . LEU B 1 259 ? 17.516 -4.688 11.133 1 91.44 259 LEU B CA 1
ATOM 4437 C C . LEU B 1 259 ? 17.891 -5.992 10.438 1 91.44 259 LEU B C 1
ATOM 4439 O O . LEU B 1 259 ? 17.328 -7.047 10.75 1 91.44 259 LEU B O 1
ATOM 4443 N N . GLY B 1 260 ? 18.781 -5.918 9.445 1 86.88 260 GLY B N 1
ATOM 4444 C CA . GLY B 1 260 ? 19.203 -7.133 8.766 1 86.88 260 GLY B CA 1
ATOM 4445 C C . GLY B 1 260 ? 18.062 -7.84 8.062 1 86.88 260 GLY B C 1
ATOM 4446 O O . GLY B 1 260 ? 17.234 -7.203 7.406 1 86.88 260 GLY B O 1
ATOM 4447 N N . TYR B 1 261 ? 17.906 -9.188 8.25 1 82.75 261 TYR B N 1
ATOM 4448 C CA . TYR B 1 261 ? 17.062 -10.031 7.406 1 82.75 261 TYR B CA 1
ATOM 4449 C C . TYR B 1 261 ? 15.633 -10.055 7.918 1 82.75 261 TYR B C 1
ATOM 4451 O O . TYR B 1 261 ? 14.742 -10.609 7.266 1 82.75 261 TYR B O 1
ATOM 4459 N N . ILE B 1 262 ? 15.359 -9.414 8.953 1 81.88 262 ILE B N 1
ATOM 4460 C CA . ILE B 1 262 ? 13.984 -9.352 9.438 1 81.88 262 ILE B CA 1
ATOM 4461 C C . ILE B 1 262 ? 13.109 -8.625 8.414 1 81.88 262 ILE B C 1
ATOM 4463 O O . ILE B 1 262 ? 11.891 -8.797 8.398 1 81.88 262 ILE B O 1
ATOM 4467 N N . GLN B 1 263 ? 13.719 -7.871 7.582 1 87.94 263 GLN B N 1
ATOM 4468 C CA . GLN B 1 263 ? 13.008 -7.055 6.605 1 87.94 263 GLN B CA 1
ATOM 4469 C C . GLN B 1 263 ? 12.555 -7.895 5.414 1 87.94 263 GLN B C 1
ATOM 4471 O O . GLN B 1 263 ? 11.727 -7.449 4.617 1 87.94 263 GLN B O 1
ATOM 4476 N N . ARG B 1 264 ? 13.078 -9.094 5.258 1 83.75 264 ARG B N 1
ATOM 4477 C CA . ARG B 1 264 ? 12.812 -9.914 4.078 1 83.75 264 ARG B CA 1
ATOM 4478 C C . ARG B 1 264 ? 11.875 -11.062 4.418 1 83.75 264 ARG B C 1
ATOM 4480 O O . ARG B 1 264 ? 11.398 -11.766 3.521 1 83.75 264 ARG B O 1
ATOM 4487 N N . GLY B 1 265 ? 11.68 -11.266 5.598 1 76.19 265 GLY B N 1
ATOM 4488 C CA . GLY B 1 265 ? 10.875 -12.398 6.023 1 76.19 265 GLY B CA 1
ATOM 4489 C C . GLY B 1 265 ? 9.461 -12.016 6.422 1 76.19 265 GLY B C 1
ATOM 4490 O O . GLY B 1 265 ? 9.125 -10.828 6.453 1 76.19 265 GLY B O 1
ATOM 4491 N N . GLY B 1 266 ? 8.586 -13.164 6.457 1 79.75 266 GLY B N 1
ATOM 4492 C CA . GLY B 1 266 ? 7.254 -12.969 7 1 79.75 266 GLY B CA 1
ATOM 4493 C C . GLY B 1 266 ? 6.168 -13.008 5.941 1 79.75 266 GLY B C 1
ATOM 4494 O O . GLY B 1 266 ? 6.449 -13.234 4.762 1 79.75 266 GLY B O 1
ATOM 4495 N N . SER B 1 267 ? 4.988 -12.859 6.43 1 90.81 267 SER B N 1
ATOM 4496 C CA . SER B 1 267 ? 3.818 -12.852 5.555 1 90.81 267 SER B CA 1
ATOM 4497 C C . SER B 1 267 ? 3.723 -11.539 4.773 1 90.81 267 SER B C 1
ATOM 4499 O O . SER B 1 267 ? 3.969 -10.469 5.32 1 90.81 267 SER B O 1
ATOM 4501 N N . PRO B 1 268 ? 3.484 -11.672 3.486 1 95.44 268 PRO B N 1
ATOM 4502 C CA . PRO B 1 268 ? 3.322 -10.445 2.699 1 95.44 268 PRO B CA 1
ATOM 4503 C C . PRO B 1 268 ? 2.127 -9.609 3.15 1 95.44 268 PRO B C 1
ATOM 4505 O O . PRO B 1 268 ? 1.133 -10.156 3.633 1 95.44 268 PRO B O 1
ATOM 4508 N N . THR B 1 269 ? 2.234 -8.289 3.018 1 96.75 269 THR B N 1
ATOM 4509 C CA . THR B 1 269 ? 1.112 -7.387 3.258 1 96.75 269 THR B CA 1
ATOM 4510 C C . THR B 1 269 ? -0.007 -7.637 2.25 1 96.75 269 THR B C 1
ATOM 4512 O O . THR B 1 269 ? 0.222 -8.227 1.193 1 96.75 269 THR B O 1
ATOM 4515 N N . PRO B 1 270 ? -1.264 -7.18 2.596 1 97.19 270 PRO B N 1
ATOM 4516 C CA . PRO B 1 270 ? -2.348 -7.297 1.617 1 97.19 270 PRO B CA 1
ATOM 4517 C C . PRO B 1 270 ? -2.031 -6.594 0.299 1 97.19 270 PRO B C 1
ATOM 4519 O O . PRO B 1 270 ? -2.439 -7.059 -0.768 1 97.19 270 PRO B O 1
ATOM 4522 N N . TYR B 1 271 ? -1.323 -5.473 0.366 1 97.69 271 TYR B N 1
ATOM 4523 C CA . TYR B 1 271 ? -0.918 -4.785 -0.854 1 97.69 271 TYR B CA 1
ATOM 4524 C C . TYR B 1 271 ? -0.061 -5.688 -1.731 1 97.69 271 TYR B C 1
ATOM 4526 O O . TYR B 1 271 ? -0.334 -5.848 -2.924 1 97.69 271 TYR B O 1
ATOM 4534 N N . ASP B 1 272 ? 0.94 -6.309 -1.14 1 97.5 272 ASP B N 1
ATOM 4535 C CA . ASP B 1 272 ? 1.84 -7.176 -1.891 1 97.5 272 ASP B CA 1
ATOM 4536 C C . ASP B 1 272 ? 1.111 -8.422 -2.385 1 97.5 272 ASP B C 1
ATOM 4538 O O . ASP B 1 272 ? 1.395 -8.922 -3.477 1 97.5 272 ASP B O 1
ATOM 4542 N N . ARG B 1 273 ? 0.214 -8.969 -1.615 1 97.88 273 ARG B N 1
ATOM 4543 C CA . ARG B 1 273 ? -0.563 -10.133 -2.039 1 97.88 273 ARG B CA 1
ATOM 4544 C C . ARG B 1 273 ? -1.371 -9.82 -3.295 1 97.88 273 ARG B C 1
ATOM 4546 O O . ARG B 1 273 ? -1.361 -10.594 -4.254 1 97.88 273 ARG B O 1
ATOM 4553 N N . ASN B 1 274 ? -2.057 -8.711 -3.26 1 98.31 274 ASN B N 1
ATOM 4554 C CA . ASN B 1 274 ? -2.867 -8.312 -4.406 1 98.31 274 ASN B CA 1
ATOM 4555 C C . ASN B 1 274 ? -2.002 -8.008 -5.625 1 98.31 274 ASN B C 1
ATOM 4557 O O . ASN B 1 274 ? -2.355 -8.367 -6.75 1 98.31 274 ASN B O 1
ATOM 4561 N N . LEU B 1 275 ? -0.895 -7.281 -5.395 1 97.88 275 LEU B N 1
ATOM 4562 C CA . LEU B 1 275 ? 0.007 -6.98 -6.5 1 97.88 275 LEU B CA 1
ATOM 4563 C C . LEU B 1 275 ? 0.542 -8.266 -7.129 1 97.88 275 LEU B C 1
ATOM 4565 O O . LEU B 1 275 ? 0.568 -8.398 -8.352 1 97.88 275 LEU B O 1
ATOM 4569 N N . SER B 1 276 ? 0.967 -9.219 -6.285 1 97.62 276 SER B N 1
ATOM 4570 C CA . SER B 1 276 ? 1.47 -10.508 -6.746 1 97.62 276 SER B CA 1
ATOM 4571 C C . SER B 1 276 ? 0.426 -11.242 -7.582 1 97.62 276 SER B C 1
ATOM 4573 O O . SER B 1 276 ? 0.745 -11.797 -8.633 1 97.62 276 SER B O 1
ATOM 4575 N N . THR B 1 277 ? -0.79 -11.258 -7.121 1 97.38 277 THR B N 1
ATOM 4576 C CA . THR B 1 277 ? -1.89 -11.906 -7.824 1 97.38 277 THR B CA 1
ATOM 4577 C C . THR B 1 277 ? -2.102 -11.266 -9.195 1 97.38 277 THR B C 1
ATOM 4579 O O . THR B 1 277 ? -2.24 -11.969 -10.195 1 97.38 277 THR B O 1
ATOM 4582 N N . ARG B 1 278 ? -2.121 -9.969 -9.242 1 97.94 278 ARG B N 1
ATOM 4583 C CA . ARG B 1 278 ? -2.322 -9.234 -10.492 1 97.94 278 ARG B CA 1
ATOM 4584 C C . ARG B 1 278 ? -1.188 -9.508 -11.469 1 97.94 278 ARG B C 1
ATOM 4586 O O . ARG B 1 278 ? -1.434 -9.797 -12.648 1 97.94 278 ARG B O 1
ATOM 4593 N N . MET B 1 279 ? 0.007 -9.453 -10.992 1 98.31 279 MET B N 1
ATOM 4594 C CA . MET B 1 279 ? 1.162 -9.68 -11.852 1 98.31 279 MET B CA 1
ATOM 4595 C C . MET B 1 279 ? 1.188 -11.117 -12.359 1 98.31 279 MET B C 1
ATOM 4597 O O . MET B 1 279 ? 1.49 -11.367 -13.523 1 98.31 279 MET B O 1
ATOM 4601 N N . GLY B 1 280 ? 0.923 -12.047 -11.461 1 98.19 280 GLY B N 1
ATOM 4602 C CA . GLY B 1 280 ? 0.862 -13.445 -11.859 1 98.19 280 GLY B CA 1
ATOM 4603 C C . GLY B 1 280 ? -0.155 -13.703 -12.961 1 98.19 280 GLY B C 1
ATOM 4604 O O . GLY B 1 280 ? 0.156 -14.352 -13.961 1 98.19 280 GLY B O 1
ATOM 4605 N N . GLY B 1 281 ? -1.355 -13.211 -12.75 1 97.81 281 GLY B N 1
ATOM 4606 C CA . GLY B 1 281 ? -2.389 -13.359 -13.766 1 97.81 281 GLY B CA 1
ATOM 4607 C C . GLY B 1 281 ? -2.002 -12.773 -15.109 1 97.81 281 GLY B C 1
ATOM 4608 O O . GLY B 1 281 ? -2.244 -13.383 -16.156 1 97.81 281 GLY B O 1
ATOM 4609 N N . HIS B 1 282 ? -1.41 -11.625 -15.094 1 98.12 282 HIS B N 1
ATOM 4610 C CA . HIS B 1 282 ? -1.015 -10.961 -16.328 1 98.12 282 HIS B CA 1
ATOM 4611 C C . HIS B 1 282 ? 0.127 -11.711 -17.016 1 98.12 282 HIS B C 1
ATOM 4613 O O . HIS B 1 282 ? 0.208 -11.734 -18.25 1 98.12 282 HIS B O 1
ATOM 4619 N N . ALA B 1 283 ? 1 -12.266 -16.188 1 98.62 283 ALA B N 1
ATOM 4620 C CA . ALA B 1 283 ? 2.047 -13.094 -16.781 1 98.62 283 ALA B CA 1
ATOM 4621 C C . ALA B 1 283 ? 1.447 -14.227 -17.609 1 98.62 283 ALA B C 1
ATOM 4623 O O . ALA B 1 283 ? 1.869 -14.461 -18.75 1 98.62 283 ALA B O 1
ATOM 4624 N N . THR B 1 284 ? 0.497 -14.898 -17.078 1 98.38 284 THR B N 1
ATOM 4625 C CA . THR B 1 284 ? -0.165 -15.992 -17.781 1 98.38 284 THR B CA 1
ATOM 4626 C C . THR B 1 284 ? -0.904 -15.477 -19.016 1 98.38 284 THR B C 1
ATOM 4628 O O . THR B 1 284 ? -0.944 -16.156 -20.047 1 98.38 284 THR B O 1
ATOM 4631 N N . GLU B 1 285 ? -1.482 -14.328 -18.906 1 97.88 285 GLU B N 1
ATOM 4632 C CA . GLU B 1 285 ? -2.145 -13.711 -20.047 1 97.88 285 GLU B CA 1
ATOM 4633 C C . GLU B 1 285 ? -1.164 -13.477 -21.188 1 97.88 285 GLU B C 1
ATOM 4635 O O . GLU B 1 285 ? -1.494 -13.703 -22.359 1 97.88 285 GLU B O 1
ATOM 4640 N N . LEU B 1 286 ? -0.021 -12.969 -20.891 1 98.5 286 LEU B N 1
ATOM 4641 C CA . LEU B 1 286 ? 1.012 -12.781 -21.906 1 98.5 286 LEU B CA 1
ATOM 4642 C C . LEU B 1 286 ? 1.342 -14.102 -22.594 1 98.5 286 LEU B C 1
ATOM 4644 O O . LEU B 1 286 ? 1.476 -14.156 -23.828 1 98.5 286 LEU B O 1
ATOM 4648 N N . ILE B 1 287 ? 1.473 -15.141 -21.828 1 98.44 287 ILE B N 1
ATOM 4649 C CA . ILE B 1 287 ? 1.788 -16.469 -22.359 1 98.44 287 ILE B CA 1
ATOM 4650 C C . ILE B 1 287 ? 0.681 -16.922 -23.312 1 98.44 287 ILE B C 1
ATOM 4652 O O . ILE B 1 287 ? 0.955 -17.375 -24.422 1 98.44 287 ILE B O 1
ATOM 4656 N N . ALA B 1 288 ? -0.522 -16.812 -22.875 1 98.19 288 ALA B N 1
ATOM 4657 C CA . ALA B 1 288 ? -1.675 -17.219 -23.672 1 98.19 288 ALA B CA 1
ATOM 4658 C C . ALA B 1 288 ? -1.739 -16.453 -24.984 1 98.19 288 ALA B C 1
ATOM 4660 O O . ALA B 1 288 ? -2.172 -17 -26 1 98.19 288 ALA B O 1
ATOM 4661 N N . ASN B 1 289 ? -1.317 -15.227 -24.953 1 98 289 ASN B N 1
ATOM 4662 C CA . ASN B 1 289 ? -1.364 -14.359 -26.125 1 98 289 ASN B CA 1
ATOM 4663 C C . ASN B 1 289 ? -0.12 -14.531 -27 1 98 289 ASN B C 1
ATOM 4665 O O . ASN B 1 289 ? 0.012 -13.875 -28.031 1 98 289 ASN B O 1
ATOM 4669 N N . GLY B 1 290 ? 0.833 -15.305 -26.531 1 98.12 290 GLY B N 1
ATOM 4670 C CA . GLY B 1 290 ? 2.064 -15.516 -27.281 1 98.12 290 GLY B CA 1
ATOM 4671 C C . GLY B 1 290 ? 3.012 -14.328 -27.219 1 98.12 290 GLY B C 1
ATOM 4672 O O . GLY B 1 290 ? 3.789 -14.102 -28.141 1 98.12 290 GLY B O 1
ATOM 4673 N N . GLU B 1 291 ? 2.846 -13.555 -26.219 1 98.31 291 GLU B N 1
ATOM 4674 C CA . GLU B 1 291 ? 3.713 -12.391 -26.016 1 98.31 291 GLU B CA 1
ATOM 4675 C C . GLU B 1 291 ? 4.875 -12.734 -25.078 1 98.31 291 GLU B C 1
ATOM 4677 O O . GLU B 1 291 ? 4.812 -12.469 -23.875 1 98.31 291 GLU B O 1
ATOM 4682 N N . PHE B 1 292 ? 5.965 -13.195 -25.688 1 98.38 292 PHE B N 1
ATOM 4683 C CA . PHE B 1 292 ? 7.129 -13.656 -24.938 1 98.38 292 PHE B CA 1
ATOM 4684 C C . PHE B 1 292 ? 8.234 -12.602 -24.953 1 98.38 292 PHE B C 1
ATOM 4686 O O . PHE B 1 292 ? 8.125 -11.594 -25.641 1 98.38 292 PHE B O 1
ATOM 4693 N N . GLY B 1 293 ? 9.312 -12.828 -24.109 1 97.88 293 GLY B N 1
ATOM 4694 C CA . GLY B 1 293 ? 10.422 -11.898 -24.016 1 97.88 293 GLY B CA 1
ATOM 4695 C C . GLY B 1 293 ? 10.055 -10.609 -23.297 1 97.88 293 GLY B C 1
ATOM 4696 O O . GLY B 1 293 ? 10.555 -9.539 -23.641 1 97.88 293 GLY B O 1
ATOM 4697 N N . ARG B 1 294 ? 9.141 -10.734 -22.406 1 98.38 294 ARG B N 1
ATOM 4698 C CA . ARG B 1 294 ? 8.625 -9.539 -21.75 1 98.38 294 ARG B CA 1
ATOM 4699 C C . ARG B 1 294 ? 8.602 -9.719 -20.234 1 98.38 294 ARG B C 1
ATOM 4701 O O . ARG B 1 294 ? 8.469 -10.844 -19.734 1 98.38 294 ARG B O 1
ATOM 4708 N N . MET B 1 295 ? 8.734 -8.641 -19.469 1 98.44 295 MET B N 1
ATOM 4709 C CA . MET B 1 295 ? 8.547 -8.578 -18.031 1 98.44 295 MET B CA 1
ATOM 4710 C C . MET B 1 295 ? 7.242 -7.871 -17.672 1 98.44 295 MET B C 1
ATOM 4712 O O . MET B 1 295 ? 6.961 -6.789 -18.203 1 98.44 295 MET B O 1
ATOM 4716 N N . VAL B 1 296 ? 6.508 -8.484 -16.844 1 98.56 296 VAL B N 1
ATOM 4717 C CA . VAL B 1 296 ? 5.332 -7.812 -16.312 1 98.56 296 VAL B CA 1
ATOM 4718 C C . VAL B 1 296 ? 5.758 -6.602 -15.477 1 98.56 296 VAL B C 1
ATOM 4720 O O . VAL B 1 296 ? 6.84 -6.598 -14.891 1 98.56 296 VAL B O 1
ATOM 4723 N N . ALA B 1 297 ? 4.938 -5.566 -15.484 1 98.12 297 ALA B N 1
ATOM 4724 C CA . ALA B 1 297 ? 5.293 -4.332 -14.789 1 98.12 297 ALA B CA 1
ATOM 4725 C C . ALA B 1 297 ? 4.047 -3.607 -14.289 1 98.12 297 ALA B C 1
ATOM 4727 O O . ALA B 1 297 ? 2.988 -3.666 -14.914 1 98.12 297 ALA B O 1
ATOM 4728 N N . LEU B 1 298 ? 4.199 -2.992 -13.141 1 97.44 298 LEU B N 1
ATOM 4729 C CA . LEU B 1 298 ? 3.186 -2.053 -12.672 1 97.44 298 LEU B CA 1
ATOM 4730 C C . LEU B 1 298 ? 3.475 -0.645 -13.188 1 97.44 298 LEU B C 1
ATOM 4732 O O . LEU B 1 298 ? 4.555 -0.102 -12.945 1 97.44 298 LEU B O 1
ATOM 4736 N N . LYS B 1 299 ? 2.58 -0.036 -13.891 1 95.75 299 LYS B N 1
ATOM 4737 C CA . LYS B 1 299 ? 2.629 1.349 -14.352 1 95.75 299 LYS B CA 1
ATOM 4738 C C . LYS B 1 299 ? 1.41 2.131 -13.867 1 95.75 299 LYS B C 1
ATOM 4740 O O . LYS B 1 299 ? 0.316 1.985 -14.414 1 95.75 299 LYS B O 1
ATOM 4745 N N . GLY B 1 300 ? 1.717 3.08 -12.938 1 91.94 300 GLY B N 1
ATOM 4746 C CA . GLY B 1 300 ? 0.562 3.684 -12.289 1 91.94 300 GLY B CA 1
ATOM 4747 C C . GLY B 1 300 ? -0.308 2.676 -11.562 1 91.94 300 GLY B C 1
ATOM 4748 O O . GLY B 1 300 ? 0.162 1.977 -10.664 1 91.94 300 GLY B O 1
ATOM 4749 N N . ASP B 1 301 ? -1.575 2.547 -12 1 89.81 301 ASP B N 1
ATOM 4750 C CA . ASP B 1 301 ? -2.49 1.604 -11.359 1 89.81 301 ASP B CA 1
ATOM 4751 C C . ASP B 1 301 ? -2.812 0.438 -12.297 1 89.81 301 ASP B C 1
ATOM 4753 O O . ASP B 1 301 ? -3.717 -0.353 -12.016 1 89.81 301 ASP B O 1
ATOM 4757 N N . THR B 1 302 ? -2.057 0.298 -13.359 1 94.25 302 THR B N 1
ATOM 4758 C CA . THR B 1 302 ? -2.33 -0.735 -14.352 1 94.25 302 THR B CA 1
ATOM 4759 C C . THR B 1 302 ? -1.144 -1.685 -14.484 1 94.25 302 THR B C 1
ATOM 4761 O O . THR B 1 302 ? 0.007 -1.278 -14.312 1 94.25 302 THR B O 1
ATOM 4764 N N . ILE B 1 303 ? -1.518 -2.916 -14.773 1 97.12 303 ILE B N 1
ATOM 4765 C CA . ILE B 1 303 ? -0.467 -3.883 -15.07 1 97.12 303 ILE B CA 1
ATOM 4766 C C . ILE B 1 303 ? -0.179 -3.891 -16.562 1 97.12 303 ILE B C 1
ATOM 4768 O O . ILE B 1 303 ? -1.101 -3.973 -17.375 1 97.12 303 ILE B O 1
ATOM 4772 N N . ALA B 1 304 ? 1.043 -3.693 -16.875 1 97 304 ALA B N 1
ATOM 4773 C CA . ALA B 1 304 ? 1.545 -3.703 -18.25 1 97 304 ALA B CA 1
ATOM 4774 C C . ALA B 1 304 ? 2.746 -4.633 -18.391 1 97 304 ALA B C 1
ATOM 4776 O O . ALA B 1 304 ? 2.924 -5.551 -17.594 1 97 304 ALA B O 1
ATOM 4777 N N . SER B 1 305 ? 3.43 -4.566 -19.516 1 98.19 305 SER B N 1
ATOM 4778 C CA . SER B 1 305 ? 4.664 -5.32 -19.703 1 98.19 305 SER B CA 1
ATOM 4779 C C . SER B 1 305 ? 5.676 -4.52 -20.516 1 98.19 305 SER B C 1
ATOM 4781 O O . SER B 1 305 ? 5.309 -3.59 -21.234 1 98.19 305 SER B O 1
ATOM 4783 N N . ILE B 1 306 ? 6.934 -4.805 -20.359 1 98.06 306 ILE B N 1
ATOM 4784 C CA . ILE B 1 306 ? 8.016 -4.164 -21.109 1 98.06 306 ILE B CA 1
ATOM 4785 C C . ILE B 1 306 ? 8.977 -5.227 -21.641 1 98.06 306 ILE B C 1
ATOM 4787 O O . ILE B 1 306 ? 9.117 -6.297 -21.031 1 98.06 306 ILE B O 1
ATOM 4791 N N . PRO B 1 307 ? 9.586 -4.945 -22.75 1 97.75 307 PRO B N 1
ATOM 4792 C CA . PRO B 1 307 ? 10.57 -5.91 -23.234 1 97.75 307 PRO B CA 1
ATOM 4793 C C . PRO B 1 307 ? 11.703 -6.16 -22.25 1 97.75 307 PRO B C 1
ATOM 4795 O O . PRO B 1 307 ? 12.227 -5.215 -21.656 1 97.75 307 PRO B O 1
ATOM 4798 N N . LEU B 1 308 ? 12.07 -7.434 -22.094 1 96.75 308 LEU B N 1
ATOM 4799 C CA . LEU B 1 308 ? 13.125 -7.828 -21.156 1 96.75 308 LEU B CA 1
ATOM 4800 C C . LEU B 1 308 ? 14.438 -7.137 -21.5 1 96.75 308 LEU B C 1
ATOM 4802 O O . LEU B 1 308 ? 15.227 -6.82 -20.609 1 96.75 308 LEU B O 1
ATOM 4806 N N . GLU B 1 309 ? 14.695 -6.891 -22.703 1 94.5 309 GLU B N 1
ATOM 4807 C CA . GLU B 1 309 ? 15.922 -6.27 -23.172 1 94.5 309 GLU B CA 1
ATOM 4808 C C . GLU B 1 309 ? 16.078 -4.855 -22.609 1 94.5 309 GLU B C 1
ATOM 4810 O O . GLU B 1 309 ? 17.203 -4.363 -22.453 1 94.5 309 GLU B O 1
ATOM 4815 N N . GLU B 1 310 ? 14.992 -4.242 -22.281 1 94.88 310 GLU B N 1
ATOM 4816 C CA . GLU B 1 310 ? 15.008 -2.877 -21.766 1 94.88 310 GLU B CA 1
ATOM 4817 C C . GLU B 1 310 ? 15.305 -2.857 -20.266 1 94.88 310 GLU B C 1
ATOM 4819 O O . GLU B 1 310 ? 15.695 -1.825 -19.719 1 94.88 310 GLU B O 1
ATOM 4824 N N . VAL B 1 311 ? 15.094 -3.953 -19.641 1 93.62 311 VAL B N 1
ATOM 4825 C CA . VAL B 1 311 ? 15.195 -4.027 -18.188 1 93.62 311 VAL B CA 1
ATOM 4826 C C . VAL B 1 311 ? 16.625 -4.371 -17.781 1 93.62 311 VAL B C 1
ATOM 4828 O O . VAL B 1 311 ? 17.172 -3.799 -16.828 1 93.62 311 VAL B O 1
ATOM 4831 N N . ALA B 1 312 ? 17.234 -5.234 -18.531 1 85.25 312 ALA B N 1
ATOM 4832 C CA . ALA B 1 312 ? 18.531 -5.816 -18.188 1 85.25 312 ALA B CA 1
ATOM 4833 C C . ALA B 1 312 ? 19.609 -4.742 -18.078 1 85.25 312 ALA B C 1
ATOM 4835 O O . ALA B 1 312 ? 19.75 -3.918 -18.984 1 85.25 312 ALA B O 1
ATOM 4836 N N . GLY B 1 313 ? 20.234 -4.664 -16.844 1 84.12 313 GLY B N 1
ATOM 4837 C CA . GLY B 1 313 ? 21.391 -3.785 -16.656 1 84.12 313 GLY B CA 1
ATOM 4838 C C . GLY B 1 313 ? 21 -2.398 -16.172 1 84.12 313 GLY B C 1
ATOM 4839 O O . GLY B 1 313 ? 21.859 -1.536 -16 1 84.12 313 GLY B O 1
ATOM 4840 N N . LYS B 1 314 ? 19.812 -2.154 -15.992 1 92.31 314 LYS B N 1
ATOM 4841 C CA . LYS B 1 314 ? 19.344 -0.856 -15.523 1 92.31 314 LYS B CA 1
ATOM 4842 C C . LYS B 1 314 ? 18.766 -0.961 -14.117 1 92.31 314 LYS B C 1
ATOM 4844 O O . LYS B 1 314 ? 18.203 -1.998 -13.742 1 92.31 314 LYS B O 1
ATOM 4849 N N . LEU B 1 315 ? 18.953 0.089 -13.344 1 94.25 315 LEU B N 1
ATOM 4850 C CA . LEU B 1 315 ? 18.406 0.153 -11.984 1 94.25 315 LEU B CA 1
ATOM 4851 C C . LEU B 1 315 ? 17.469 1.346 -11.828 1 94.25 315 LEU B C 1
ATOM 4853 O O . LEU B 1 315 ? 17.719 2.408 -12.406 1 94.25 315 LEU B O 1
ATOM 4857 N N . LYS B 1 316 ? 16.469 1.183 -11.094 1 95.81 316 LYS B N 1
ATOM 4858 C CA . LYS B 1 316 ? 15.609 2.281 -10.656 1 95.81 316 LYS B CA 1
ATOM 4859 C C . LYS B 1 316 ? 16.047 2.816 -9.297 1 95.81 316 LYS B C 1
ATOM 4861 O O . LYS B 1 316 ? 15.883 2.146 -8.273 1 95.81 316 LYS B O 1
ATOM 4866 N N . LEU B 1 317 ? 16.562 3.98 -9.305 1 96.75 317 LEU B N 1
ATOM 4867 C CA . LEU B 1 317 ? 17.125 4.555 -8.086 1 96.75 317 LEU B CA 1
ATOM 4868 C C . LEU B 1 317 ? 16.328 5.77 -7.637 1 96.75 317 LEU B C 1
ATOM 4870 O O . LEU B 1 317 ? 15.523 6.305 -8.406 1 96.75 317 LEU B O 1
ATOM 4874 N N . VAL B 1 318 ? 16.531 6.172 -6.383 1 97 318 VAL B N 1
ATOM 4875 C CA . VAL B 1 318 ? 15.875 7.367 -5.852 1 97 318 VAL B CA 1
ATOM 4876 C C . VAL B 1 318 ? 16.469 8.609 -6.508 1 97 318 VAL B C 1
ATOM 4878 O O . VAL B 1 318 ? 17.688 8.719 -6.656 1 97 318 VAL B O 1
ATOM 4881 N N . SER B 1 319 ? 15.609 9.445 -6.926 1 95.06 319 SER B N 1
ATOM 4882 C CA . SER B 1 319 ? 16.062 10.727 -7.445 1 95.06 319 SER B CA 1
ATOM 4883 C C . SER B 1 319 ? 15.836 11.852 -6.438 1 95.06 319 SER B C 1
ATOM 4885 O O . SER B 1 319 ? 14.906 11.773 -5.625 1 95.06 319 SER B O 1
ATOM 4887 N N . GLU B 1 320 ? 16.594 12.875 -6.5 1 94.44 320 GLU B N 1
ATOM 4888 C CA . GLU B 1 320 ? 16.469 14 -5.582 1 94.44 320 GLU B CA 1
ATOM 4889 C C . GLU B 1 320 ? 15.141 14.734 -5.785 1 94.44 320 GLU B C 1
ATOM 4891 O O . GLU B 1 320 ? 14.641 15.383 -4.871 1 94.44 320 GLU B O 1
ATOM 4896 N N . ASP B 1 321 ? 14.633 14.625 -6.93 1 95.12 321 ASP B N 1
ATOM 4897 C CA . ASP B 1 321 ? 13.398 15.344 -7.234 1 95.12 321 ASP B CA 1
ATOM 4898 C C . ASP B 1 321 ? 12.18 14.461 -7 1 95.12 321 ASP B C 1
ATOM 4900 O O . ASP B 1 321 ? 11.055 14.828 -7.363 1 95.12 321 ASP B O 1
ATOM 4904 N N . HIS B 1 322 ? 12.43 13.297 -6.508 1 95.5 322 HIS B N 1
ATOM 4905 C CA . HIS B 1 322 ? 11.289 12.453 -6.16 1 95.5 322 HIS B CA 1
ATOM 4906 C C . HIS B 1 322 ? 10.352 13.172 -5.191 1 95.5 322 HIS B C 1
ATOM 4908 O O . HIS B 1 322 ? 10.805 13.852 -4.27 1 95.5 322 HIS B O 1
ATOM 4914 N N . ASP B 1 323 ? 9.109 12.984 -5.332 1 95.81 323 ASP B N 1
ATOM 4915 C CA . ASP B 1 323 ? 8.062 13.695 -4.609 1 95.81 323 ASP B CA 1
ATOM 4916 C C . ASP B 1 323 ? 8.234 13.539 -3.1 1 95.81 323 ASP B C 1
ATOM 4918 O O . ASP B 1 323 ? 8.117 14.508 -2.352 1 95.81 323 ASP B O 1
ATOM 4922 N N . LEU B 1 324 ? 8.477 12.375 -2.65 1 96.31 324 LEU B N 1
ATOM 4923 C CA . LEU B 1 324 ? 8.594 12.109 -1.22 1 96.31 324 LEU B CA 1
ATOM 4924 C C . LEU B 1 324 ? 9.805 12.828 -0.634 1 96.31 324 LEU B C 1
ATOM 4926 O O . LEU B 1 324 ? 9.781 13.258 0.522 1 96.31 324 LEU B O 1
ATOM 4930 N N . VAL B 1 325 ? 10.852 12.93 -1.412 1 97.31 325 VAL B N 1
ATOM 4931 C CA . VAL B 1 325 ? 12.039 13.664 -0.979 1 97.31 325 VAL B CA 1
ATOM 4932 C C . VAL B 1 325 ? 11.711 15.148 -0.862 1 97.31 325 VAL B C 1
ATOM 4934 O O . VAL B 1 325 ? 12.031 15.789 0.146 1 97.31 325 VAL B O 1
ATOM 4937 N N . ILE B 1 326 ? 11.031 15.688 -1.836 1 97 326 ILE B N 1
ATOM 4938 C CA . ILE B 1 326 ? 10.664 17.094 -1.867 1 97 326 ILE B CA 1
ATOM 4939 C C . ILE B 1 326 ? 9.781 17.438 -0.666 1 97 326 ILE B C 1
ATOM 4941 O O . ILE B 1 326 ? 10.055 18.391 0.061 1 97 326 ILE B O 1
ATOM 4945 N N . GLN B 1 327 ? 8.781 16.641 -0.446 1 96.12 327 GLN B N 1
ATOM 4946 C CA . GLN B 1 327 ? 7.875 16.891 0.67 1 96.12 327 GLN B CA 1
ATOM 4947 C C . GLN B 1 327 ? 8.594 16.734 2.008 1 96.12 327 GLN B C 1
ATOM 4949 O O . GLN B 1 327 ? 8.344 17.5 2.943 1 96.12 327 GLN B O 1
ATOM 4954 N N . GLY B 1 328 ? 9.445 15.727 2.105 1 96.94 328 GLY B N 1
ATOM 4955 C CA . GLY B 1 328 ? 10.242 15.57 3.312 1 96.94 328 GLY B CA 1
ATOM 4956 C C . GLY B 1 328 ? 11.102 16.781 3.623 1 96.94 328 GLY B C 1
ATOM 4957 O O . GLY B 1 328 ? 11.133 17.25 4.762 1 96.94 328 GLY B O 1
ATOM 4958 N N . ARG B 1 329 ? 11.742 17.297 2.633 1 96.69 329 ARG B N 1
ATOM 4959 C CA . ARG B 1 329 ? 12.57 18.484 2.811 1 96.69 329 ARG B CA 1
ATOM 4960 C C . ARG B 1 329 ? 11.727 19.688 3.256 1 96.69 329 ARG B C 1
ATOM 4962 O O . ARG B 1 329 ? 12.125 20.422 4.152 1 96.69 329 ARG B O 1
ATOM 4969 N N . ARG B 1 330 ? 10.625 19.828 2.652 1 95.88 330 ARG B N 1
ATOM 4970 C CA . ARG B 1 330 ? 9.742 20.953 2.973 1 95.88 330 ARG B CA 1
ATOM 4971 C C . ARG B 1 330 ? 9.242 20.859 4.41 1 95.88 330 ARG B C 1
ATOM 4973 O O . ARG B 1 330 ? 8.984 21.875 5.051 1 95.88 330 ARG B O 1
ATOM 4980 N N . MET B 1 331 ? 9.18 19.641 4.918 1 94.81 331 MET B N 1
ATOM 4981 C CA . MET B 1 331 ? 8.688 19.438 6.277 1 94.81 331 MET B CA 1
ATOM 4982 C C . MET B 1 331 ? 9.82 19.594 7.293 1 94.81 331 MET B C 1
ATOM 4984 O O . MET B 1 331 ? 9.578 19.578 8.5 1 94.81 331 MET B O 1
ATOM 4988 N N . GLY B 1 332 ? 11.055 19.594 6.805 1 93 332 GLY B N 1
ATOM 4989 C CA . GLY B 1 332 ? 12.172 19.812 7.703 1 93 332 GLY B CA 1
ATOM 4990 C C . GLY B 1 332 ? 13.023 18.578 7.914 1 93 332 GLY B C 1
ATOM 4991 O O . GLY B 1 332 ? 13.891 18.562 8.789 1 93 332 GLY B O 1
ATOM 4992 N N . ILE B 1 333 ? 12.789 17.547 7.164 1 96.19 333 ILE B N 1
ATOM 4993 C CA . ILE B 1 333 ? 13.586 16.328 7.273 1 96.19 333 ILE B CA 1
ATOM 4994 C C . ILE B 1 333 ? 14.93 16.516 6.562 1 96.19 333 ILE B C 1
ATOM 4996 O O . ILE B 1 333 ? 14.977 17.078 5.465 1 96.19 333 ILE B O 1
ATOM 5000 N N . CYS B 1 334 ? 16.016 16.016 7.176 1 97.75 334 CYS B N 1
ATOM 5001 C CA . CYS B 1 334 ? 17.359 16.141 6.621 1 97.75 334 CYS B CA 1
ATOM 5002 C C . CYS B 1 334 ? 17.719 14.906 5.785 1 97.75 334 CYS B C 1
ATOM 5004 O O . CYS B 1 334 ? 17.672 13.781 6.281 1 97.75 334 CYS B O 1
ATOM 5006 N N . PHE B 1 335 ? 18.109 15.086 4.586 1 97.56 335 PHE B N 1
ATOM 5007 C CA . PHE B 1 335 ? 18.484 13.977 3.715 1 97.56 335 PHE B CA 1
ATOM 5008 C C . PHE B 1 335 ? 20 13.938 3.508 1 97.56 335 PHE B C 1
ATOM 5010 O O . PHE B 1 335 ? 20.484 13.211 2.643 1 97.56 335 PHE B O 1
ATOM 5017 N N . GLY B 1 336 ? 20.766 14.695 4.371 1 93.5 336 GLY B N 1
ATOM 5018 C CA . GLY B 1 336 ? 22.203 14.648 4.301 1 93.5 336 GLY B CA 1
ATOM 5019 C C . GLY B 1 336 ? 22.859 16.016 4.305 1 93.5 336 GLY B C 1
ATOM 5020 O O . GLY B 1 336 ? 24.047 16.156 4.562 1 93.5 336 GLY B O 1
#

Secondary structure (DSSP, 8-state):
-EEEEEE-SS--TTHHHHHHHHHHIIIIIT--EEEEETTTTHHHHHT-EEE--TGGGTT-TT--S-TT------TTSS-SSSTTS-HHHHHHHHHHHTT-SEEEEEESHHHHHHHHHHHHTT--EEEEEB-SS--BTT-S--BTHHHHHHHHHHHHHHHHHHHHHHT-EEEEEE--TT--HHHHHHHHHTT-SEEE-TTS---HHHHHHHHHHHHHTT---EEEEEETTS---SSS-HHHHHHHHHHHHH---EEEEE-GGGGT-SPPPHHHHHHHHHHHHHHHHHHHTT--SEEEEEETTEEEEEEHHHHTT-B----TT-HHHHHHHHHT-B--/-EEEEEE-SS--TTHHHHHHHHHHIIIIIT--EEEEETTTTHHHHHT-EEE--TGGGTT-TT--S-TT------TTSS-SSSTTS-HHHHHHHHHHHTT-SEEEEEESHHHHHHHHHHHHTT--EEEEEB-SS--BTT-S--BTHHHHHHHHHHHHHHHHHHHHHHT-EEEEEE--TT--HHHHHHHHHTT-SEEE-TTS---HHHHHHHHHHHHHTT---EEEEEETTS---SSS-HHHHHHHHHHHHH---EEEEE-GGGGT-SPPPHHHHHHHHHHHHHHHHHHHTT--SEEEEEETTEEEEEEHHHHTT-B----TT-HHHHHHHHHT-B--

InterPro domains:
  IPR000023 Phosphofructokinase domain [PF00365] (2-287)
  IPR012003 ATP-dependent 6-phosphofructokinase, prokaryotic-type [PIRSF000532] (1-336)
  IPR012829 Phosphofructokinase, mixed-substrate PFK group III [MF_01976] (1-336)
  IPR022953 ATP-dependent 6-phosphofructokinase [PR00476] (5-24)
  IPR022953 ATP-dependent 6-phosphofructokinase [PR00476] (31-44)
  IPR022953 ATP-dependent 6-phosphofructokinase [PR00476] (99-115)
  IPR022953 ATP-dependent 6-phosphofructokinase [PR00476] (126-143)
  IPR022953 ATP-dependent 6-phosphofructokinase [PR00476] (144-162)
  IPR022953 ATP-dependent 6-phosphofructokinase [PR00476] (164-180)
  IPR022953 ATP-dependent 6-phosphofructokinase [PR00476] (182-199)
  IPR022953 ATP-dependent 6-phosphofructokinase [PR00476] (218-230)
  IPR022953 ATP-dependent 6-phosphofructokinase [PR00476] (251-273)
  IPR035966 Phosphofructokinase superfamily [G3DSA:3.40.50.460] (149-270)
  IPR035966 Phosphofructokinase superfamily [SSF53784] (1-321)